Protein AF-0000000077748126 (afdb_homodimer)

Radius of gyration: 32.34 Å; Cα contacts (8 Å, |Δi|>4): 1501; chains: 2; bounding box: 47×101×85 Å

Sequence (614 aa):
MLKTEKSCVASDSTITTKFGVRPPSTYSMKIQSLSQLKTLFSGTDGYKSRTFSSGKYNWRLVIYPNGNEKDNGTRFISVYVELDSTALESTVLAYLTFFVYNKKENKYFTIQDTEGKQFNALRPVWGFPRVLLLDTFSDPKNGYVFDGDQCEFGVDVMVPLTNWEVVSFTQKPSNPKFYLTIEKFSKLKEHCYVSSKFLIEGRNWVIKLYPKGYNATCSTWLSLFLHLAEGEIMKTGEEIYMQCDVRILDPFGCNHVTRKLNDNISNKGRGCLELMSLAKLANAYLDKQDSLKAEIEFDVVSTTKYSMLKTEKSCVASDSTITTKFGVRPPSTYSMKIQSLSQLKTLFSGTDGYKSRTFSSGKYNWRLVIYPNGNEKDNGTRFISVYVELDSTALESTVLAYLTFFVYNKKENKYFTIQDTEGKQFNALRPVWGFPRVLLLDTFSDPKNGYVFDGDQCEFGVDVMVPLTNWEVVSFTQKPSNPKFYLTIEKFSKLKEHCYVSSKFLIEGRNWVIKLYPKGYNATCSTWLSLFLHLAEGEIMKTGEEIYMQCDVRILDPFGCNHVTRKLNDNISNKGRGCLELMSLAKLANAYLDKQDSLKAEIEFDVVSTTKYS

Organism: Raphanus sativus (NCBI:txid3726)

Structure (mmCIF, N/CA/C/O backbone):
data_AF-0000000077748126-model_v1
#
loop_
_entity.id
_entity.type
_entity.pdbx_description
1 polymer 'Uncharacterized protein LOC108834287'
#
loop_
_atom_site.group_PDB
_atom_site.id
_atom_site.type_symbol
_atom_site.label_atom_id
_atom_site.label_alt_id
_atom_site.label_comp_id
_atom_site.label_asym_id
_atom_site.label_entity_id
_atom_site.label_seq_id
_atom_site.pdbx_PDB_ins_code
_atom_site.Cartn_x
_atom_site.Cartn_y
_atom_site.Cartn_z
_atom_site.occupancy
_atom_site.B_iso_or_equiv
_atom_site.auth_seq_id
_atom_site.auth_comp_id
_atom_site.auth_asym_id
_atom_site.auth_atom_id
_atom_site.pdbx_PDB_model_num
ATOM 1 N N . MET A 1 1 ? -21.062 -23.766 21.156 1 24.61 1 MET A N 1
ATOM 2 C CA . MET A 1 1 ? -19.719 -24.203 21.531 1 24.61 1 MET A CA 1
ATOM 3 C C . MET A 1 1 ? -18.75 -24.031 20.359 1 24.61 1 MET A C 1
ATOM 5 O O . MET A 1 1 ? -18.906 -24.641 19.312 1 24.61 1 MET A O 1
ATOM 9 N N . LEU A 1 2 ? -18.188 -22.828 20.188 1 28.19 2 LEU A N 1
ATOM 10 C CA . LEU A 1 2 ? -17.359 -22.359 19.078 1 28.19 2 LEU A CA 1
ATOM 11 C C . LEU A 1 2 ? -16.141 -23.25 18.891 1 28.19 2 LEU A C 1
ATOM 13 O O . LEU A 1 2 ? -15.273 -23.328 19.766 1 28.19 2 LEU A O 1
ATOM 17 N N . LYS A 1 3 ? -16.359 -24.375 18.156 1 33.28 3 LYS A N 1
ATOM 18 C CA . LYS A 1 3 ? -15.375 -25.438 17.953 1 33.28 3 LYS A CA 1
ATOM 19 C C . LYS A 1 3 ? -14.039 -24.875 17.484 1 33.28 3 LYS A C 1
ATOM 21 O O . LYS A 1 3 ? -13.977 -24.156 16.469 1 33.28 3 LYS A O 1
ATOM 26 N N . THR A 1 4 ? -13.117 -24.734 18.328 1 39.81 4 THR A N 1
ATOM 27 C CA . THR A 1 4 ? -11.703 -24.5 18.031 1 39.81 4 THR A CA 1
ATOM 28 C C . THR A 1 4 ? -11.242 -25.406 16.891 1 39.81 4 THR A C 1
ATOM 30 O O . THR A 1 4 ? -11.164 -26.625 17.062 1 39.81 4 THR A O 1
ATOM 33 N N . GLU A 1 5 ? -11.719 -25.25 15.773 1 40.44 5 GLU A N 1
ATOM 34 C CA . GLU A 1 5 ? -11.117 -26.078 14.734 1 40.44 5 GLU A CA 1
ATOM 35 C C . GLU A 1 5 ? -9.602 -26.172 14.914 1 40.44 5 GLU A C 1
ATOM 37 O O . GLU A 1 5 ? -8.93 -25.156 15.117 1 40.44 5 GLU A O 1
ATOM 42 N N . LYS A 1 6 ? -9.117 -27.281 15.258 1 41.5 6 LYS A N 1
ATOM 43 C CA . LYS A 1 6 ? -7.77 -27.719 15.609 1 41.5 6 LYS A CA 1
ATOM 44 C C . LYS A 1 6 ? -6.77 -27.375 14.508 1 41.5 6 LYS A C 1
ATOM 46 O O . LYS A 1 6 ? -6.699 -28.062 13.484 1 41.5 6 LYS A O 1
ATOM 51 N N . SER A 1 7 ? -6.762 -26.094 14.039 1 47.72 7 SER A N 1
ATOM 52 C CA . SER A 1 7 ? -5.582 -25.766 13.25 1 47.72 7 SER A CA 1
ATOM 53 C C . SER A 1 7 ? -4.316 -26.312 13.891 1 47.72 7 SER A C 1
ATOM 55 O O . SER A 1 7 ? -4.129 -26.203 15.102 1 47.72 7 SER A O 1
ATOM 57 N N . CYS A 1 8 ? -3.693 -27.344 13.352 1 48.62 8 CYS A N 1
ATOM 58 C CA . CYS A 1 8 ? -2.506 -28.016 13.875 1 48.62 8 CYS A CA 1
ATOM 59 C C . CYS A 1 8 ? -1.271 -27.141 13.711 1 48.62 8 CYS A C 1
ATOM 61 O O . CYS A 1 8 ? -0.232 -27.609 13.242 1 48.62 8 CYS A O 1
ATOM 63 N N . VAL A 1 9 ? -1.488 -25.859 13.594 1 54.84 9 VAL A N 1
ATOM 64 C CA . VAL A 1 9 ? -0.255 -25.078 13.586 1 54.84 9 VAL A CA 1
ATOM 65 C C . VAL A 1 9 ? 0.564 -25.391 14.836 1 54.84 9 VAL A C 1
ATOM 67 O O . VAL A 1 9 ? 0.018 -25.484 15.938 1 54.84 9 VAL A O 1
ATOM 70 N N . ALA A 1 10 ? 1.688 -25.938 14.672 1 48.88 10 ALA A N 1
ATOM 71 C CA . ALA A 1 10 ? 2.611 -26.281 15.75 1 48.88 10 ALA A CA 1
ATOM 72 C C . ALA A 1 10 ? 2.537 -25.266 16.875 1 48.88 10 ALA A C 1
ATOM 74 O O . ALA A 1 10 ? 2.236 -24.094 16.641 1 48.88 10 ALA A O 1
ATOM 75 N N . SER A 1 11 ? 2.471 -25.625 18.094 1 51.03 11 SER A N 1
ATOM 76 C CA . SER A 1 11 ? 2.379 -25.031 19.422 1 51.03 11 SER A CA 1
ATOM 77 C C . SER A 1 11 ? 3.291 -23.828 19.562 1 51.03 11 SER A C 1
ATOM 79 O O . SER A 1 11 ? 3.867 -23.594 20.625 1 51.03 11 SER A O 1
ATOM 81 N N . ASP A 1 12 ? 3.674 -23.266 18.344 1 60.41 12 ASP A N 1
ATOM 82 C CA . ASP A 1 12 ? 4.523 -22.109 18.594 1 60.41 12 ASP A CA 1
ATOM 83 C C . ASP A 1 12 ? 3.713 -20.953 19.172 1 60.41 12 ASP A C 1
ATOM 85 O O . ASP A 1 12 ? 2.639 -20.609 18.672 1 60.41 12 ASP A O 1
ATOM 89 N N . SER A 1 13 ? 3.951 -20.484 20.359 1 69.12 13 SER A N 1
ATOM 90 C CA . SER A 1 13 ? 3.311 -19.484 21.219 1 69.12 13 SER A CA 1
ATOM 91 C C . SER A 1 13 ? 3.078 -18.172 20.469 1 69.12 13 SER A C 1
ATOM 93 O O . SER A 1 13 ? 2.217 -17.375 20.844 1 69.12 13 SER A O 1
ATOM 95 N N . THR A 1 14 ? 3.658 -18.109 19.172 1 84 14 THR A N 1
ATOM 96 C CA . THR A 1 14 ? 3.539 -16.812 18.531 1 84 14 THR A CA 1
ATOM 97 C C . THR A 1 14 ? 2.555 -16.875 17.359 1 84 14 THR A C 1
ATOM 99 O O . THR A 1 14 ? 2.262 -15.852 16.734 1 84 14 THR A O 1
ATOM 102 N N . ILE A 1 15 ? 1.984 -18.078 17.188 1 88.12 15 ILE A N 1
ATOM 103 C CA . ILE A 1 15 ? 1.038 -18.25 16.094 1 88.12 15 ILE A CA 1
ATOM 104 C C . ILE A 1 15 ? -0.39 -18.156 16.625 1 88.12 15 ILE A C 1
ATOM 106 O O . ILE A 1 15 ? -0.747 -18.844 17.578 1 88.12 15 ILE A O 1
ATOM 110 N N . THR A 1 16 ? -1.12 -17.312 16.078 1 90.62 16 THR A N 1
ATOM 111 C CA . THR A 1 16 ? -2.51 -17.141 16.5 1 90.62 16 THR A CA 1
ATOM 112 C C . THR A 1 16 ? -3.455 -17.422 15.336 1 90.62 16 THR A C 1
ATOM 114 O O . THR A 1 16 ? -3.123 -17.172 14.172 1 90.62 16 THR A O 1
ATOM 117 N N . THR A 1 17 ? -4.57 -18.141 15.656 1 93.12 17 THR A N 1
ATOM 118 C CA . THR A 1 17 ? -5.621 -18.391 14.68 1 93.12 17 THR A CA 1
ATOM 119 C C . THR A 1 17 ? -6.957 -17.828 15.164 1 93.12 17 THR A C 1
ATOM 121 O O . THR A 1 17 ? -7.234 -17.828 16.359 1 93.12 17 THR A O 1
ATOM 124 N N . LYS A 1 18 ? -7.715 -17.297 14.289 1 91.94 18 LYS A N 1
ATOM 125 C CA . LYS A 1 18 ? -9.039 -16.797 14.656 1 91.94 18 LYS A CA 1
ATOM 126 C C . LYS A 1 18 ? -9.93 -16.672 13.422 1 91.94 18 LYS A C 1
ATOM 128 O O . LYS A 1 18 ? -9.445 -16.625 12.297 1 91.94 18 LYS A O 1
ATOM 133 N N . PHE A 1 19 ? -11.203 -16.688 13.688 1 94.44 19 PHE A N 1
ATOM 134 C CA . PHE A 1 19 ? -12.18 -16.312 12.664 1 94.44 19 PHE A CA 1
ATOM 135 C C . PHE A 1 19 ? -12.469 -14.82 12.719 1 94.44 19 PHE A C 1
ATOM 137 O O . PHE A 1 19 ? -12.617 -14.25 13.797 1 94.44 19 PHE A O 1
ATOM 144 N N . GLY A 1 20 ? -12.453 -14.242 11.578 1 92.12 20 GLY A N 1
ATOM 145 C CA . GLY A 1 20 ? -12.766 -12.82 11.516 1 92.12 20 GLY A CA 1
ATOM 146 C C . GLY A 1 20 ? -13.516 -12.438 10.258 1 92.12 20 GLY A C 1
ATOM 147 O O . GLY A 1 20 ? -13.516 -13.18 9.273 1 92.12 20 GLY A O 1
ATOM 148 N N . VAL A 1 21 ? -14.07 -11.242 10.297 1 91.31 21 VAL A N 1
ATOM 149 C CA . VAL A 1 21 ? -14.922 -10.812 9.188 1 91.31 21 VAL A CA 1
ATOM 150 C C . VAL A 1 21 ? -14.102 -9.984 8.203 1 91.31 21 VAL A C 1
ATOM 152 O O . VAL A 1 21 ? -14.539 -9.75 7.07 1 91.31 21 VAL A O 1
ATOM 155 N N . ARG A 1 22 ? -12.938 -9.477 8.57 1 92.25 22 ARG A N 1
ATOM 156 C CA . ARG A 1 22 ? -12.164 -8.586 7.707 1 92.25 22 ARG A CA 1
ATOM 157 C C . ARG A 1 22 ? -11.555 -9.352 6.535 1 92.25 22 ARG A C 1
ATOM 159 O O . ARG A 1 22 ? -10.82 -10.32 6.734 1 92.25 22 ARG A O 1
ATOM 166 N N . PRO A 1 23 ? -11.75 -8.922 5.297 1 93.25 23 PRO A N 1
ATOM 167 C CA . PRO A 1 23 ? -11.055 -9.508 4.148 1 93.25 23 PRO A CA 1
ATOM 168 C C . PRO A 1 23 ? -9.594 -9.062 4.051 1 93.25 23 PRO A C 1
ATOM 170 O O . PRO A 1 23 ? -9.188 -8.125 4.738 1 93.25 23 PRO A O 1
ATOM 173 N N . PRO A 1 24 ? -8.844 -9.781 3.246 1 95.12 24 PRO A N 1
ATOM 174 C CA . PRO A 1 24 ? -7.453 -9.359 3.055 1 95.12 24 PRO A CA 1
ATOM 175 C C . PRO A 1 24 ? -7.34 -8 2.363 1 95.12 24 PRO A C 1
ATOM 177 O O . PRO A 1 24 ? -8.195 -7.641 1.556 1 95.12 24 PRO A O 1
ATOM 180 N N . SER A 1 25 ? -6.285 -7.301 2.652 1 94.5 25 SER A N 1
ATOM 181 C CA . SER A 1 25 ? -6.062 -5.977 2.08 1 94.5 25 SER A CA 1
ATOM 182 C C . SER A 1 25 ? -4.945 -6.004 1.042 1 94.5 25 SER A C 1
ATOM 184 O O . SER A 1 25 ? -4.805 -5.07 0.249 1 94.5 25 SER A O 1
ATOM 186 N N . THR A 1 26 ? -4.129 -7.035 1.058 1 94.25 26 THR A N 1
ATOM 187 C CA . THR A 1 26 ? -2.965 -7.051 0.178 1 94.25 26 THR A CA 1
ATOM 188 C C . THR A 1 26 ? -3.252 -7.863 -1.083 1 94.25 26 THR A C 1
ATOM 190 O O . THR A 1 26 ? -3.053 -7.379 -2.197 1 94.25 26 THR A O 1
ATOM 193 N N . TYR A 1 27 ? -3.678 -9.125 -0.843 1 93.75 27 TYR A N 1
ATOM 194 C CA . TYR A 1 27 ? -3.938 -9.984 -1.995 1 93.75 27 TYR A CA 1
ATOM 195 C C . TYR A 1 27 ? -4.953 -11.07 -1.652 1 93.75 27 TYR A C 1
ATOM 197 O O . TYR A 1 27 ? -4.961 -11.594 -0.535 1 93.75 27 TYR A O 1
ATOM 205 N N . SER A 1 28 ? -5.805 -11.375 -2.611 1 93.81 28 SER A N 1
ATOM 206 C CA . SER A 1 28 ? -6.77 -12.461 -2.467 1 93.81 28 SER A CA 1
ATOM 207 C C . SER A 1 28 ? -7.047 -13.133 -3.807 1 93.81 28 SER A C 1
ATOM 209 O O . SER A 1 28 ? -6.984 -12.492 -4.855 1 93.81 28 SER A O 1
ATOM 211 N N . MET A 1 29 ? -7.305 -14.406 -3.73 1 93.25 29 MET A N 1
ATOM 212 C CA . MET A 1 29 ? -7.566 -15.172 -4.945 1 93.25 29 MET A CA 1
ATOM 213 C C . MET A 1 29 ? -8.625 -16.25 -4.695 1 93.25 29 MET A C 1
ATOM 215 O O . MET A 1 29 ? -8.602 -16.906 -3.662 1 93.25 29 MET A O 1
ATOM 219 N N . LYS A 1 30 ? -9.5 -16.312 -5.613 1 93.88 30 LYS A N 1
ATOM 220 C CA . LYS A 1 30 ? -10.477 -17.391 -5.633 1 93.88 30 LYS A CA 1
ATOM 221 C C . LYS A 1 30 ? -10.102 -18.453 -6.66 1 93.88 30 LYS A C 1
ATOM 223 O O . LYS A 1 30 ? -9.766 -18.125 -7.801 1 93.88 30 LYS A O 1
ATOM 228 N N . ILE A 1 31 ? -10.062 -19.625 -6.27 1 94.75 31 ILE A N 1
ATOM 229 C CA . ILE A 1 31 ? -9.758 -20.766 -7.145 1 94.75 31 ILE A CA 1
ATOM 230 C C . ILE A 1 31 ? -11.055 -21.453 -7.562 1 94.75 31 ILE A C 1
ATOM 232 O O . ILE A 1 31 ? -11.852 -21.859 -6.715 1 94.75 31 ILE A O 1
ATOM 236 N N . GLN A 1 32 ? -11.203 -21.656 -8.789 1 93.75 32 GLN A N 1
ATOM 237 C CA . GLN A 1 32 ? -12.453 -22.203 -9.328 1 93.75 32 GLN A CA 1
ATOM 238 C C . GLN A 1 32 ? -12.578 -23.688 -9.023 1 93.75 32 GLN A C 1
ATOM 240 O O . GLN A 1 32 ? -13.688 -24.203 -8.844 1 93.75 32 GLN A O 1
ATOM 245 N N . SER A 1 33 ? -11.453 -24.344 -9.039 1 93.94 33 SER A N 1
ATOM 246 C CA . SER A 1 33 ? -11.492 -25.797 -8.836 1 93.94 33 SER A CA 1
ATOM 247 C C . SER A 1 33 ? -10.312 -26.266 -7.996 1 93.94 33 SER A C 1
ATOM 249 O O . SER A 1 33 ? -9.195 -26.406 -8.5 1 93.94 33 SER A O 1
ATOM 251 N N . LEU A 1 34 ? -10.625 -26.641 -6.812 1 93.75 34 LEU A N 1
ATOM 252 C CA . LEU A 1 34 ? -9.594 -27.156 -5.918 1 93.75 34 LEU A CA 1
ATOM 253 C C . LEU A 1 34 ? -9.047 -28.484 -6.43 1 93.75 34 LEU A C 1
ATOM 255 O O . LEU A 1 34 ? -7.844 -28.75 -6.34 1 93.75 34 LEU A O 1
ATOM 259 N N . SER A 1 35 ? -9.938 -29.312 -6.918 1 92.88 35 SER A N 1
ATOM 260 C CA . SER A 1 35 ? -9.539 -30.625 -7.422 1 92.88 35 SER A CA 1
ATOM 261 C C . SER A 1 35 ? -8.516 -30.5 -8.547 1 92.88 35 SER A C 1
ATOM 263 O O . SER A 1 35 ? -7.527 -31.234 -8.578 1 92.88 35 SER A O 1
ATOM 265 N N . GLN A 1 36 ? -8.75 -29.516 -9.391 1 91.81 36 GLN A N 1
ATOM 266 C CA . GLN A 1 36 ? -7.797 -29.281 -10.469 1 91.81 36 GLN A CA 1
ATOM 267 C C . GLN A 1 36 ? -6.461 -28.781 -9.922 1 91.81 36 GLN A C 1
ATOM 269 O O . GLN A 1 36 ? -5.398 -29.219 -10.367 1 91.81 36 GLN A O 1
ATOM 274 N N . LEU A 1 37 ? -6.598 -27.922 -9 1 92.69 37 LEU A N 1
ATOM 275 C CA . LEU A 1 37 ? -5.387 -27.391 -8.383 1 92.69 37 LEU A CA 1
ATOM 276 C C . LEU A 1 37 ? -4.555 -28.516 -7.773 1 92.69 37 LEU A C 1
ATOM 278 O O . LEU A 1 37 ? -3.336 -28.562 -7.957 1 92.69 37 LEU A O 1
ATOM 282 N N . LYS A 1 38 ? -5.223 -29.438 -7.117 1 91.81 38 LYS A N 1
ATOM 283 C CA . LYS A 1 38 ? -4.562 -30.562 -6.457 1 91.81 38 LYS A CA 1
ATOM 284 C C . LYS A 1 38 ? -3.902 -31.484 -7.477 1 91.81 38 LYS A C 1
ATOM 286 O O . LYS A 1 38 ? -2.83 -32.031 -7.219 1 91.81 38 LYS A O 1
ATOM 291 N N . THR A 1 39 ? -4.539 -31.578 -8.586 1 90.06 39 THR A N 1
ATOM 292 C CA . THR A 1 39 ? -4.031 -32.469 -9.633 1 90.06 39 THR A CA 1
ATOM 293 C C . THR A 1 39 ? -2.805 -31.859 -10.305 1 90.06 39 THR A C 1
ATOM 295 O O . THR A 1 39 ? -1.845 -32.562 -10.617 1 90.06 39 THR A O 1
ATOM 298 N N . LEU A 1 40 ? -2.846 -30.609 -10.484 1 88.81 40 LEU A N 1
ATOM 299 C CA . LEU A 1 40 ? -1.799 -29.922 -11.234 1 88.81 40 LEU A CA 1
ATOM 300 C C . LEU A 1 40 ? -0.555 -29.719 -10.375 1 88.81 40 LEU A C 1
ATOM 302 O O . LEU A 1 40 ? 0.566 -29.719 -10.883 1 88.81 40 LEU A O 1
ATOM 306 N N . PHE A 1 41 ? -0.825 -29.5 -9.102 1 89.19 41 PHE A N 1
ATOM 307 C CA . PHE A 1 41 ? 0.304 -29.156 -8.234 1 89.19 41 PHE A CA 1
ATOM 308 C C . PHE A 1 41 ? 0.462 -30.203 -7.129 1 89.19 41 PHE A C 1
ATOM 310 O O . PHE A 1 41 ? -0.487 -30.469 -6.395 1 89.19 41 PHE A O 1
ATOM 317 N N . SER A 1 42 ? 1.682 -30.781 -7.219 1 78.69 42 SER A N 1
ATOM 318 C CA . SER A 1 42 ? 2.016 -31.828 -6.27 1 78.69 42 SER A CA 1
ATOM 319 C C . SER A 1 42 ? 2.543 -31.25 -4.961 1 78.69 42 SER A C 1
ATOM 321 O O . SER A 1 42 ? 2.639 -30.031 -4.809 1 78.69 42 SER A O 1
ATOM 323 N N . GLY A 1 43 ? 2.877 -32.188 -4.141 1 80.38 43 GLY A N 1
ATOM 324 C CA . GLY A 1 43 ? 3.385 -31.812 -2.83 1 80.38 43 GLY A CA 1
ATOM 325 C C . GLY A 1 43 ? 4.766 -31.188 -2.883 1 80.38 43 GLY A C 1
ATOM 326 O O . GLY A 1 43 ? 5.242 -30.641 -1.889 1 80.38 43 GLY A O 1
ATOM 327 N N . THR A 1 44 ? 5.371 -31.172 -4.07 1 83 44 THR A N 1
ATOM 328 C CA . THR A 1 44 ? 6.73 -30.641 -4.148 1 83 44 THR A CA 1
ATOM 329 C C . THR A 1 44 ? 6.742 -29.266 -4.797 1 83 44 THR A C 1
ATOM 331 O O . THR A 1 44 ? 7.648 -28.469 -4.547 1 83 44 THR A O 1
ATOM 334 N N . ASP A 1 45 ? 5.785 -29.156 -5.664 1 84.81 45 ASP A N 1
ATOM 335 C CA . ASP A 1 45 ? 5.715 -27.875 -6.363 1 84.81 45 ASP A CA 1
ATOM 336 C C . ASP A 1 45 ? 4.418 -27.141 -6.023 1 84.81 45 ASP A C 1
ATOM 338 O O . ASP A 1 45 ? 3.326 -27.656 -6.227 1 84.81 45 ASP A O 1
ATOM 342 N N . GLY A 1 46 ? 4.434 -26.141 -5.402 1 90.12 46 GLY A N 1
ATOM 343 C CA . GLY A 1 46 ? 3.262 -25.344 -5.074 1 90.12 46 GLY A CA 1
ATOM 344 C C . GLY A 1 46 ? 2.826 -24.422 -6.199 1 90.12 46 GLY A C 1
ATOM 345 O O . GLY A 1 46 ? 3.537 -24.281 -7.195 1 90.12 46 GLY A O 1
ATOM 346 N N . TYR A 1 47 ? 1.582 -24 -6.133 1 92.5 47 TYR A N 1
ATOM 347 C CA . TYR A 1 47 ? 1.072 -22.984 -7.047 1 92.5 47 TYR A CA 1
ATOM 348 C C . TYR A 1 47 ? 1.491 -21.594 -6.598 1 92.5 47 TYR A C 1
ATOM 350 O O . TYR A 1 47 ? 1.326 -21.234 -5.43 1 92.5 47 TYR A O 1
ATOM 358 N N . LYS A 1 48 ? 2.064 -20.875 -7.535 1 91.75 48 LYS A N 1
ATOM 359 C CA . LYS A 1 48 ? 2.434 -19.484 -7.254 1 91.75 48 LYS A CA 1
ATOM 360 C C . LYS A 1 48 ? 1.467 -18.516 -7.926 1 91.75 48 LYS A C 1
ATOM 362 O O . LYS A 1 48 ? 1.193 -18.625 -9.125 1 91.75 48 LYS A O 1
ATOM 367 N N . SER A 1 49 ? 0.979 -17.625 -7.176 1 91.38 49 SER A N 1
ATOM 368 C CA . SER A 1 49 ? 0.09 -16.609 -7.703 1 91.38 49 SER A CA 1
ATOM 369 C C . SER A 1 49 ? 0.853 -15.594 -8.562 1 91.38 49 SER A C 1
ATOM 371 O O . SER A 1 49 ? 2.076 -15.688 -8.688 1 91.38 49 SER A O 1
ATOM 373 N N . ARG A 1 50 ? 0.059 -14.695 -9.094 1 87.75 50 ARG A N 1
ATOM 374 C CA . ARG A 1 50 ? 0.702 -13.539 -9.711 1 87.75 50 ARG A CA 1
ATOM 375 C C . ARG A 1 50 ? 1.422 -12.688 -8.672 1 87.75 50 ARG A C 1
ATOM 377 O O . ARG A 1 50 ? 1.176 -12.828 -7.473 1 87.75 50 ARG A O 1
ATOM 384 N N . THR A 1 51 ? 2.17 -11.773 -9.211 1 89 51 THR A N 1
ATOM 385 C CA . THR A 1 51 ? 2.889 -10.859 -8.328 1 89 51 THR A CA 1
ATOM 386 C C . THR A 1 51 ? 1.966 -9.758 -7.824 1 89 51 THR A C 1
ATOM 388 O O . THR A 1 51 ? 1.12 -9.258 -8.57 1 89 51 THR A O 1
ATOM 391 N N . PHE A 1 52 ? 2.131 -9.414 -6.551 1 90 52 PHE A N 1
ATOM 392 C CA . PHE A 1 52 ? 1.445 -8.266 -5.969 1 90 52 PHE A CA 1
ATOM 393 C C . PHE A 1 52 ? 2.402 -7.438 -5.121 1 90 52 PHE A C 1
ATOM 395 O O . PHE A 1 52 ? 3.449 -7.93 -4.695 1 90 52 PHE A O 1
ATOM 402 N N . SER A 1 53 ? 2.02 -6.199 -4.934 1 90.38 53 SER A N 1
ATOM 403 C CA . SER A 1 53 ? 2.943 -5.297 -4.254 1 90.38 53 SER A CA 1
ATOM 404 C C . SER A 1 53 ? 2.459 -4.969 -2.846 1 90.38 53 SER A C 1
ATOM 406 O O . SER A 1 53 ? 1.256 -4.816 -2.617 1 90.38 53 SER A O 1
ATOM 408 N N . SER A 1 54 ? 3.416 -4.902 -1.923 1 91.94 54 SER A N 1
ATOM 409 C CA . SER A 1 54 ? 3.209 -4.402 -0.567 1 91.94 54 SER A CA 1
ATOM 410 C C . SER A 1 54 ? 4.5 -3.846 0.022 1 91.94 54 SER A C 1
ATOM 412 O O . SER A 1 54 ? 5.562 -4.461 -0.103 1 91.94 54 SER A O 1
ATOM 414 N N . GLY A 1 55 ? 4.527 -2.73 0.794 1 85.75 55 GLY A N 1
ATOM 415 C CA . GLY A 1 55 ? 5.711 -2.16 1.418 1 85.75 55 GLY A CA 1
ATOM 416 C C . GLY A 1 55 ? 6.824 -1.866 0.43 1 85.75 55 GLY A C 1
ATOM 417 O O . GLY A 1 55 ? 8 -2.039 0.746 1 85.75 55 GLY A O 1
ATOM 418 N N . LYS A 1 56 ? 6.863 -1.674 -0.727 1 85.19 56 LYS A N 1
ATOM 419 C CA . LYS A 1 56 ? 7.801 -1.355 -1.801 1 85.19 56 LYS A CA 1
ATOM 420 C C . LYS A 1 56 ? 8.344 -2.625 -2.453 1 85.19 56 LYS A C 1
ATOM 422 O O . LYS A 1 56 ? 9.266 -2.566 -3.268 1 85.19 56 LYS A O 1
ATOM 427 N N . TYR A 1 57 ? 7.801 -3.684 -2.033 1 90.94 57 TYR A N 1
ATOM 428 C CA . TYR A 1 57 ? 8.297 -4.961 -2.533 1 90.94 57 TYR A CA 1
ATOM 429 C C . TYR A 1 57 ? 7.188 -5.734 -3.244 1 90.94 57 TYR A C 1
ATOM 431 O O . TYR A 1 57 ? 6.004 -5.445 -3.061 1 90.94 57 TYR A O 1
ATOM 439 N N . ASN A 1 58 ? 7.68 -6.664 -4.008 1 91.44 58 ASN A N 1
ATOM 440 C CA . ASN A 1 58 ? 6.754 -7.551 -4.703 1 91.44 58 ASN A CA 1
ATOM 441 C C . ASN A 1 58 ? 6.738 -8.945 -4.082 1 91.44 58 ASN A C 1
ATOM 443 O O . ASN A 1 58 ? 7.785 -9.461 -3.688 1 91.44 58 ASN A O 1
ATOM 447 N N . TRP A 1 59 ? 5.535 -9.43 -4.051 1 93.62 59 TRP A N 1
ATOM 448 C CA . TRP A 1 59 ? 5.328 -10.711 -3.375 1 93.62 59 TRP A CA 1
ATOM 449 C C . TRP A 1 59 ? 4.508 -11.656 -4.242 1 93.62 59 TRP A C 1
ATOM 451 O O . TRP A 1 59 ? 3.867 -11.227 -5.207 1 93.62 59 TRP A O 1
ATOM 461 N N . ARG A 1 60 ? 4.551 -12.969 -3.873 1 93.88 60 ARG A N 1
ATOM 462 C CA . ARG A 1 60 ? 3.664 -13.984 -4.438 1 93.88 60 ARG A CA 1
ATOM 463 C C . ARG A 1 60 ? 3.096 -14.883 -3.344 1 93.88 60 ARG A C 1
ATOM 465 O O . ARG A 1 60 ? 3.801 -15.242 -2.398 1 93.88 60 ARG A O 1
ATOM 472 N N . LEU A 1 61 ? 1.858 -15.164 -3.514 1 95.69 61 LEU A N 1
ATOM 473 C CA . LEU A 1 61 ? 1.261 -16.203 -2.672 1 95.69 61 LEU A CA 1
ATOM 474 C C . LEU A 1 61 ? 1.557 -17.578 -3.227 1 95.69 61 LEU A C 1
ATOM 476 O O . LEU A 1 61 ? 1.44 -17.812 -4.434 1 95.69 61 LEU A O 1
ATOM 480 N N . VAL A 1 62 ? 2.027 -18.5 -2.369 1 96.31 62 VAL A N 1
ATOM 481 C CA . VAL A 1 62 ? 2.33 -19.859 -2.76 1 96.31 62 VAL A CA 1
ATOM 482 C C . VAL A 1 62 ? 1.426 -20.828 -2 1 96.31 62 VAL A C 1
ATOM 484 O O . VAL A 1 62 ? 1.396 -20.828 -0.768 1 96.31 62 VAL A O 1
ATOM 487 N N . ILE A 1 63 ? 0.74 -21.641 -2.729 1 96.5 63 ILE A N 1
ATOM 488 C CA . ILE A 1 63 ? -0.185 -22.578 -2.111 1 96.5 63 ILE A CA 1
ATOM 489 C C . ILE A 1 63 ? 0.226 -24.016 -2.459 1 96.5 63 ILE A C 1
ATOM 491 O O . ILE A 1 63 ? 0.503 -24.312 -3.621 1 96.5 63 ILE A O 1
ATOM 495 N N . TYR A 1 64 ? 0.323 -24.859 -1.493 1 96.5 64 TYR A N 1
ATOM 496 C CA . TYR A 1 64 ? 0.45 -26.297 -1.665 1 96.5 64 TYR A CA 1
ATOM 497 C C . TYR A 1 64 ? -0.857 -27.016 -1.325 1 96.5 64 TYR A C 1
ATOM 499 O O . TYR A 1 64 ? -1.119 -27.312 -0.16 1 96.5 64 TYR A O 1
ATOM 507 N N . PRO A 1 65 ? -1.612 -27.219 -2.336 1 94.62 65 PRO A N 1
ATOM 508 C CA . PRO A 1 65 ? -2.938 -27.781 -2.076 1 94.62 65 PRO A CA 1
ATOM 509 C C . PRO A 1 65 ? -2.875 -29.188 -1.484 1 94.62 65 PRO A C 1
ATOM 511 O O . PRO A 1 65 ? -3.84 -29.656 -0.867 1 94.62 65 PRO A O 1
ATOM 514 N N . ASN A 1 66 ? -1.749 -29.906 -1.732 1 94.56 66 ASN A N 1
ATOM 515 C CA . ASN A 1 66 ? -1.568 -31.25 -1.185 1 94.56 66 ASN A CA 1
ATOM 516 C C . ASN A 1 66 ? -0.541 -31.266 -0.057 1 94.56 66 ASN A C 1
ATOM 518 O O . ASN A 1 66 ? -0.073 -32.312 0.352 1 94.56 66 ASN A O 1
ATOM 522 N N . GLY A 1 67 ? -0.191 -30.125 0.342 1 95.5 67 GLY A N 1
ATOM 523 C CA . GLY A 1 67 ? 0.796 -30 1.404 1 95.5 67 GLY A CA 1
ATOM 524 C C . GLY A 1 67 ? 2.219 -29.906 0.888 1 95.5 67 GLY A C 1
ATOM 525 O O . GLY A 1 67 ? 2.566 -30.516 -0.12 1 95.5 67 GLY A O 1
ATOM 526 N N . ASN A 1 68 ? 3.023 -29.109 1.561 1 95.31 68 ASN A N 1
ATOM 527 C CA . ASN A 1 68 ? 4.445 -29 1.249 1 95.31 68 ASN A CA 1
ATOM 528 C C . ASN A 1 68 ? 5.242 -30.141 1.873 1 95.31 68 ASN A C 1
ATOM 530 O O . ASN A 1 68 ? 5.641 -30.062 3.037 1 95.31 68 ASN A O 1
ATOM 534 N N . GLU A 1 69 ? 5.566 -31.078 1.117 1 93.88 69 GLU A N 1
ATOM 535 C CA . GLU A 1 69 ? 6.23 -32.281 1.596 1 93.88 69 GLU A CA 1
ATOM 536 C C . GLU A 1 69 ? 7.617 -31.984 2.145 1 93.88 69 GLU A C 1
ATOM 538 O O . GLU A 1 69 ? 8.078 -32.625 3.092 1 93.88 69 GLU A O 1
ATOM 543 N N . LYS A 1 70 ? 8.258 -31.016 1.543 1 92.44 70 LYS A N 1
ATOM 544 C CA . LYS A 1 70 ? 9.625 -30.672 1.935 1 92.44 70 LYS A CA 1
ATOM 545 C C . LYS A 1 70 ? 9.648 -30 3.303 1 92.44 70 LYS A C 1
ATOM 547 O O . LYS A 1 70 ? 10.695 -29.938 3.955 1 92.44 70 LYS A O 1
ATOM 552 N N . ASP A 1 71 ? 8.492 -29.453 3.748 1 93.69 71 ASP A N 1
ATOM 553 C CA . ASP A 1 71 ? 8.414 -28.703 5.004 1 93.69 71 ASP A CA 1
ATOM 554 C C . ASP A 1 71 ? 7.453 -29.375 5.98 1 93.69 71 ASP A C 1
ATOM 556 O O . ASP A 1 71 ? 6.723 -28.688 6.707 1 93.69 71 ASP A O 1
ATOM 560 N N . ASN A 1 72 ? 7.34 -30.688 5.902 1 91.69 72 ASN A N 1
ATOM 561 C CA . ASN A 1 72 ? 6.527 -31.5 6.793 1 91.69 72 ASN A CA 1
ATOM 562 C C . ASN A 1 72 ? 5.062 -31.078 6.766 1 91.69 72 ASN A C 1
ATOM 564 O O . ASN A 1 72 ? 4.402 -31.031 7.809 1 91.69 72 ASN A O 1
ATOM 568 N N . GLY A 1 73 ? 4.578 -30.703 5.648 1 93.62 73 GLY A N 1
ATOM 569 C CA . GLY A 1 73 ? 3.199 -30.25 5.527 1 93.62 73 GLY A CA 1
ATOM 570 C C . GLY A 1 73 ? 2.287 -31.297 4.906 1 93.62 73 GLY A C 1
ATOM 571 O O . GLY A 1 73 ? 1.184 -30.984 4.461 1 93.62 73 GLY A O 1
ATOM 572 N N . THR A 1 74 ? 2.742 -32.531 4.945 1 91.75 74 THR A N 1
ATOM 573 C CA . THR A 1 74 ? 1.959 -33.594 4.332 1 91.75 74 THR A CA 1
ATOM 574 C C . THR A 1 74 ? 0.586 -33.688 4.988 1 91.75 74 THR A C 1
ATOM 576 O O . THR A 1 74 ? 0.472 -33.625 6.215 1 91.75 74 THR A O 1
ATOM 579 N N . ARG A 1 75 ? -0.473 -33.812 4.176 1 91.81 75 ARG A N 1
ATOM 580 C CA . ARG A 1 75 ? -1.864 -34 4.57 1 91.81 75 ARG A CA 1
ATOM 581 C C . ARG A 1 75 ? -2.494 -32.688 5.008 1 91.81 75 ARG A C 1
ATOM 583 O O . ARG A 1 75 ? -3.615 -32.656 5.52 1 91.81 75 ARG A O 1
ATOM 590 N N . PHE A 1 76 ? -1.746 -31.625 4.887 1 94.94 76 PHE A N 1
ATOM 591 C CA . PHE A 1 76 ? -2.27 -30.297 5.223 1 94.94 76 PHE A CA 1
ATOM 592 C C . PHE A 1 76 ? -2.217 -29.375 4.012 1 94.94 76 PHE A C 1
ATOM 594 O O . PHE A 1 76 ? -1.36 -29.531 3.139 1 94.94 76 PHE A O 1
ATOM 601 N N . ILE A 1 77 ? -3.104 -28.391 3.99 1 95.06 77 ILE A N 1
ATOM 602 C CA . ILE A 1 77 ? -2.906 -27.25 3.104 1 95.06 77 ILE A CA 1
ATOM 603 C C . ILE A 1 77 ? -1.755 -26.391 3.619 1 95.06 77 ILE A C 1
ATOM 605 O O . ILE A 1 77 ? -1.694 -26.062 4.809 1 95.06 77 ILE A O 1
ATOM 609 N N . SER A 1 78 ? -0.818 -26.109 2.766 1 96.69 78 SER A N 1
ATOM 610 C CA . SER A 1 78 ? 0.292 -25.234 3.117 1 96.69 78 SER A CA 1
ATOM 611 C C . SER A 1 78 ? 0.236 -23.922 2.326 1 96.69 78 SER A C 1
ATOM 613 O O . SER A 1 78 ? -0.097 -23.922 1.14 1 96.69 78 SER A O 1
ATOM 615 N N . VAL A 1 79 ? 0.496 -22.828 2.98 1 97.31 79 VAL A N 1
ATOM 616 C CA . VAL A 1 79 ? 0.498 -21.531 2.316 1 97.31 79 VAL A CA 1
ATOM 617 C C . VAL A 1 79 ? 1.775 -20.766 2.668 1 97.31 79 VAL A C 1
ATOM 619 O O . VAL A 1 79 ? 2.254 -20.844 3.803 1 97.31 79 VAL A O 1
ATOM 622 N N . TYR A 1 80 ? 2.318 -20.109 1.704 1 97.31 80 TYR A N 1
ATOM 623 C CA . TYR A 1 80 ? 3.537 -19.328 1.861 1 97.31 80 TYR A CA 1
ATOM 624 C C . TYR A 1 80 ? 3.453 -18.031 1.075 1 97.31 80 TYR A C 1
ATOM 626 O O . TYR A 1 80 ? 2.547 -17.844 0.258 1 97.31 80 TYR A O 1
ATOM 634 N N . VAL A 1 81 ? 4.309 -17.141 1.452 1 97.12 81 VAL A N 1
ATOM 635 C CA . VAL A 1 81 ? 4.562 -15.945 0.656 1 97.12 81 VAL A CA 1
ATOM 636 C C . VAL A 1 81 ? 6.027 -15.906 0.239 1 97.12 81 VAL A C 1
ATOM 638 O O . VAL A 1 81 ? 6.914 -16.234 1.03 1 97.12 81 VAL A O 1
ATOM 641 N N . GLU A 1 82 ? 6.203 -15.578 -0.958 1 95.62 82 GLU A N 1
ATOM 642 C CA . GLU A 1 82 ? 7.551 -15.484 -1.502 1 95.62 82 GLU A CA 1
ATOM 643 C C . GLU A 1 82 ? 7.879 -14.047 -1.908 1 95.62 82 GLU A C 1
ATOM 645 O O . GLU A 1 82 ? 7.094 -13.398 -2.602 1 95.62 82 GLU A O 1
ATOM 650 N N . LEU A 1 83 ? 8.992 -13.57 -1.38 1 94.69 83 LEU A N 1
ATOM 651 C CA . LEU A 1 83 ? 9.516 -12.273 -1.799 1 94.69 83 LEU A CA 1
ATOM 652 C C . LEU A 1 83 ? 10.148 -12.359 -3.184 1 94.69 83 LEU A C 1
ATOM 654 O O . LEU A 1 83 ? 10.938 -13.266 -3.453 1 94.69 83 LEU A O 1
ATOM 658 N N . ASP A 1 84 ? 9.711 -11.438 -4.066 1 85.06 84 ASP A N 1
ATOM 659 C CA . ASP A 1 84 ? 10.297 -11.406 -5.398 1 85.06 84 ASP A CA 1
ATOM 660 C C . ASP A 1 84 ? 11.688 -10.758 -5.371 1 85.06 84 ASP A C 1
ATOM 662 O O . ASP A 1 84 ? 11.812 -9.562 -5.117 1 85.06 84 ASP A O 1
ATOM 666 N N . SER A 1 85 ? 12.773 -11.305 -4.832 1 69.62 85 SER A N 1
ATOM 667 C CA . SER A 1 85 ? 14.07 -10.758 -4.434 1 69.62 85 SER A CA 1
ATOM 668 C C . SER A 1 85 ? 14.969 -10.516 -5.645 1 69.62 85 SER A C 1
ATOM 670 O O . SER A 1 85 ? 16.141 -10.164 -5.492 1 69.62 85 SER A O 1
ATOM 672 N N . THR A 1 86 ? 14.594 -10.672 -6.941 1 59.97 86 THR A N 1
ATOM 673 C CA . THR A 1 86 ? 15.68 -10.477 -7.902 1 59.97 86 THR A CA 1
ATOM 674 C C . THR A 1 86 ? 16.609 -9.359 -7.441 1 59.97 86 THR A C 1
ATOM 676 O O . THR A 1 86 ? 17.797 -9.336 -7.809 1 59.97 86 THR A O 1
ATOM 679 N N . ALA A 1 87 ? 16.156 -8.297 -6.773 1 53.94 87 ALA A N 1
ATOM 680 C CA . ALA A 1 87 ? 17.094 -7.191 -6.555 1 53.94 87 ALA A CA 1
ATOM 681 C C . ALA A 1 87 ? 17.406 -7.02 -5.07 1 53.94 87 ALA A C 1
ATOM 683 O O . ALA A 1 87 ? 18.031 -6.043 -4.668 1 53.94 87 ALA A O 1
ATOM 684 N N . LEU A 1 88 ? 16.953 -8.109 -4.215 1 61.25 88 LEU A N 1
ATOM 685 C CA . LEU A 1 88 ? 16.938 -7.539 -2.873 1 61.25 88 LEU A CA 1
ATOM 686 C C . LEU A 1 88 ? 18.297 -7.707 -2.193 1 61.25 88 LEU A C 1
ATOM 688 O O . LEU A 1 88 ? 18.797 -8.828 -2.064 1 61.25 88 LEU A O 1
ATOM 692 N N . GLU A 1 89 ? 19.031 -6.797 -2.119 1 67.31 89 GLU A N 1
ATOM 693 C CA . GLU A 1 89 ? 20.297 -6.758 -1.388 1 67.31 89 GLU A CA 1
ATOM 694 C C . GLU A 1 89 ? 20.062 -6.715 0.119 1 67.31 89 GLU A C 1
ATOM 696 O O . GLU A 1 89 ? 20.969 -6.953 0.905 1 67.31 89 GLU A O 1
ATOM 701 N N . SER A 1 90 ? 18.828 -6.473 0.589 1 79.5 90 SER A N 1
ATOM 702 C CA . SER A 1 90 ? 18.688 -6.277 2.029 1 79.5 90 SER A CA 1
ATOM 703 C C . SER A 1 90 ? 17.578 -7.16 2.602 1 79.5 90 SER A C 1
ATOM 705 O O . SER A 1 90 ? 16.875 -7.844 1.855 1 79.5 90 SER A O 1
ATOM 707 N N . THR A 1 91 ? 17.641 -7.34 3.945 1 90.25 91 THR A N 1
ATOM 708 C CA . THR A 1 91 ? 16.625 -8.078 4.695 1 90.25 91 THR A CA 1
ATOM 709 C C . THR A 1 91 ? 15.359 -7.242 4.859 1 90.25 91 THR A C 1
ATOM 711 O O . THR A 1 91 ? 15.43 -6.039 5.121 1 90.25 91 THR A O 1
ATOM 714 N N . VAL A 1 92 ? 14.266 -7.875 4.57 1 92.38 92 VAL A N 1
ATOM 715 C CA . VAL A 1 92 ? 12.977 -7.203 4.672 1 92.38 92 VAL A CA 1
ATOM 716 C C . VAL A 1 92 ? 12.148 -7.844 5.785 1 92.38 92 VAL A C 1
ATOM 718 O O . VAL A 1 92 ? 11.898 -9.055 5.766 1 92.38 92 VAL A O 1
ATOM 721 N N . LEU A 1 93 ? 11.844 -7.074 6.766 1 94.38 93 LEU A N 1
ATOM 722 C CA . LEU A 1 93 ? 10.938 -7.535 7.809 1 94.38 93 LEU A CA 1
ATOM 723 C C . LEU A 1 93 ? 9.484 -7.422 7.352 1 94.38 93 LEU A C 1
ATOM 725 O O . LEU A 1 93 ? 9.078 -6.387 6.82 1 94.38 93 LEU A O 1
ATOM 729 N N . ALA A 1 94 ? 8.727 -8.5 7.477 1 95.62 94 ALA A N 1
ATOM 730 C CA . ALA A 1 94 ? 7.32 -8.461 7.094 1 95.62 94 ALA A CA 1
ATOM 731 C C . ALA A 1 94 ? 6.465 -9.289 8.047 1 95.62 94 ALA A C 1
ATOM 733 O O . ALA A 1 94 ? 6.938 -10.281 8.609 1 95.62 94 ALA A O 1
ATOM 734 N N . TYR A 1 95 ? 5.312 -8.836 8.32 1 95.75 95 TYR A N 1
ATOM 735 C CA . TYR A 1 95 ? 4.309 -9.539 9.117 1 95.75 95 T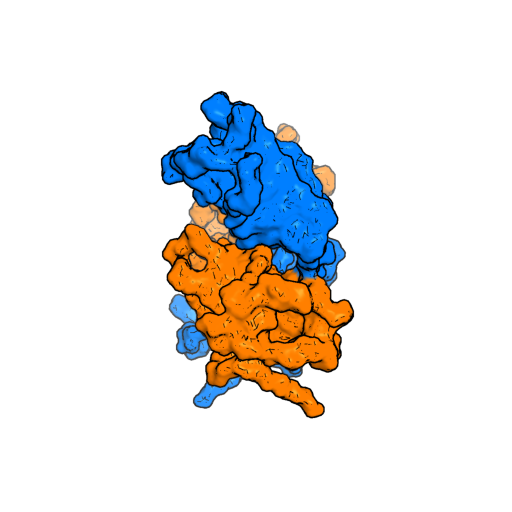YR A CA 1
ATOM 736 C C . TYR A 1 95 ? 3.215 -10.117 8.219 1 95.75 95 TYR A C 1
ATOM 738 O O . TYR A 1 95 ? 2.615 -9.391 7.422 1 95.75 95 TYR A O 1
ATOM 746 N N . LEU A 1 96 ? 2.977 -11.414 8.43 1 96.69 96 LEU A N 1
ATOM 747 C CA . LEU A 1 96 ? 2.088 -12.117 7.504 1 96.69 96 LEU A CA 1
ATOM 748 C C . LEU A 1 96 ? 0.802 -12.539 8.203 1 96.69 96 LEU A C 1
ATOM 750 O O . LEU A 1 96 ? 0.839 -13.039 9.328 1 96.69 96 LEU A O 1
ATOM 754 N N . THR A 1 97 ? -0.297 -12.297 7.582 1 96.12 97 THR A N 1
ATOM 755 C CA . THR A 1 97 ? -1.587 -12.875 7.949 1 96.12 97 THR A CA 1
ATOM 756 C C . THR A 1 97 ? -2.215 -13.594 6.762 1 96.12 97 THR A C 1
ATOM 758 O O . THR A 1 97 ? -2.477 -12.984 5.723 1 96.12 97 THR A O 1
ATOM 761 N N . PHE A 1 98 ? -2.438 -14.875 6.902 1 97.62 98 PHE A N 1
ATOM 762 C CA . PHE A 1 98 ? -3.074 -15.648 5.84 1 97.62 98 PHE A CA 1
ATOM 763 C C . PHE A 1 98 ? -4.57 -15.781 6.09 1 97.62 98 PHE A C 1
ATOM 765 O O . PHE A 1 98 ? -5.008 -15.852 7.242 1 97.62 98 PHE A O 1
ATOM 772 N N . PHE A 1 99 ? -5.305 -15.82 5.012 1 96.88 99 PHE A N 1
ATOM 773 C CA . PHE A 1 99 ? -6.762 -15.883 5.066 1 96.88 99 PHE A CA 1
ATOM 774 C C . PHE A 1 99 ? -7.285 -17.078 4.27 1 96.88 99 PHE A C 1
ATOM 776 O O . PHE A 1 99 ? -6.863 -17.297 3.133 1 96.88 99 PHE A O 1
ATOM 783 N N . VAL A 1 100 ? -8.125 -17.828 4.855 1 97.62 100 VAL A N 1
ATOM 784 C CA . VAL A 1 100 ? -8.906 -18.844 4.172 1 97.62 100 VAL A CA 1
ATOM 785 C C . VAL A 1 100 ? -10.398 -18.594 4.391 1 97.62 100 VAL A C 1
ATOM 787 O O . VAL A 1 100 ? -10.875 -18.625 5.527 1 97.62 100 VAL A O 1
ATOM 790 N N . TYR A 1 101 ? -11.141 -18.391 3.338 1 96.62 101 TYR A N 1
ATOM 791 C CA . TYR A 1 101 ? -12.555 -18.062 3.447 1 96.62 101 TYR A CA 1
ATOM 792 C C . TYR A 1 101 ? -13.375 -19.297 3.811 1 96.62 101 TYR A C 1
ATOM 794 O O . TYR A 1 101 ? -13.133 -20.391 3.283 1 96.62 101 TYR A O 1
ATOM 802 N N . ASN A 1 102 ? -14.273 -19.125 4.734 1 97.44 102 ASN A N 1
ATOM 803 C CA . ASN A 1 102 ? -15.25 -20.141 5.117 1 97.44 102 ASN A CA 1
ATOM 804 C C . ASN A 1 102 ? -16.672 -19.672 4.848 1 97.44 102 ASN A C 1
ATOM 806 O O . ASN A 1 102 ? -17.188 -18.781 5.531 1 97.44 102 ASN A O 1
ATOM 810 N N . LYS A 1 103 ? -17.297 -20.234 3.916 1 96.12 103 LYS A N 1
ATOM 811 C CA . LYS A 1 103 ? -18.609 -19.797 3.477 1 96.12 103 LYS A CA 1
ATOM 812 C C . LYS A 1 103 ? -19.672 -20.047 4.551 1 96.12 103 LYS A C 1
ATOM 814 O O . LYS A 1 103 ? -20.609 -19.266 4.711 1 96.12 103 LYS A O 1
ATOM 819 N N . LYS A 1 104 ? -19.547 -21.109 5.266 1 95.56 104 LYS A N 1
ATOM 820 C CA . LYS A 1 104 ? -20.5 -21.453 6.316 1 95.56 104 LYS A CA 1
ATOM 821 C C . LYS A 1 104 ? -20.516 -20.391 7.41 1 95.56 104 LYS A C 1
ATOM 823 O O . LYS A 1 104 ? -21.594 -19.953 7.848 1 95.56 104 LYS A O 1
ATOM 828 N N . GLU A 1 105 ? -19.328 -19.984 7.84 1 94.94 105 GLU A N 1
ATOM 829 C CA . GLU A 1 105 ? -19.203 -18.953 8.875 1 94.94 105 GLU A CA 1
ATOM 830 C C . GLU A 1 105 ? -19.344 -17.562 8.297 1 94.94 105 GLU A C 1
ATOM 832 O O . GLU A 1 105 ? -19.594 -16.594 9.031 1 94.94 105 GLU A O 1
ATOM 837 N N . ASN A 1 106 ? -19.219 -17.484 6.984 1 96.06 106 ASN A N 1
ATOM 838 C CA . ASN A 1 106 ? -19.109 -16.203 6.293 1 96.06 106 ASN A CA 1
ATOM 839 C C . ASN A 1 106 ? -18.016 -15.32 6.891 1 96.06 106 ASN A C 1
ATOM 841 O O . ASN A 1 106 ? -18.266 -14.156 7.207 1 96.06 106 ASN A O 1
ATOM 845 N N . LYS A 1 107 ? -16.922 -15.961 7.172 1 96.38 107 LYS A N 1
ATOM 846 C CA . LYS A 1 107 ? -15.742 -15.336 7.777 1 96.38 107 LYS A CA 1
ATOM 847 C C . LYS A 1 107 ? -14.453 -15.883 7.172 1 96.38 107 LYS A C 1
ATOM 849 O O . LYS A 1 107 ? -14.492 -16.812 6.371 1 96.38 107 LYS A O 1
ATOM 854 N N . TYR A 1 108 ? -13.43 -15.281 7.527 1 95.69 108 TYR A N 1
ATOM 855 C CA . TYR A 1 108 ? -12.109 -15.766 7.152 1 95.69 108 TYR A CA 1
ATOM 856 C C . TYR A 1 108 ? -11.422 -16.438 8.336 1 95.69 108 TYR A C 1
ATOM 858 O O . TYR A 1 108 ? -11.391 -15.891 9.438 1 95.69 108 TYR A O 1
ATOM 866 N N . PHE A 1 109 ? -11.008 -17.641 8.109 1 96.81 109 PHE A N 1
ATOM 867 C CA . PHE A 1 109 ? -10.055 -18.25 9.031 1 96.81 109 PHE A CA 1
ATOM 868 C C . PHE A 1 109 ? -8.664 -17.672 8.828 1 96.81 109 PHE A C 1
ATOM 870 O O . PHE A 1 109 ? -8.078 -17.797 7.754 1 96.81 109 PHE A O 1
ATOM 877 N N . THR A 1 110 ? -8.109 -16.984 9.883 1 95.81 110 THR A N 1
ATOM 878 C CA . THR A 1 110 ? -6.828 -16.312 9.734 1 95.81 110 THR A CA 1
ATOM 879 C C . THR A 1 110 ? -5.754 -17 10.57 1 95.81 110 THR A C 1
ATOM 881 O O . THR A 1 110 ? -6.035 -17.516 11.656 1 95.81 110 THR A O 1
ATOM 884 N N . ILE A 1 111 ? -4.641 -17.047 10.062 1 95.56 111 ILE A N 1
ATOM 885 C CA . ILE A 1 111 ? -3.445 -17.531 10.75 1 95.56 111 ILE A CA 1
ATOM 886 C C . ILE A 1 111 ? -2.344 -16.469 10.672 1 95.56 111 ILE A C 1
ATOM 888 O O . ILE A 1 111 ? -2.031 -15.969 9.586 1 95.56 111 ILE A O 1
ATOM 892 N N . GLN A 1 112 ? -1.862 -16.141 11.766 1 92.12 112 GLN A N 1
ATOM 893 C CA . GLN A 1 112 ? -0.864 -15.078 11.82 1 92.12 112 GLN A CA 1
ATOM 894 C C . GLN A 1 112 ? 0.25 -15.422 12.805 1 92.12 112 GLN A C 1
ATOM 896 O O . GLN A 1 112 ? -0.006 -16.016 13.859 1 92.12 112 GLN A O 1
ATOM 901 N N . ASP A 1 113 ? 1.474 -15.156 12.359 1 86.19 113 ASP A N 1
ATOM 902 C CA . ASP A 1 113 ? 2.594 -15.141 13.297 1 86.19 113 ASP A CA 1
ATOM 903 C C . ASP A 1 113 ? 2.838 -13.734 13.828 1 86.19 113 ASP A C 1
ATOM 905 O O . ASP A 1 113 ? 3.16 -12.82 13.07 1 86.19 113 ASP A O 1
ATOM 909 N N . THR A 1 114 ? 2.682 -13.578 15.086 1 83.56 114 THR A N 1
ATOM 910 C CA . THR A 1 114 ? 2.787 -12.258 15.695 1 83.56 114 THR A CA 1
ATOM 911 C C . THR A 1 114 ? 4.223 -11.75 15.633 1 83.56 114 THR A C 1
ATOM 913 O O . THR A 1 114 ? 4.469 -10.547 15.789 1 83.56 114 THR A O 1
ATOM 916 N N . GLU A 1 115 ? 5.051 -12.727 15.367 1 88.31 115 GLU A N 1
ATOM 917 C CA . GLU A 1 115 ? 6.438 -12.312 15.18 1 88.31 115 GLU A CA 1
ATOM 918 C C . GLU A 1 115 ? 6.75 -12.062 13.711 1 88.31 115 GLU A C 1
ATOM 920 O O . GLU A 1 115 ? 6.332 -12.836 12.844 1 88.31 115 GLU A O 1
ATOM 925 N N . GLY A 1 116 ? 7.273 -11 13.375 1 92.94 116 GLY A N 1
ATOM 926 C CA . GLY A 1 116 ? 7.664 -10.695 12 1 92.94 116 GLY A CA 1
ATOM 927 C C . GLY A 1 116 ? 8.664 -11.688 11.43 1 92.94 116 GLY A C 1
ATOM 928 O O . GLY A 1 116 ? 9.32 -12.406 12.18 1 92.94 116 GLY A O 1
ATOM 929 N N . LYS A 1 117 ? 8.688 -11.844 10.172 1 95.12 117 LYS A N 1
ATOM 930 C CA . LYS A 1 117 ? 9.617 -12.711 9.453 1 95.12 117 LYS A CA 1
ATOM 931 C C . LYS A 1 117 ? 10.641 -11.898 8.664 1 95.12 117 LYS A C 1
ATOM 933 O O . LYS A 1 117 ? 10.305 -10.852 8.102 1 95.12 117 LYS A O 1
ATOM 938 N N . GLN A 1 118 ? 11.836 -12.398 8.641 1 94.75 118 GLN A N 1
ATOM 939 C CA . GLN A 1 118 ? 12.906 -11.75 7.891 1 94.75 118 GLN A CA 1
ATOM 940 C C . GLN A 1 118 ? 13.109 -12.406 6.527 1 94.75 118 GLN A C 1
ATOM 942 O O . GLN A 1 118 ? 13.492 -13.578 6.445 1 94.75 118 GLN A O 1
ATOM 947 N N . PHE A 1 119 ? 12.852 -11.664 5.484 1 95.12 119 PHE A N 1
ATOM 948 C CA . PHE A 1 119 ? 13.031 -12.148 4.121 1 95.12 119 PHE A CA 1
ATOM 949 C C . PHE A 1 119 ? 14.359 -11.672 3.549 1 95.12 119 PHE A C 1
ATOM 951 O O . PHE A 1 119 ? 14.742 -10.516 3.734 1 95.12 119 PHE A O 1
ATOM 958 N N . ASN A 1 120 ? 15.016 -12.5 2.979 1 91.81 120 ASN A N 1
ATOM 959 C CA . ASN A 1 120 ? 16.234 -12.164 2.262 1 91.81 120 ASN A CA 1
ATOM 960 C C . ASN A 1 120 ? 16.5 -13.125 1.106 1 91.81 120 ASN A C 1
ATOM 962 O O . ASN A 1 120 ? 15.68 -14 0.826 1 91.81 120 ASN A O 1
ATOM 966 N N . ALA A 1 121 ? 17.594 -12.953 0.472 1 87 121 ALA A N 1
ATOM 967 C CA . ALA A 1 121 ? 17.906 -13.758 -0.705 1 87 121 ALA A CA 1
ATOM 968 C C . ALA A 1 121 ? 18.047 -15.234 -0.338 1 87 121 ALA A C 1
ATOM 970 O O . ALA A 1 121 ? 17.703 -16.109 -1.132 1 87 121 ALA A O 1
ATOM 971 N N . LEU A 1 122 ? 18.516 -15.508 0.819 1 88.12 122 LEU A N 1
ATOM 972 C CA . LEU A 1 122 ? 18.75 -16.875 1.257 1 88.12 122 LEU A CA 1
ATOM 973 C C . LEU A 1 122 ? 17.453 -17.531 1.725 1 88.12 122 LEU A C 1
ATOM 975 O O . LEU A 1 122 ? 17.297 -18.75 1.646 1 88.12 122 LEU A O 1
ATOM 979 N N . ARG A 1 123 ? 16.516 -16.641 2.229 1 92.5 123 ARG A N 1
ATOM 980 C CA . ARG A 1 123 ? 15.219 -17.125 2.68 1 92.5 123 ARG A CA 1
ATOM 981 C C . ARG A 1 123 ? 14.086 -16.25 2.172 1 92.5 123 ARG A C 1
ATOM 983 O O . ARG A 1 123 ? 13.508 -15.469 2.936 1 92.5 123 ARG A O 1
ATOM 990 N N . PRO A 1 124 ? 13.734 -16.422 0.972 1 94.12 124 PRO A N 1
ATOM 991 C CA . PRO A 1 124 ? 12.742 -15.547 0.359 1 94.12 124 PRO A CA 1
ATOM 992 C C . PRO A 1 124 ? 11.305 -16 0.615 1 94.12 124 PRO A C 1
ATOM 994 O O . PRO A 1 124 ? 10.359 -15.344 0.176 1 94.12 124 PRO A O 1
ATOM 997 N N . VAL A 1 125 ? 11.195 -17.141 1.374 1 95.19 125 VAL A N 1
ATOM 998 C CA . VAL A 1 125 ? 9.859 -17.719 1.522 1 95.19 125 VAL A CA 1
ATOM 999 C C . VAL A 1 125 ? 9.555 -17.938 3.002 1 95.19 125 VAL A C 1
ATOM 1001 O O . VAL A 1 125 ? 10.398 -18.453 3.744 1 95.19 125 VAL A O 1
ATOM 1004 N N . TRP A 1 126 ? 8.414 -17.484 3.41 1 96.12 126 TRP A N 1
ATOM 1005 C CA . TRP A 1 126 ? 7.891 -17.781 4.738 1 96.12 126 TRP A CA 1
ATOM 1006 C C . TRP A 1 126 ? 6.414 -18.156 4.672 1 96.12 126 TRP A C 1
ATOM 1008 O O . TRP A 1 126 ? 5.688 -17.688 3.789 1 96.12 126 TRP A O 1
ATOM 1018 N N . GLY A 1 127 ? 5.965 -18.969 5.555 1 96.06 127 GLY A N 1
ATOM 1019 C CA . GLY A 1 127 ? 4.566 -19.359 5.602 1 96.06 127 GLY A CA 1
ATOM 1020 C C . GLY A 1 127 ? 4.289 -20.469 6.602 1 96.06 127 GLY A C 1
ATOM 1021 O O . GLY A 1 127 ? 4.973 -20.578 7.621 1 96.06 127 GLY A O 1
ATOM 1022 N N . PHE A 1 128 ? 3.232 -21.219 6.387 1 96 128 PHE A N 1
ATOM 1023 C CA . PHE A 1 128 ? 2.76 -22.25 7.301 1 96 128 PHE A CA 1
ATOM 1024 C C . PHE A 1 128 ? 2.561 -23.562 6.566 1 96 128 PHE A C 1
ATOM 1026 O O . PHE A 1 128 ? 1.713 -23.672 5.676 1 96 128 PHE A O 1
ATOM 1033 N N . PRO A 1 129 ? 3.305 -24.531 6.957 1 95.38 129 PRO A N 1
ATOM 1034 C CA . PRO A 1 129 ? 3.16 -25.828 6.281 1 95.38 129 PRO A CA 1
ATOM 1035 C C . PRO A 1 129 ? 1.865 -26.547 6.652 1 95.38 129 PRO A C 1
ATOM 1037 O O . PRO A 1 129 ? 1.371 -27.375 5.879 1 95.38 129 PRO A O 1
ATOM 1040 N N . ARG A 1 130 ? 1.328 -26.172 7.863 1 94.5 130 ARG A N 1
ATOM 1041 C CA . ARG A 1 130 ? 0.173 -26.906 8.359 1 94.5 130 ARG A CA 1
ATOM 1042 C C . ARG A 1 130 ? -0.965 -25.969 8.734 1 94.5 130 ARG A C 1
ATOM 1044 O O . ARG A 1 130 ? -1.213 -25.719 9.914 1 94.5 130 ARG A O 1
ATOM 1051 N N . VAL A 1 131 ? -1.653 -25.562 7.734 1 94.06 131 VAL A N 1
ATOM 1052 C CA . VAL A 1 131 ? -2.73 -24.609 7.949 1 94.06 131 VAL A CA 1
ATOM 1053 C C . VAL A 1 131 ? -4.004 -25.344 8.359 1 94.06 131 VAL A C 1
ATOM 1055 O O . VAL A 1 131 ? -4.547 -25.094 9.438 1 94.06 131 VAL A O 1
ATOM 1058 N N . LEU A 1 132 ? -4.43 -26.266 7.527 1 94.88 132 LEU A N 1
ATOM 1059 C CA . LEU A 1 132 ? -5.625 -27.078 7.742 1 94.88 132 LEU A CA 1
ATOM 1060 C C . LEU A 1 132 ? -5.414 -28.5 7.223 1 94.88 132 LEU A C 1
ATOM 1062 O O . LEU A 1 132 ? -4.801 -28.703 6.172 1 94.88 132 LEU A O 1
ATOM 1066 N N . LEU A 1 133 ? -6 -29.406 7.945 1 95.5 133 LEU A N 1
ATOM 1067 C CA . LEU A 1 133 ? -6.008 -30.781 7.43 1 95.5 133 LEU A CA 1
ATOM 1068 C C . LEU A 1 133 ? -6.75 -30.859 6.102 1 95.5 133 LEU A C 1
ATOM 1070 O O . LEU A 1 133 ? -7.816 -30.25 5.945 1 95.5 133 LEU A O 1
ATOM 1074 N N . LEU A 1 134 ? -6.168 -31.609 5.203 1 94.44 134 LEU A N 1
ATOM 1075 C CA . LEU A 1 134 ? -6.734 -31.703 3.861 1 94.44 134 LEU A CA 1
ATOM 1076 C C . LEU A 1 134 ? -8.156 -32.25 3.908 1 94.44 134 LEU A C 1
ATOM 1078 O O . LEU A 1 134 ? -9.031 -31.781 3.186 1 94.44 134 LEU A O 1
ATOM 1082 N N . ASP A 1 135 ? -8.383 -33.219 4.754 1 93.94 135 ASP A N 1
ATOM 1083 C CA . ASP A 1 135 ? -9.711 -33.812 4.875 1 93.94 135 ASP A CA 1
ATOM 1084 C C . ASP A 1 135 ? -10.727 -32.781 5.367 1 93.94 135 ASP A C 1
ATOM 1086 O O . ASP A 1 135 ? -11.859 -32.75 4.883 1 93.94 135 ASP A O 1
ATOM 1090 N N . THR A 1 136 ? -10.32 -32 6.293 1 94.56 136 THR A N 1
ATOM 1091 C CA . THR A 1 136 ? -11.18 -30.938 6.816 1 94.56 136 THR A CA 1
ATOM 1092 C C . THR A 1 136 ? -11.445 -29.875 5.746 1 94.56 136 THR A C 1
ATOM 1094 O O . THR A 1 136 ? -12.578 -29.438 5.566 1 94.56 136 THR A O 1
ATOM 1097 N N . PHE A 1 137 ? -10.469 -29.562 5.059 1 95.31 137 PHE A N 1
ATOM 1098 C CA . PHE A 1 137 ? -10.555 -28.516 4.062 1 95.31 137 PHE A CA 1
ATOM 1099 C C . PHE A 1 137 ? -11.438 -28.938 2.893 1 95.31 137 PHE A C 1
ATOM 1101 O O . PHE A 1 137 ? -12.25 -28.156 2.406 1 95.31 137 PHE A O 1
ATOM 1108 N N . SER A 1 138 ? -11.32 -30.125 2.512 1 93.69 138 SER A N 1
ATOM 1109 C CA . SER A 1 138 ? -11.945 -30.578 1.273 1 93.69 138 SER A CA 1
ATOM 1110 C C . SER A 1 138 ? -13.406 -30.969 1.495 1 93.69 138 SER A C 1
ATOM 1112 O O . SER A 1 138 ? -14.164 -31.109 0.536 1 93.69 138 SER A O 1
ATOM 1114 N N . ASP A 1 139 ? -13.766 -31.125 2.773 1 93.75 139 ASP A N 1
ATOM 1115 C CA . ASP A 1 139 ? -15.156 -31.453 3.068 1 93.75 139 ASP A CA 1
ATOM 1116 C C . ASP A 1 139 ? -16.047 -30.219 2.959 1 93.75 139 ASP A C 1
ATOM 1118 O O . ASP A 1 139 ? -15.945 -29.312 3.777 1 93.75 139 ASP A O 1
ATOM 1122 N N . PRO A 1 140 ? -16.953 -30.219 1.991 1 92.94 140 PRO A N 1
ATOM 1123 C CA . PRO A 1 140 ? -17.797 -29.047 1.795 1 92.94 140 PRO A CA 1
ATOM 1124 C C . PRO A 1 140 ? -18.609 -28.688 3.037 1 92.94 140 PRO A C 1
ATOM 1126 O O . PRO A 1 140 ? -19.016 -27.531 3.205 1 92.94 140 PRO A O 1
ATOM 1129 N N . LYS A 1 141 ? -18.781 -29.594 3.93 1 94.69 141 LYS A N 1
ATOM 1130 C CA . LYS A 1 141 ? -19.562 -29.344 5.145 1 94.69 141 LYS A CA 1
ATOM 1131 C C . LYS A 1 141 ? -18.844 -28.375 6.07 1 94.69 141 LYS A C 1
ATOM 1133 O O . LYS A 1 141 ? -19.484 -27.703 6.883 1 94.69 141 LYS A O 1
ATOM 1138 N N . ASN A 1 142 ? -17.547 -28.328 5.875 1 95.81 142 ASN A N 1
ATOM 1139 C CA . ASN A 1 142 ? -16.766 -27.469 6.766 1 95.81 142 ASN A CA 1
ATOM 1140 C C . ASN A 1 142 ? -16.719 -26.031 6.25 1 95.81 142 ASN A C 1
ATOM 1142 O O . ASN A 1 142 ? -16.312 -25.125 6.977 1 95.81 142 ASN A O 1
ATOM 1146 N N . GLY A 1 143 ? -17.078 -25.828 4.953 1 97.19 143 GLY A N 1
ATOM 1147 C CA . GLY A 1 143 ? -17.359 -24.484 4.48 1 97.19 143 GLY A CA 1
ATOM 1148 C C . GLY A 1 143 ? -16.1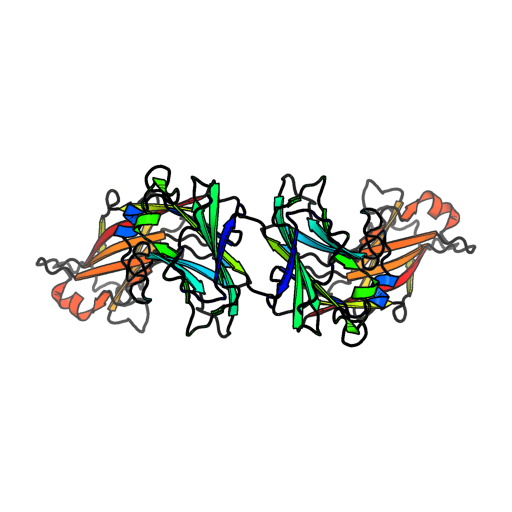88 -23.859 3.738 1 97.19 143 GLY A C 1
ATOM 1149 O O . GLY A 1 143 ? -16.312 -22.766 3.186 1 97.19 143 GLY A O 1
ATOM 1150 N N . TYR A 1 144 ? -15.008 -24.578 3.695 1 97.44 144 TYR A N 1
ATOM 1151 C CA . TYR A 1 144 ? -13.828 -24.016 3.035 1 97.44 144 TYR A CA 1
ATOM 1152 C C . TYR A 1 144 ? -13.906 -24.219 1.525 1 97.44 144 TYR A C 1
ATOM 1154 O O . TYR A 1 144 ? -13.312 -23.453 0.763 1 97.44 144 TYR A O 1
ATOM 1162 N N . VAL A 1 145 ? -14.57 -25.25 1.147 1 97.19 145 VAL A N 1
ATOM 1163 C CA . VAL A 1 145 ? -14.898 -25.5 -0.254 1 97.19 145 VAL A CA 1
ATOM 1164 C C . VAL A 1 145 ? -16.391 -25.25 -0.493 1 97.19 145 VAL A C 1
ATOM 1166 O O . VAL A 1 145 ? -17.234 -25.734 0.26 1 97.19 145 VAL A O 1
ATOM 1169 N N . PHE A 1 146 ? -16.703 -24.422 -1.511 1 95.31 146 PHE A N 1
ATOM 1170 C CA . PHE A 1 146 ? -18.078 -24.016 -1.721 1 95.31 146 PHE A CA 1
ATOM 1171 C C . PHE A 1 146 ? -18.375 -23.859 -3.207 1 95.31 146 PHE A C 1
ATOM 1173 O O . PHE A 1 146 ? -17.469 -23.859 -4.035 1 95.31 146 PHE A O 1
ATOM 1180 N N . ASP A 1 147 ? -19.672 -23.797 -3.504 1 92.44 147 ASP A N 1
ATOM 1181 C CA . ASP A 1 147 ? -20.141 -23.609 -4.875 1 92.44 147 ASP A CA 1
ATOM 1182 C C . ASP A 1 147 ? -19.5 -24.625 -5.816 1 92.44 147 ASP A C 1
ATOM 1184 O O . ASP A 1 147 ? -18.969 -24.25 -6.863 1 92.44 147 ASP A O 1
ATOM 1188 N N . GLY A 1 148 ? -19.453 -25.922 -5.246 1 90.19 148 GLY A N 1
ATOM 1189 C CA . GLY A 1 148 ? -18.891 -27.016 -6.016 1 90.19 148 GLY A CA 1
ATOM 1190 C C . GLY A 1 148 ? -17.469 -27.344 -5.645 1 90.19 148 GLY A C 1
ATOM 1191 O O . GLY A 1 148 ? -17.203 -28.266 -4.863 1 90.19 148 GLY A O 1
ATOM 1192 N N . ASP A 1 149 ? -16.516 -26.578 -6.078 1 94.88 149 ASP A N 1
ATOM 1193 C CA . ASP A 1 149 ? -15.102 -26.906 -5.871 1 94.88 149 ASP A CA 1
ATOM 1194 C C . ASP A 1 149 ? -14.266 -25.641 -5.73 1 94.88 149 ASP A C 1
ATOM 1196 O O . ASP A 1 149 ? -13.055 -25.656 -5.969 1 94.88 149 ASP A O 1
ATOM 1200 N N . GLN A 1 150 ? -15.023 -24.562 -5.355 1 95.69 150 GLN A N 1
ATOM 1201 C CA . GLN A 1 150 ? -14.32 -23.297 -5.258 1 95.69 150 GLN A CA 1
ATOM 1202 C C . GLN A 1 150 ? -13.719 -23.094 -3.869 1 95.69 150 GLN A C 1
ATOM 1204 O O . GLN A 1 150 ? -14.227 -23.656 -2.889 1 95.69 150 GLN A O 1
ATOM 1209 N N . CYS A 1 151 ? -12.664 -22.375 -3.744 1 96.69 151 CYS A N 1
ATOM 1210 C CA . CYS A 1 151 ? -12.07 -21.969 -2.475 1 96.69 151 CYS A CA 1
ATOM 1211 C C . CYS A 1 151 ? -11.359 -20.625 -2.619 1 96.69 151 CYS A C 1
ATOM 1213 O O . CYS A 1 151 ? -11.086 -20.188 -3.734 1 96.69 151 CYS A O 1
ATOM 1215 N N . GLU A 1 152 ? -11.133 -19.953 -1.559 1 96.19 152 GLU A N 1
ATOM 1216 C CA . GLU A 1 152 ? -10.555 -18.609 -1.588 1 96.19 152 GLU A CA 1
ATOM 1217 C C . GLU A 1 152 ? -9.438 -18.469 -0.554 1 96.19 152 GLU A C 1
ATOM 1219 O O . GLU A 1 152 ? -9.609 -18.844 0.607 1 96.19 152 GLU A O 1
ATOM 1224 N N . PHE A 1 153 ? -8.328 -17.969 -1.064 1 96.56 153 PHE A N 1
ATOM 1225 C CA . PHE A 1 153 ? -7.172 -17.703 -0.226 1 96.56 153 PHE A CA 1
ATOM 1226 C C . PHE A 1 153 ? -6.785 -16.234 -0.302 1 96.56 153 PHE A C 1
ATOM 1228 O O . PHE A 1 153 ? -7.066 -15.555 -1.297 1 96.56 153 PHE A O 1
ATOM 1235 N N . GLY A 1 154 ? -6.207 -15.742 0.761 1 96.25 154 GLY A N 1
ATOM 1236 C CA . GLY A 1 154 ? -5.66 -14.398 0.775 1 96.25 154 GLY A CA 1
ATOM 1237 C C . GLY A 1 154 ? -4.484 -14.242 1.723 1 96.25 154 GLY A C 1
ATOM 1238 O O . GLY A 1 154 ? -4.188 -15.141 2.508 1 96.25 154 GLY A O 1
ATOM 1239 N N . VAL A 1 155 ? -3.871 -13.078 1.602 1 96.69 155 VAL A N 1
ATOM 1240 C CA . VAL A 1 155 ? -2.75 -12.789 2.49 1 96.69 155 VAL A CA 1
ATOM 1241 C C . VAL A 1 155 ? -2.605 -11.281 2.672 1 96.69 155 VAL A C 1
ATOM 1243 O O . VAL A 1 155 ? -2.869 -10.508 1.746 1 96.69 155 VAL A O 1
ATOM 1246 N N . ASP A 1 156 ? -2.33 -10.891 3.867 1 96.56 156 ASP A N 1
ATOM 1247 C CA . ASP A 1 156 ? -1.821 -9.555 4.148 1 96.56 156 ASP A CA 1
ATOM 1248 C C . ASP A 1 156 ? -0.323 -9.586 4.445 1 96.56 156 ASP A C 1
ATOM 1250 O O . ASP A 1 156 ? 0.126 -10.32 5.328 1 96.56 156 ASP A O 1
ATOM 1254 N N . VAL A 1 157 ? 0.414 -8.859 3.688 1 96.25 157 VAL A N 1
ATOM 1255 C CA . VAL A 1 157 ? 1.832 -8.641 3.949 1 96.25 157 VAL A CA 1
ATOM 1256 C C . VAL A 1 157 ? 2.049 -7.219 4.469 1 96.25 157 VAL A C 1
ATOM 1258 O O . VAL A 1 157 ? 1.83 -6.246 3.742 1 96.25 157 VAL A O 1
ATOM 1261 N N . MET A 1 158 ? 2.428 -7.156 5.691 1 95.31 158 MET A N 1
ATOM 1262 C CA . MET A 1 158 ? 2.676 -5.848 6.289 1 95.31 158 MET A CA 1
ATOM 1263 C C . MET A 1 158 ? 4.172 -5.613 6.484 1 95.31 158 MET A C 1
ATOM 1265 O O . MET A 1 158 ? 4.828 -6.352 7.215 1 95.31 158 MET A O 1
ATOM 1269 N N . VAL A 1 159 ? 4.648 -4.629 5.809 1 94.44 159 VAL A N 1
ATOM 1270 C CA . VAL A 1 159 ? 6.059 -4.262 5.902 1 94.44 159 VAL A CA 1
ATOM 1271 C C . VAL A 1 159 ? 6.203 -2.98 6.719 1 94.44 159 VAL A C 1
ATOM 1273 O O . VAL A 1 159 ? 5.84 -1.896 6.258 1 94.44 159 VAL A O 1
ATOM 1276 N N . PRO A 1 160 ? 6.727 -3.102 7.879 1 93.38 160 PRO A N 1
ATOM 1277 C CA . PRO A 1 160 ? 6.875 -1.907 8.711 1 93.38 160 PRO A CA 1
ATOM 1278 C C . PRO A 1 160 ? 7.734 -0.829 8.062 1 93.38 160 PRO A C 1
ATOM 1280 O O . PRO A 1 160 ? 8.656 -1.145 7.305 1 93.38 160 PRO A O 1
ATOM 1283 N N . LEU A 1 161 ? 7.398 0.394 8.43 1 88.62 161 LEU A N 1
ATOM 1284 C CA . LEU A 1 161 ? 8.188 1.523 7.953 1 88.62 161 LEU A CA 1
ATOM 1285 C C . LEU A 1 161 ? 9.555 1.549 8.625 1 88.62 161 LEU A C 1
ATOM 1287 O O . LEU A 1 161 ? 9.672 1.236 9.812 1 88.62 161 LEU A O 1
ATOM 1291 N N . THR A 1 162 ? 10.539 1.824 7.785 1 78.81 162 THR A N 1
ATOM 1292 C CA . THR A 1 162 ? 11.883 1.924 8.352 1 78.81 162 THR A CA 1
ATOM 1293 C C . THR A 1 162 ? 12.297 3.385 8.5 1 78.81 162 THR A C 1
ATOM 1295 O O . THR A 1 162 ? 13.266 3.689 9.195 1 78.81 162 THR A O 1
ATOM 1298 N N . ASN A 1 163 ? 11.586 4.242 7.746 1 76.62 163 ASN A N 1
ATOM 1299 C CA . ASN A 1 163 ? 11.867 5.672 7.84 1 76.62 163 ASN A CA 1
ATOM 1300 C C . ASN A 1 163 ? 10.727 6.422 8.516 1 76.62 163 ASN A C 1
ATOM 1302 O O . ASN A 1 163 ? 9.562 6.043 8.375 1 76.62 163 ASN A O 1
ATOM 1306 N N . TRP A 1 164 ? 11.172 7.309 9.352 1 74.94 164 TRP A N 1
ATOM 1307 C CA . TRP A 1 164 ? 10.188 8.094 10.086 1 74.94 164 TRP A CA 1
ATOM 1308 C C . TRP A 1 164 ? 10.297 9.578 9.734 1 74.94 164 TRP A C 1
ATOM 1310 O O . TRP A 1 164 ? 11.359 10.047 9.344 1 74.94 164 TRP A O 1
ATOM 1320 N N . GLU A 1 165 ? 9.148 10.094 9.727 1 85.75 165 GLU A N 1
ATOM 1321 C CA . GLU A 1 165 ? 9.094 11.539 9.586 1 85.75 165 GLU A CA 1
ATOM 1322 C C . GLU A 1 165 ? 9.234 12.234 10.945 1 85.75 165 GLU A C 1
ATOM 1324 O O . GLU A 1 165 ? 8.586 11.844 11.914 1 85.75 165 GLU A O 1
ATOM 1329 N N . VAL A 1 166 ? 10.164 13.117 10.969 1 89.5 166 VAL A N 1
ATOM 1330 C CA . VAL A 1 166 ? 10.352 13.914 12.18 1 89.5 166 VAL A CA 1
ATOM 1331 C C . VAL A 1 166 ? 9.875 15.344 11.938 1 89.5 166 VAL A C 1
ATOM 1333 O O . VAL A 1 166 ? 10.422 16.047 11.094 1 89.5 166 VAL A O 1
ATOM 1336 N N . VAL A 1 167 ? 8.914 15.719 12.672 1 91.62 167 VAL A N 1
ATOM 1337 C CA . VAL A 1 167 ? 8.297 17.016 12.461 1 91.62 167 VAL A CA 1
ATOM 1338 C C . VAL A 1 167 ? 8.703 17.969 13.586 1 91.62 167 VAL A C 1
ATOM 1340 O O . VAL A 1 167 ? 8.641 17.594 14.766 1 91.62 167 VAL A O 1
ATOM 1343 N N . SER A 1 168 ? 9.094 19.109 13.203 1 92.25 168 SER A N 1
ATOM 1344 C CA . SER A 1 168 ? 9.422 20.188 14.141 1 92.25 168 SER A CA 1
ATOM 1345 C C . SER A 1 168 ? 8.703 21.484 13.773 1 92.25 168 SER A C 1
ATOM 1347 O O . SER A 1 168 ? 8.352 21.688 12.609 1 92.25 168 SER A O 1
ATOM 1349 N N . PHE A 1 169 ? 8.445 22.266 14.789 1 91.44 169 PHE A N 1
ATOM 1350 C CA . PHE A 1 169 ? 7.789 23.547 14.578 1 91.44 169 PHE A CA 1
ATOM 1351 C C . PHE A 1 169 ? 8.68 24.688 15.055 1 91.44 169 PHE A C 1
ATOM 1353 O O . PHE A 1 169 ? 9.078 24.734 16.219 1 91.44 169 PHE A O 1
ATOM 1360 N N . THR A 1 170 ? 9.008 25.469 14.109 1 90 170 THR A N 1
ATOM 1361 C CA . THR A 1 170 ? 9.734 26.688 14.484 1 90 170 THR A CA 1
ATOM 1362 C C . THR A 1 170 ? 8.766 27.828 14.789 1 90 170 THR A C 1
ATOM 1364 O O . THR A 1 170 ? 8.047 28.281 13.898 1 90 170 THR A O 1
ATOM 1367 N N . GLN A 1 171 ? 8.797 28.156 15.992 1 88.56 171 GLN A N 1
ATOM 1368 C CA . GLN A 1 171 ? 7.973 29.281 16.391 1 88.56 171 GLN A CA 1
ATOM 1369 C C . GLN A 1 171 ? 8.758 30.594 16.297 1 88.56 171 GLN A C 1
ATOM 1371 O O . GLN A 1 171 ? 9.914 30.672 16.719 1 88.56 171 GLN A O 1
ATOM 1376 N N . LYS A 1 172 ? 8.156 31.531 15.625 1 86.38 172 LYS A N 1
ATOM 1377 C CA . LYS A 1 172 ? 8.773 32.844 15.414 1 86.38 172 LYS A CA 1
ATOM 1378 C C . LYS A 1 172 ? 10.125 32.688 14.711 1 86.38 172 LYS A C 1
ATOM 1380 O O . LYS A 1 172 ? 11.172 32.938 15.32 1 86.38 172 LYS A O 1
ATOM 1385 N N . PRO A 1 173 ? 10.016 32.281 13.461 1 89.12 173 PRO A N 1
ATOM 1386 C CA . PRO A 1 173 ? 11.25 32.156 12.695 1 89.12 173 PRO A CA 1
ATOM 1387 C C . PRO A 1 173 ? 12.078 33.438 12.672 1 89.12 173 PRO A C 1
ATOM 1389 O O . PRO A 1 173 ? 11.562 34.5 13 1 89.12 173 PRO A O 1
ATOM 1392 N N . SER A 1 174 ? 13.367 33.188 12.289 1 84.38 174 SER A N 1
ATOM 1393 C CA . SER A 1 174 ? 14.234 34.375 12.141 1 84.38 174 SER A CA 1
ATOM 1394 C C . SER A 1 174 ? 13.812 35.219 10.945 1 84.38 174 SER A C 1
ATOM 1396 O O . SER A 1 174 ? 13.508 34.688 9.875 1 84.38 174 SER A O 1
ATOM 1398 N N . ASN A 1 175 ? 13.734 36.5 11.062 1 83.88 175 ASN A N 1
ATOM 1399 C CA . ASN A 1 175 ? 13.312 37.406 10 1 83.88 175 ASN A CA 1
ATOM 1400 C C . ASN A 1 175 ? 11.953 37 9.43 1 83.88 175 ASN A C 1
ATOM 1402 O O . ASN A 1 175 ? 11.836 36.719 8.227 1 83.88 175 ASN A O 1
ATOM 1406 N N . PRO A 1 176 ? 10.984 36.969 10.242 1 90.38 176 PRO A N 1
ATOM 1407 C CA . PRO A 1 176 ? 9.688 36.375 9.891 1 90.38 176 PRO A CA 1
ATOM 1408 C C . PRO A 1 176 ? 8.859 37.281 8.977 1 90.38 176 PRO A C 1
ATOM 1410 O O . PRO A 1 176 ? 7.781 36.875 8.523 1 90.38 176 PRO A O 1
ATOM 1413 N N . LYS A 1 177 ? 9.43 38.438 8.672 1 92.38 177 LYS A N 1
ATOM 1414 C CA . LYS A 1 177 ? 8.578 39.406 7.965 1 92.38 177 LYS A CA 1
ATOM 1415 C C . LYS A 1 177 ? 9.055 39.625 6.531 1 92.38 177 LYS A C 1
ATOM 1417 O O . LYS A 1 177 ? 10.258 39.594 6.258 1 92.38 177 LYS A O 1
ATOM 1422 N N . PHE A 1 178 ? 8.141 39.75 5.684 1 94.44 178 PHE A N 1
ATOM 1423 C CA . PHE A 1 178 ? 8.367 40.125 4.297 1 94.44 178 PHE A CA 1
ATOM 1424 C C . PHE A 1 178 ? 7.398 41.25 3.883 1 94.44 178 PHE A C 1
ATOM 1426 O O . PHE A 1 178 ? 6.223 41.219 4.254 1 94.44 178 PHE A O 1
ATOM 1433 N N . TYR A 1 179 ? 7.984 42.188 3.166 1 94.19 179 TYR A N 1
ATOM 1434 C CA . TYR A 1 179 ? 7.18 43.312 2.729 1 94.19 179 TYR A CA 1
ATOM 1435 C C . TYR A 1 179 ? 7.047 43.344 1.21 1 94.19 179 TYR A C 1
ATOM 1437 O O . TYR A 1 179 ? 8.023 43.125 0.491 1 94.19 179 TYR A O 1
ATOM 1445 N N . LEU A 1 180 ? 5.902 43.5 0.782 1 94.25 180 LEU A N 1
ATOM 1446 C CA . LEU A 1 180 ? 5.59 43.594 -0.638 1 94.25 180 LEU A CA 1
ATOM 1447 C C . LEU A 1 180 ? 5.039 45 -0.963 1 94.25 180 LEU A C 1
ATOM 1449 O O . LEU A 1 180 ? 4.148 45.5 -0.273 1 94.25 180 LEU A O 1
ATOM 1453 N N . THR A 1 181 ? 5.625 45.625 -1.949 1 94.69 181 THR A N 1
ATOM 1454 C CA . THR A 1 181 ? 5.141 46.906 -2.424 1 94.69 181 THR A CA 1
ATOM 1455 C C . THR A 1 181 ? 4.789 46.844 -3.908 1 94.69 181 THR A C 1
ATOM 1457 O O . THR A 1 181 ? 5.617 46.438 -4.73 1 94.69 181 THR A O 1
ATOM 1460 N N . ILE A 1 182 ? 3.605 47.156 -4.219 1 94.75 182 ILE A N 1
ATOM 1461 C CA . ILE A 1 182 ? 3.156 47.25 -5.602 1 94.75 182 ILE A CA 1
ATOM 1462 C C . ILE A 1 182 ? 2.902 48.688 -5.984 1 94.75 182 ILE A C 1
ATOM 1464 O O . ILE A 1 182 ? 1.974 49.312 -5.473 1 94.75 182 ILE A O 1
ATOM 1468 N N . GLU A 1 183 ? 3.645 49.094 -6.91 1 94.12 183 GLU A N 1
ATOM 1469 C CA . GLU A 1 183 ? 3.514 50.5 -7.348 1 94.12 183 GLU A CA 1
ATOM 1470 C C . GLU A 1 183 ? 2.459 50.625 -8.438 1 94.12 183 GLU A C 1
ATOM 1472 O O . GLU A 1 183 ? 2.188 49.688 -9.172 1 94.12 183 GLU A O 1
ATOM 1477 N N . LYS A 1 184 ? 1.89 51.812 -8.539 1 94 184 LYS A N 1
ATOM 1478 C CA . LYS A 1 184 ? 0.906 52.156 -9.562 1 94 184 LYS A CA 1
ATOM 1479 C C . LYS A 1 184 ? -0.178 51.094 -9.656 1 94 184 LYS A C 1
ATOM 1481 O O . LYS A 1 184 ? -0.439 50.562 -10.742 1 94 184 LYS A O 1
ATOM 1486 N N . PHE A 1 185 ? -0.767 50.875 -8.578 1 95.38 185 PHE A N 1
ATOM 1487 C CA . PHE A 1 185 ? -1.737 49.812 -8.453 1 95.38 185 PHE A CA 1
ATOM 1488 C C . PHE A 1 185 ? -2.881 50 -9.445 1 95.38 185 PHE A C 1
ATOM 1490 O O . PHE A 1 185 ? -3.328 49.031 -10.07 1 95.38 185 PHE A O 1
ATOM 1497 N N . SER A 1 186 ? -3.352 51.188 -9.672 1 91.19 186 SER A N 1
ATOM 1498 C CA . SER A 1 186 ? -4.5 51.469 -10.516 1 91.19 186 SER A CA 1
ATOM 1499 C C . SER A 1 186 ? -4.195 51.219 -11.984 1 91.19 186 SER A C 1
ATOM 1501 O O . SER A 1 186 ? -5.109 51.062 -12.797 1 91.19 186 SER A O 1
ATOM 1503 N N . LYS A 1 187 ? -2.891 51.125 -12.258 1 92.94 187 LYS A N 1
ATOM 1504 C CA . LYS A 1 187 ? -2.506 51 -13.656 1 92.94 187 LYS A CA 1
ATOM 1505 C C . LYS A 1 187 ? -2.078 49.562 -13.969 1 92.94 187 LYS A C 1
ATOM 1507 O O . LYS A 1 187 ? -1.621 49.281 -15.078 1 92.94 187 LYS A O 1
ATOM 1512 N N . LEU A 1 188 ? -2.273 48.75 -13.023 1 92.88 188 LEU A N 1
ATOM 1513 C CA . LEU A 1 188 ? -1.836 47.375 -13.219 1 92.88 188 LEU A CA 1
ATOM 1514 C C . LEU A 1 188 ? -2.668 46.688 -14.297 1 92.88 188 LEU A C 1
ATOM 1516 O O . LEU A 1 188 ? -3.896 46.812 -14.305 1 92.88 188 LEU A O 1
ATOM 1520 N N . LYS A 1 189 ? -1.957 45.906 -15.156 1 91.88 189 LYS A N 1
ATOM 1521 C CA . LYS A 1 189 ? -2.66 45.281 -16.266 1 91.88 189 LYS A CA 1
ATOM 1522 C C . LYS A 1 189 ? -2.543 43.75 -16.203 1 91.88 189 LYS A C 1
ATOM 1524 O O . LYS A 1 189 ? -3.373 43.031 -16.766 1 91.88 189 LYS A O 1
ATOM 1529 N N . GLU A 1 190 ? -1.498 43.344 -15.516 1 93.12 190 GLU A N 1
ATOM 1530 C CA . GLU A 1 190 ? -1.27 41.906 -15.453 1 93.12 190 GLU A CA 1
ATOM 1531 C C . GLU A 1 190 ? -2.223 41.219 -14.469 1 93.12 190 GLU A C 1
ATOM 1533 O O . GLU A 1 190 ? -2.695 41.875 -13.523 1 93.12 190 GLU A O 1
ATOM 1538 N N . HIS A 1 191 ? -2.475 40.031 -14.719 1 94.81 191 HIS A N 1
ATOM 1539 C CA . HIS A 1 191 ? -3.385 39.281 -13.875 1 94.81 191 HIS A CA 1
ATOM 1540 C C . HIS A 1 191 ? -2.727 38.906 -12.555 1 94.81 191 HIS A C 1
ATOM 1542 O O . HIS A 1 191 ? -3.389 38.875 -11.516 1 94.81 191 HIS A O 1
ATOM 1548 N N . CYS A 1 192 ? -1.459 38.625 -12.648 1 95.25 192 CYS A N 1
ATOM 1549 C CA . CYS A 1 192 ? -0.735 38.125 -11.492 1 95.25 192 CYS A CA 1
ATOM 1550 C C . CYS A 1 192 ? 0.614 38.812 -11.344 1 95.25 192 CYS A C 1
ATOM 1552 O O . CYS A 1 192 ? 1.299 39.062 -12.336 1 95.25 192 CYS A O 1
ATOM 1554 N N . TYR A 1 193 ? 0.93 39.156 -10.117 1 95.06 193 TYR A N 1
ATOM 1555 C CA . TYR A 1 193 ? 2.221 39.75 -9.781 1 95.06 193 TYR A CA 1
ATOM 1556 C C . TYR A 1 193 ? 2.959 38.906 -8.758 1 95.06 193 TYR A C 1
ATOM 1558 O O . TYR A 1 193 ? 2.457 38.656 -7.652 1 95.06 193 TYR A O 1
ATOM 1566 N N . VAL A 1 194 ? 4.133 38.469 -9.133 1 94.81 194 VAL A N 1
ATOM 1567 C CA . VAL A 1 194 ? 4.926 37.594 -8.273 1 94.81 194 VAL A CA 1
ATOM 1568 C C . VAL A 1 194 ? 6.004 38.406 -7.559 1 94.81 194 VAL A C 1
ATOM 1570 O O . VAL A 1 194 ? 6.684 39.219 -8.172 1 94.81 194 VAL A O 1
ATOM 1573 N N . SER A 1 195 ? 6.145 38.219 -6.324 1 94.88 195 SER A N 1
ATOM 1574 C CA . SER A 1 195 ? 7.137 38.938 -5.523 1 94.88 195 SER A CA 1
ATOM 1575 C C . SER A 1 195 ? 8.531 38.375 -5.723 1 94.88 195 SER A C 1
ATOM 1577 O O . SER A 1 195 ? 8.695 37.344 -6.379 1 94.88 195 SER A O 1
ATOM 1579 N N . SER A 1 196 ? 9.508 39.062 -5.074 1 94.19 196 SER A N 1
ATOM 1580 C CA . SER A 1 196 ? 10.852 38.5 -4.953 1 94.19 196 SER A CA 1
ATOM 1581 C C . SER A 1 196 ? 10.875 37.344 -3.979 1 94.19 196 SER A C 1
ATOM 1583 O O . SER A 1 196 ? 9.977 37.188 -3.143 1 94.19 196 SER A O 1
ATOM 1585 N N . LYS A 1 197 ? 11.859 36.594 -4.152 1 94.31 197 LYS A N 1
ATOM 1586 C CA . LYS A 1 197 ? 12.031 35.438 -3.254 1 94.31 197 LYS A CA 1
ATOM 1587 C C . LYS A 1 197 ? 12.461 35.906 -1.862 1 94.31 197 LYS A C 1
ATOM 1589 O O . LYS A 1 197 ? 13.188 36.875 -1.723 1 94.31 197 LYS A O 1
ATOM 1594 N N . PHE A 1 198 ? 11.945 35.281 -0.893 1 93.56 198 PHE A N 1
ATOM 1595 C CA . PHE A 1 198 ? 12.398 35.5 0.473 1 93.56 198 PHE A CA 1
ATOM 1596 C C . PHE A 1 198 ? 12.555 34.188 1.221 1 93.56 198 PHE A C 1
ATOM 1598 O O . PHE A 1 198 ? 11.812 33.219 0.962 1 93.56 198 PHE A O 1
ATOM 1605 N N . LEU A 1 199 ? 13.477 34.156 2.115 1 92.56 199 LEU A N 1
ATOM 1606 C CA . LEU A 1 199 ? 13.875 32.906 2.773 1 92.56 199 LEU A CA 1
ATOM 1607 C C . LEU A 1 199 ? 13.242 32.812 4.156 1 92.56 199 LEU A C 1
ATOM 1609 O O . LEU A 1 199 ? 13.328 33.75 4.961 1 92.56 199 LEU A O 1
ATOM 1613 N N . ILE A 1 200 ? 12.516 31.734 4.34 1 91.25 200 ILE A N 1
ATOM 1614 C CA . ILE A 1 200 ? 11.984 31.406 5.66 1 91.25 200 ILE A CA 1
ATOM 1615 C C . ILE A 1 200 ? 12.352 29.953 6.008 1 91.25 200 ILE A C 1
ATOM 1617 O O . ILE A 1 200 ? 11.93 29.016 5.324 1 91.25 200 ILE A O 1
ATOM 1621 N N . GLU A 1 201 ? 13.062 29.781 7.102 1 88.06 201 GLU A N 1
ATOM 1622 C CA . GLU A 1 201 ? 13.414 28.469 7.621 1 88.06 201 GLU A CA 1
ATOM 1623 C C . GLU A 1 201 ? 14.023 27.578 6.531 1 88.06 201 GLU A C 1
ATOM 1625 O O . GLU A 1 201 ? 13.578 26.453 6.324 1 88.06 201 GLU A O 1
ATOM 1630 N N . GLY A 1 202 ? 14.859 28.125 5.723 1 86 202 GLY A N 1
ATOM 1631 C CA . GLY A 1 202 ? 15.648 27.375 4.762 1 86 202 GLY A CA 1
ATOM 1632 C C . GLY A 1 202 ? 14.938 27.172 3.438 1 86 202 GLY A C 1
ATOM 1633 O O . GLY A 1 202 ? 15.445 26.469 2.559 1 86 202 GLY A O 1
ATOM 1634 N N . ARG A 1 203 ? 13.742 27.781 3.305 1 89.81 203 ARG A N 1
ATOM 1635 C CA . ARG A 1 203 ? 13.016 27.656 2.049 1 89.81 203 ARG A CA 1
ATOM 1636 C C . ARG A 1 203 ? 12.727 29.031 1.453 1 89.81 203 ARG A C 1
ATOM 1638 O O . ARG A 1 203 ? 12.453 29.984 2.186 1 89.81 203 ARG A O 1
ATOM 1645 N N . ASN A 1 204 ? 12.695 28.969 0.175 1 93.12 204 ASN A N 1
ATOM 1646 C CA . ASN A 1 204 ? 12.367 30.203 -0.528 1 93.12 204 ASN A CA 1
ATOM 1647 C C . ASN A 1 204 ? 10.875 30.297 -0.833 1 93.12 204 ASN A C 1
ATOM 1649 O O . ASN A 1 204 ? 10.281 29.344 -1.34 1 93.12 204 ASN A O 1
ATOM 1653 N N . TRP A 1 205 ? 10.383 31.438 -0.548 1 93.31 205 TRP A N 1
ATOM 1654 C CA . TRP A 1 205 ? 8.961 31.672 -0.736 1 93.31 205 TRP A CA 1
ATOM 1655 C C . TRP A 1 205 ? 8.727 32.844 -1.696 1 93.31 205 TRP A C 1
ATOM 1657 O O . TRP A 1 205 ? 9.633 33.656 -1.932 1 93.31 205 TRP A O 1
ATOM 1667 N N . VAL A 1 206 ? 7.547 32.812 -2.305 1 94.94 206 VAL A N 1
ATOM 1668 C CA . VAL A 1 206 ? 7.094 33.938 -3.111 1 94.94 206 VAL A CA 1
ATOM 1669 C C . VAL A 1 206 ? 5.621 34.219 -2.814 1 94.94 206 VAL A C 1
ATOM 1671 O O . VAL A 1 206 ? 4.898 33.344 -2.326 1 94.94 206 VAL A O 1
ATOM 1674 N N . ILE A 1 207 ? 5.301 35.438 -3.09 1 94.75 207 ILE A N 1
ATOM 1675 C CA . ILE A 1 207 ? 3.904 35.844 -3 1 94.75 207 ILE A CA 1
ATOM 1676 C C . ILE A 1 207 ? 3.348 36.094 -4.398 1 94.75 207 ILE A C 1
ATOM 1678 O O . ILE A 1 207 ? 4.004 36.719 -5.23 1 94.75 207 ILE A O 1
ATOM 1682 N N . LYS A 1 208 ? 2.221 35.562 -4.613 1 94.38 208 LYS A N 1
ATOM 1683 C CA . LYS A 1 208 ? 1.48 35.875 -5.832 1 94.38 208 LYS A CA 1
ATOM 1684 C C . LYS A 1 208 ? 0.26 36.75 -5.52 1 94.38 208 LYS A C 1
ATOM 1686 O O . LYS A 1 208 ? -0.646 36.312 -4.805 1 94.38 208 LYS A O 1
ATOM 1691 N N . LEU A 1 209 ? 0.301 37.875 -6.07 1 95.06 209 LEU A N 1
ATOM 1692 C CA . LEU A 1 209 ? -0.786 38.844 -5.844 1 95.06 209 LEU A CA 1
ATOM 1693 C C . LEU A 1 209 ? -1.663 38.969 -7.082 1 95.06 209 LEU A C 1
ATOM 1695 O O . LEU A 1 209 ? -1.153 39.062 -8.203 1 95.06 209 LEU A O 1
ATOM 1699 N N . TYR A 1 210 ? -2.881 38.938 -6.824 1 96 210 TYR A N 1
ATOM 1700 C CA . TYR A 1 210 ? -3.881 39.125 -7.867 1 96 210 TYR A CA 1
ATOM 1701 C C . TYR A 1 210 ? -4.715 40.375 -7.586 1 96 210 TYR A C 1
ATOM 1703 O O . TYR A 1 210 ? -5.699 40.312 -6.844 1 96 210 TYR A O 1
ATOM 1711 N N . PRO A 1 211 ? -4.371 41.406 -8.281 1 94.44 211 PRO A N 1
ATOM 1712 C CA . PRO A 1 211 ? -4.984 42.688 -7.949 1 94.44 211 PRO A CA 1
ATOM 1713 C C . PRO A 1 211 ? -6.477 42.75 -8.281 1 94.44 211 PRO A C 1
ATOM 1715 O O . PRO A 1 211 ? -7.227 43.5 -7.668 1 94.44 211 PRO A O 1
ATOM 1718 N N . LYS A 1 212 ? -6.863 41.969 -9.258 1 92.5 212 LYS A N 1
ATOM 1719 C CA . LYS A 1 212 ? -8.266 41.969 -9.656 1 92.5 212 LYS A CA 1
ATOM 1720 C C . LYS A 1 212 ? -8.906 40.625 -9.438 1 92.5 212 LYS A C 1
ATOM 1722 O O . LYS A 1 212 ? -9.719 40.156 -10.242 1 92.5 212 LYS A O 1
ATOM 1727 N N . GLY A 1 213 ? -8.438 40 -8.445 1 93.06 213 GLY A N 1
ATOM 1728 C CA . GLY A 1 213 ? -9.023 38.719 -8.078 1 93.06 213 GLY A CA 1
ATOM 1729 C C . GLY A 1 213 ? -8.359 37.531 -8.766 1 93.06 213 GLY A C 1
ATOM 1730 O O . GLY A 1 213 ? -7.887 37.656 -9.898 1 93.06 213 GLY A O 1
ATOM 1731 N N . TYR A 1 214 ? -8.359 36.5 -8.078 1 91.19 214 TYR A N 1
ATOM 1732 C CA . TYR A 1 214 ? -7.77 35.25 -8.602 1 91.19 214 TYR A CA 1
ATOM 1733 C C . TYR A 1 214 ? -8.586 34.719 -9.766 1 91.19 214 TYR A C 1
ATOM 1735 O O . TYR A 1 214 ? -8.023 34.219 -10.75 1 91.19 214 TYR A O 1
ATOM 1743 N N . ASN A 1 215 ? -9.859 34.719 -9.602 1 90.44 215 ASN A N 1
ATOM 1744 C CA . ASN A 1 215 ? -10.75 34.281 -10.664 1 90.44 215 ASN A CA 1
ATOM 1745 C C . ASN A 1 215 ? -11.922 35.25 -10.844 1 90.44 215 ASN A C 1
ATOM 1747 O O . ASN A 1 215 ? -11.984 36.281 -10.188 1 90.44 215 ASN A O 1
ATOM 1751 N N . ALA A 1 216 ? -12.758 34.844 -11.711 1 87.56 216 ALA A N 1
ATOM 1752 C CA . ALA A 1 216 ? -13.852 35.75 -12.078 1 87.56 216 ALA A CA 1
ATOM 1753 C C . ALA A 1 216 ? -14.844 35.906 -10.93 1 87.56 216 ALA A C 1
ATOM 1755 O O . ALA A 1 216 ? -15.484 36.969 -10.797 1 87.56 216 ALA A O 1
ATOM 1756 N N . THR A 1 217 ? -14.914 34.938 -10.102 1 90.44 217 THR A N 1
ATOM 1757 C CA . THR A 1 217 ? -15.867 34.969 -8.992 1 90.44 217 THR A CA 1
ATOM 1758 C C . THR A 1 217 ? -15.406 35.938 -7.91 1 90.44 217 THR A C 1
ATOM 1760 O O . THR A 1 217 ? -16.234 36.469 -7.164 1 90.44 217 THR A O 1
ATOM 1763 N N . CYS A 1 218 ? -14.109 36.188 -7.953 1 90.62 218 CYS A N 1
ATOM 1764 C CA . CYS A 1 218 ? -13.547 37.062 -6.934 1 90.62 218 CYS A CA 1
ATOM 1765 C C . CYS A 1 218 ? -12.961 38.312 -7.562 1 90.62 218 CYS A C 1
ATOM 1767 O O . CYS A 1 218 ? -11.945 38.844 -7.086 1 90.62 218 CYS A O 1
ATOM 1769 N N . SER A 1 219 ? -13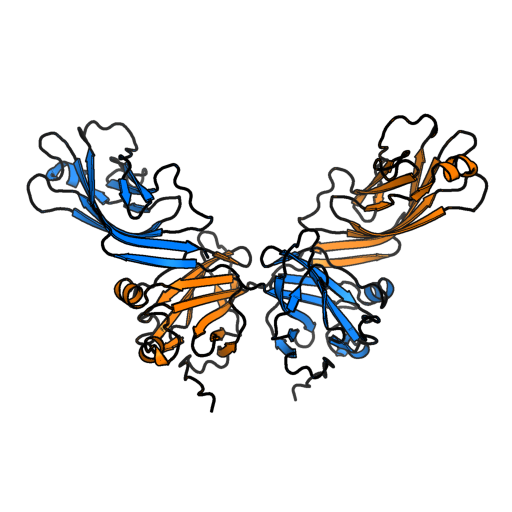.602 38.781 -8.594 1 92 219 SER A N 1
ATOM 1770 C CA . SER A 1 219 ? -13.039 39.875 -9.375 1 92 219 SER A CA 1
ATOM 1771 C C . SER A 1 219 ? -13.102 41.188 -8.609 1 92 219 SER A C 1
ATOM 1773 O O . SER A 1 219 ? -12.414 42.156 -8.961 1 92 219 SER A O 1
ATOM 1775 N N . THR A 1 220 ? -13.859 41.25 -7.555 1 94.19 220 THR A N 1
ATOM 1776 C CA . THR A 1 220 ? -13.984 42.5 -6.793 1 94.19 220 THR A CA 1
ATOM 1777 C C . THR A 1 220 ? -13.125 42.438 -5.535 1 94.19 220 THR A C 1
ATOM 1779 O O . THR A 1 220 ? -13.227 43.312 -4.664 1 94.19 220 THR A O 1
ATOM 1782 N N . TRP A 1 221 ? -12.281 41.406 -5.539 1 95.5 221 TRP A N 1
ATOM 1783 C CA . TRP A 1 221 ? -11.461 41.219 -4.348 1 95.5 221 TRP A CA 1
ATOM 1784 C C . TRP A 1 221 ? -9.984 41.156 -4.711 1 95.5 221 TRP A C 1
ATOM 1786 O O . TRP A 1 221 ? -9.633 40.719 -5.812 1 95.5 221 TRP A O 1
ATOM 1796 N N . LEU A 1 222 ? -9.18 41.594 -3.758 1 95.38 222 LEU A N 1
ATOM 1797 C CA . LEU A 1 222 ? -7.746 41.344 -3.824 1 95.38 222 LEU A CA 1
ATOM 1798 C C . LEU A 1 222 ? -7.422 39.938 -3.336 1 95.38 222 LEU A C 1
ATOM 1800 O O . LEU A 1 222 ? -7.898 39.531 -2.281 1 95.38 222 LEU A O 1
ATOM 1804 N N . SER A 1 223 ? -6.734 39.188 -4.168 1 95.81 223 SER A N 1
ATOM 1805 C CA . SER A 1 223 ? -6.332 37.844 -3.781 1 95.81 223 SER A CA 1
ATOM 1806 C C . SER A 1 223 ? -4.82 37.75 -3.621 1 95.81 223 SER A C 1
ATOM 1808 O O . SER A 1 223 ? -4.066 38.406 -4.355 1 95.81 223 SER A O 1
ATOM 1810 N N . LEU A 1 224 ? -4.418 37.031 -2.631 1 94.81 224 LEU A N 1
ATOM 1811 C CA . LEU A 1 224 ? -3.002 36.844 -2.34 1 94.81 224 LEU A CA 1
ATOM 1812 C C . LEU A 1 224 ? -2.721 35.375 -1.953 1 94.81 224 LEU A C 1
ATOM 1814 O O . LEU A 1 224 ? -3.457 34.781 -1.16 1 94.81 224 LEU A O 1
ATOM 1818 N N . PHE A 1 225 ? -1.676 34.875 -2.564 1 94 225 PHE A N 1
ATOM 1819 C CA . PHE A 1 225 ? -1.302 33.5 -2.275 1 94 225 PHE A CA 1
ATOM 1820 C C . PHE A 1 225 ? 0.181 33.375 -1.938 1 94 225 PHE A C 1
ATOM 1822 O O . PHE A 1 225 ? 1.008 34.062 -2.543 1 94 225 PHE A O 1
ATOM 1829 N N . LEU A 1 226 ? 0.438 32.562 -0.976 1 93.25 226 LEU A N 1
ATOM 1830 C CA . LEU A 1 226 ? 1.806 32.219 -0.601 1 93.25 226 LEU A CA 1
ATOM 1831 C C . LEU A 1 226 ? 2.236 30.922 -1.252 1 93.25 226 LEU A C 1
ATOM 1833 O O . LEU A 1 226 ? 1.501 29.922 -1.208 1 93.25 226 LEU A O 1
ATOM 1837 N N . HIS A 1 227 ? 3.395 30.984 -1.927 1 92.94 227 HIS A N 1
ATOM 1838 C CA . HIS A 1 227 ? 3.936 29.812 -2.619 1 92.94 227 HIS A CA 1
ATOM 1839 C C . HIS A 1 227 ? 5.402 29.594 -2.266 1 92.94 227 HIS A C 1
ATOM 1841 O O . HIS A 1 227 ? 6.109 30.547 -1.92 1 92.94 227 HIS A O 1
ATOM 1847 N N . LEU A 1 228 ? 5.707 28.328 -2.408 1 91.88 228 LEU A N 1
ATOM 1848 C CA . LEU A 1 228 ? 7.141 28.078 -2.482 1 91.88 228 LEU A CA 1
ATOM 1849 C C . LEU A 1 228 ? 7.707 28.547 -3.82 1 91.88 228 LEU A C 1
ATOM 1851 O O . LEU A 1 228 ? 7.039 28.438 -4.852 1 91.88 228 LEU A O 1
ATOM 1855 N N . ALA A 1 229 ? 8.898 29.078 -3.699 1 91.88 229 ALA A N 1
ATOM 1856 C CA . ALA A 1 229 ? 9.523 29.594 -4.918 1 91.88 229 ALA A CA 1
ATOM 1857 C C . ALA A 1 229 ? 9.773 28.469 -5.922 1 91.88 229 ALA A C 1
ATOM 1859 O O . ALA A 1 229 ? 9.875 27.297 -5.543 1 91.88 229 ALA A O 1
ATOM 1860 N N . GLU A 1 230 ? 9.789 28.906 -7.184 1 86.19 230 GLU A N 1
ATOM 1861 C CA . GLU A 1 230 ? 10.109 27.938 -8.227 1 86.19 230 GLU A CA 1
ATOM 1862 C C . GLU A 1 230 ? 11.461 27.281 -7.984 1 86.19 230 GLU A C 1
ATOM 1864 O O . GLU A 1 230 ? 12.414 27.953 -7.574 1 86.19 230 GLU A O 1
ATOM 1869 N N . GLY A 1 231 ? 11.562 26.031 -8.141 1 82.75 231 GLY A N 1
ATOM 1870 C CA . GLY A 1 231 ? 12.812 25.312 -7.941 1 82.75 231 GLY A CA 1
ATOM 1871 C C . GLY A 1 231 ? 12.867 24.562 -6.625 1 82.75 231 GLY A C 1
ATOM 1872 O O . GLY A 1 231 ? 13.742 23.719 -6.422 1 82.75 231 GLY A O 1
ATOM 1873 N N . GLU A 1 232 ? 12.031 25.016 -5.715 1 84.44 232 GLU A N 1
ATOM 1874 C CA . GLU A 1 232 ? 11.992 24.281 -4.445 1 84.44 232 GLU A CA 1
ATOM 1875 C C . GLU A 1 232 ? 11.516 22.844 -4.645 1 84.44 232 GLU A C 1
ATOM 1877 O O . GLU A 1 232 ? 10.516 22.609 -5.324 1 84.44 232 GLU A O 1
ATOM 1882 N N . ILE A 1 233 ? 12.289 21.891 -4.227 1 78.81 233 ILE A N 1
ATOM 1883 C CA . ILE A 1 233 ? 11.992 20.469 -4.375 1 78.81 233 ILE A CA 1
ATOM 1884 C C . ILE A 1 233 ? 11.32 19.938 -3.105 1 78.81 233 ILE A C 1
ATOM 1886 O O . ILE A 1 233 ? 11.844 20.109 -2.002 1 78.81 233 ILE A O 1
ATOM 1890 N N . MET A 1 234 ? 10.141 19.469 -3.262 1 79.69 234 MET A N 1
ATOM 1891 C CA . MET A 1 234 ? 9.43 18.828 -2.158 1 79.69 234 MET A CA 1
ATOM 1892 C C . MET A 1 234 ? 9.289 17.328 -2.408 1 79.69 234 MET A C 1
ATOM 1894 O O . MET A 1 234 ? 9.109 16.891 -3.549 1 79.69 234 MET A O 1
ATOM 1898 N N . LYS A 1 235 ? 9.547 16.594 -1.395 1 76.06 235 LYS A N 1
ATOM 1899 C CA . LYS A 1 235 ? 9.281 15.156 -1.504 1 76.06 235 LYS A CA 1
ATOM 1900 C C . LYS A 1 235 ? 7.809 14.883 -1.768 1 76.06 235 LYS A C 1
ATOM 1902 O O . LYS A 1 235 ? 6.953 15.719 -1.458 1 76.06 235 LYS A O 1
ATOM 1907 N N . THR A 1 236 ? 7.648 13.789 -2.381 1 72.69 236 THR A N 1
ATOM 1908 C CA . THR A 1 236 ? 6.27 13.414 -2.68 1 72.69 236 THR A CA 1
ATOM 1909 C C . THR A 1 236 ? 5.43 13.398 -1.407 1 72.69 236 THR A C 1
ATOM 1911 O O . THR A 1 236 ? 5.789 12.742 -0.428 1 72.69 236 THR A O 1
ATOM 1914 N N . GLY A 1 237 ? 4.387 14.234 -1.457 1 74.12 237 GLY A N 1
ATOM 1915 C CA . GLY A 1 237 ? 3.463 14.258 -0.334 1 74.12 237 GLY A CA 1
ATOM 1916 C C . GLY A 1 237 ? 3.896 15.203 0.773 1 74.12 237 GLY A C 1
ATOM 1917 O O . GLY A 1 237 ? 3.205 15.336 1.786 1 74.12 237 GLY A O 1
ATOM 1918 N N . GLU A 1 238 ? 5.012 15.828 0.568 1 82.06 238 GLU A N 1
ATOM 1919 C CA . GLU A 1 238 ? 5.516 16.734 1.602 1 82.06 238 GLU A CA 1
ATOM 1920 C C . GLU A 1 238 ? 4.625 17.953 1.747 1 82.06 238 GLU A C 1
ATOM 1922 O O . GLU A 1 238 ? 4.137 18.5 0.752 1 82.06 238 GLU A O 1
ATOM 1927 N N . GLU A 1 239 ? 4.406 18.281 3.023 1 86.88 239 GLU A N 1
ATOM 1928 C CA . GLU A 1 239 ? 3.648 19.5 3.34 1 86.88 239 GLU A CA 1
ATOM 1929 C C . GLU A 1 239 ? 4.312 20.281 4.465 1 86.88 239 GLU A C 1
ATOM 1931 O O . GLU A 1 239 ? 4.977 19.703 5.328 1 86.88 239 GLU A O 1
ATOM 1936 N N . ILE A 1 240 ? 4.137 21.562 4.32 1 89.44 240 ILE A N 1
ATOM 1937 C CA . ILE A 1 240 ? 4.672 22.453 5.344 1 89.44 240 ILE A CA 1
ATOM 1938 C C . ILE A 1 240 ? 3.527 23.156 6.062 1 89.44 240 ILE A C 1
ATOM 1940 O O . ILE A 1 240 ? 2.711 23.844 5.434 1 89.44 240 ILE A O 1
ATOM 1944 N N . TYR A 1 241 ? 3.584 22.938 7.332 1 89.75 241 TYR A N 1
ATOM 1945 C CA . TYR A 1 241 ? 2.619 23.688 8.133 1 89.75 241 TYR A CA 1
ATOM 1946 C C . TYR A 1 241 ? 3.125 25.094 8.414 1 89.75 241 TYR A C 1
ATOM 1948 O O . TYR A 1 241 ? 4.285 25.281 8.789 1 89.75 241 TYR A O 1
ATOM 1956 N N . MET A 1 242 ? 2.191 26.031 8.188 1 90.75 242 MET A N 1
ATOM 1957 C CA . MET A 1 242 ? 2.6 27.391 8.484 1 90.75 242 MET A CA 1
ATOM 1958 C C . MET A 1 242 ? 1.443 28.188 9.078 1 90.75 242 MET A C 1
ATOM 1960 O O . MET A 1 242 ? 0.281 27.953 8.758 1 90.75 242 MET A O 1
ATOM 1964 N N . GLN A 1 243 ? 1.857 29.062 9.945 1 91.5 243 GLN A N 1
ATOM 1965 C CA . GLN A 1 243 ? 1 30.125 10.453 1 91.5 243 GLN A CA 1
ATOM 1966 C C . GLN A 1 243 ? 1.584 31.5 10.141 1 91.5 243 GLN A C 1
ATOM 1968 O O . GLN A 1 243 ? 2.732 31.797 10.484 1 91.5 243 GLN A O 1
ATOM 1973 N N . CYS A 1 244 ? 0.794 32.281 9.438 1 93.38 244 CYS A N 1
ATOM 1974 C CA . CYS A 1 244 ? 1.302 33.594 9.133 1 93.38 244 CYS A CA 1
ATOM 1975 C C . CYS A 1 244 ? 0.177 34.625 9.141 1 93.38 244 CYS A C 1
ATOM 1977 O O . CYS A 1 244 ? -0.997 34.281 9.023 1 93.38 244 CYS A O 1
ATOM 1979 N N . ASP A 1 245 ? 0.547 35.812 9.391 1 94.5 245 ASP A N 1
ATOM 1980 C CA . ASP A 1 245 ? -0.338 36.969 9.289 1 94.5 245 ASP A CA 1
ATOM 1981 C C . ASP A 1 245 ? -0.086 37.719 7.996 1 94.5 245 ASP A C 1
ATOM 1983 O O . ASP A 1 245 ? 1.043 38.156 7.727 1 94.5 245 ASP A O 1
ATOM 1987 N N . VAL A 1 246 ? -1.143 37.812 7.258 1 94.5 246 VAL A N 1
ATOM 1988 C CA . VAL A 1 246 ? -1.102 38.688 6.082 1 94.5 246 VAL A CA 1
ATOM 1989 C C . VAL A 1 246 ? -1.763 40.031 6.398 1 94.5 246 VAL A C 1
ATOM 1991 O O . VAL A 1 246 ? -2.922 40.062 6.816 1 94.5 246 VAL A O 1
ATOM 1994 N N . ARG A 1 247 ? -0.983 41.094 6.129 1 94.62 247 ARG A N 1
ATOM 1995 C CA . ARG A 1 247 ? -1.489 42.406 6.504 1 94.62 247 ARG A CA 1
ATOM 1996 C C . ARG A 1 247 ? -1.419 43.375 5.324 1 94.62 247 ARG A C 1
ATOM 1998 O O . ARG A 1 247 ? -0.388 43.469 4.656 1 94.62 247 ARG A O 1
ATOM 2005 N N . ILE A 1 248 ? -2.562 43.938 5.035 1 95.31 248 ILE A N 1
ATOM 2006 C CA . ILE A 1 248 ? -2.557 45.125 4.164 1 95.31 248 ILE A CA 1
ATOM 2007 C C . ILE A 1 248 ? -2.355 46.375 5 1 95.31 248 ILE A C 1
ATOM 2009 O O . ILE A 1 248 ? -3.184 46.719 5.855 1 95.31 248 ILE A O 1
ATOM 2013 N N . LEU A 1 249 ? -1.326 47.094 4.711 1 95.5 249 LEU A N 1
ATOM 2014 C CA . LEU A 1 249 ? -0.923 48.188 5.559 1 95.5 249 LEU A CA 1
ATOM 2015 C C . LEU A 1 249 ? -1.694 49.469 5.195 1 95.5 249 LEU A C 1
ATOM 2017 O O . LEU A 1 249 ? -1.859 49.781 4.016 1 95.5 249 LEU A O 1
ATOM 2021 N N . ASP A 1 250 ? -2.186 50.094 6.191 1 94.31 250 ASP A N 1
ATOM 2022 C CA . ASP A 1 250 ? -2.797 51.406 6.055 1 94.31 250 ASP A CA 1
ATOM 2023 C C . ASP A 1 250 ? -1.73 52.5 5.949 1 94.31 250 ASP A C 1
ATOM 2025 O O . ASP A 1 250 ? -1.019 52.781 6.918 1 94.31 250 ASP A O 1
ATOM 2029 N N . PRO A 1 251 ? -1.663 53.156 4.797 1 93.12 251 PRO A N 1
ATOM 2030 C CA . PRO A 1 251 ? -0.621 54.188 4.645 1 93.12 251 PRO A CA 1
ATOM 2031 C C . PRO A 1 251 ? -0.904 55.438 5.465 1 93.12 251 PRO A C 1
ATOM 2033 O O . PRO A 1 251 ? -0.021 56.281 5.629 1 93.12 251 PRO A O 1
ATOM 2036 N N . PHE A 1 252 ? -2.039 55.625 6.055 1 92.19 252 PHE A N 1
ATOM 2037 C CA . PHE A 1 252 ? -2.434 56.875 6.688 1 92.19 252 PHE A CA 1
ATOM 2038 C C . PHE A 1 252 ? -2.635 56.688 8.188 1 92.19 252 PHE A C 1
ATOM 2040 O O . PHE A 1 252 ? -2.9 57.625 8.914 1 92.19 252 PHE A O 1
ATOM 2047 N N . GLY A 1 253 ? -2.533 55.438 8.602 1 90.75 253 GLY A N 1
ATOM 2048 C CA . GLY A 1 253 ? -2.777 55.188 10.008 1 90.75 253 GLY A CA 1
ATOM 2049 C C . GLY A 1 253 ? -2.354 53.812 10.461 1 90.75 253 GLY A C 1
ATOM 2050 O O . GLY A 1 253 ? -1.318 53.281 10.031 1 90.75 253 GLY A O 1
ATOM 2051 N N . CYS A 1 254 ? -3.121 53.344 11.492 1 90.12 254 CYS A N 1
ATOM 2052 C CA . CYS A 1 254 ? -2.752 52.062 12.094 1 90.12 254 CYS A CA 1
ATOM 2053 C C . CYS A 1 254 ? -3.855 51.031 11.906 1 90.12 254 CYS A C 1
ATOM 2055 O O . CYS A 1 254 ? -3.846 50 12.547 1 90.12 254 CYS A O 1
ATOM 2057 N N . ASN A 1 255 ? -4.785 51.375 10.945 1 92.31 255 ASN A N 1
ATOM 2058 C CA . ASN A 1 255 ? -5.875 50.438 10.703 1 92.31 255 ASN A CA 1
ATOM 2059 C C . ASN A 1 255 ? -5.504 49.438 9.633 1 92.31 255 ASN A C 1
ATOM 2061 O O . ASN A 1 255 ? -6.129 49.375 8.57 1 92.31 255 ASN A O 1
ATOM 2065 N N . HIS A 1 256 ? -4.586 48.594 9.992 1 94.12 256 HIS A N 1
ATOM 2066 C CA . HIS A 1 256 ? -4.172 47.562 9.062 1 94.12 256 HIS A CA 1
ATOM 2067 C C . HIS A 1 256 ? -5.195 46.438 9.023 1 94.12 256 HIS A C 1
ATOM 2069 O O . HIS A 1 256 ? -5.867 46.156 10.023 1 94.12 256 HIS A O 1
ATOM 2075 N N . VAL A 1 257 ? -5.375 45.875 7.895 1 93.56 257 VAL A N 1
ATOM 2076 C CA . VAL A 1 257 ? -6.223 44.688 7.75 1 93.56 257 VAL A CA 1
ATOM 2077 C C . VAL A 1 257 ? -5.371 43.438 7.824 1 93.56 257 VAL A C 1
ATOM 2079 O O . VAL A 1 257 ? -4.438 43.25 7.031 1 93.56 257 VAL A O 1
ATOM 2082 N N . THR A 1 258 ? -5.723 42.625 8.797 1 94.25 258 THR A N 1
ATOM 2083 C CA . THR A 1 258 ? -4.918 41.438 9.023 1 94.25 258 THR A CA 1
ATOM 2084 C C . THR A 1 258 ? -5.75 40.156 8.82 1 94.25 258 THR A C 1
ATOM 2086 O O . THR A 1 258 ? -6.902 40.094 9.25 1 94.25 258 THR A O 1
ATOM 2089 N N . ARG A 1 259 ? -5.191 39.25 8.078 1 94 259 ARG A N 1
ATOM 2090 C CA . ARG A 1 259 ? -5.77 37.938 7.895 1 94 259 ARG A CA 1
ATOM 2091 C C . ARG A 1 259 ? -4.777 36.844 8.297 1 94 259 ARG A C 1
ATOM 2093 O O . ARG A 1 259 ? -3.6 36.906 7.945 1 94 259 ARG A O 1
ATOM 2100 N N . LYS A 1 260 ? -5.309 35.875 9.039 1 91.88 260 LYS A N 1
ATOM 2101 C CA . LYS A 1 260 ? -4.465 34.75 9.438 1 91.88 260 LYS A CA 1
ATOM 2102 C C . LYS A 1 260 ? -4.555 33.594 8.438 1 91.88 260 LYS A C 1
ATOM 2104 O O . LYS A 1 260 ? -5.641 33.281 7.965 1 91.88 260 LYS A O 1
ATOM 2109 N N . LEU A 1 261 ? -3.438 33.156 8.125 1 90.19 261 LEU A N 1
ATOM 2110 C CA . LEU A 1 261 ? -3.338 31.969 7.27 1 90.19 261 LEU A CA 1
ATOM 2111 C C . LEU A 1 261 ? -2.719 30.797 8.031 1 90.19 261 LEU A C 1
ATOM 2113 O O . LEU A 1 261 ? -1.558 30.859 8.438 1 90.19 261 LEU A O 1
ATOM 2117 N N . ASN A 1 262 ? -3.486 29.812 8.422 1 87.12 262 ASN A N 1
ATOM 2118 C CA . ASN A 1 262 ? -3.035 28.578 9.062 1 87.12 262 ASN A CA 1
ATOM 2119 C C . ASN A 1 262 ? -3.334 27.359 8.211 1 87.12 262 ASN A C 1
ATOM 2121 O O . ASN A 1 262 ? -4.496 26.984 8.039 1 87.12 262 ASN A O 1
ATOM 2125 N N . ASP A 1 263 ? -2.273 26.812 7.609 1 86.31 263 ASP A N 1
ATOM 2126 C CA . ASP A 1 263 ? -2.559 25.703 6.695 1 86.31 263 ASP A CA 1
ATOM 2127 C C . ASP A 1 263 ? -1.296 24.906 6.402 1 86.31 263 ASP A C 1
ATOM 2129 O O . ASP A 1 263 ? -0.194 25.297 6.789 1 86.31 263 ASP A O 1
ATOM 2133 N N . ASN A 1 264 ? -1.614 23.797 5.84 1 85.94 264 ASN A N 1
ATOM 2134 C CA . ASN A 1 264 ? -0.543 23.016 5.215 1 85.94 264 ASN A CA 1
ATOM 2135 C C . ASN A 1 264 ? -0.338 23.438 3.76 1 85.94 264 ASN A C 1
ATOM 2137 O O . ASN A 1 264 ? -1.306 23.625 3.02 1 85.94 264 ASN A O 1
ATOM 2141 N N . ILE A 1 265 ? 0.875 23.688 3.498 1 85.31 265 ILE A N 1
ATOM 2142 C CA . ILE A 1 265 ? 1.167 24.094 2.131 1 85.31 265 ILE A CA 1
ATOM 2143 C C . ILE A 1 265 ? 1.936 23 1.407 1 85.31 265 ILE A C 1
ATOM 2145 O O . ILE A 1 265 ? 2.82 22.359 1.988 1 85.31 265 ILE A O 1
ATOM 2149 N N . SER A 1 266 ? 1.455 22.672 0.259 1 81.62 266 SER A N 1
ATOM 2150 C CA . SER A 1 266 ? 2.174 21.797 -0.657 1 81.62 266 SER A CA 1
ATOM 2151 C C . SER A 1 266 ? 2.637 22.547 -1.898 1 81.62 266 SER A C 1
ATOM 2153 O O . SER A 1 266 ? 2.883 23.75 -1.844 1 81.62 266 SER A O 1
ATOM 2155 N N . ASN A 1 267 ? 2.77 21.922 -3.033 1 75.94 267 ASN A N 1
ATOM 2156 C CA . ASN A 1 267 ? 3.242 22.547 -4.266 1 75.94 267 ASN A CA 1
ATOM 2157 C C . ASN A 1 267 ? 2.219 23.531 -4.82 1 75.94 267 ASN A C 1
ATOM 2159 O O . ASN A 1 267 ? 2.559 24.391 -5.629 1 75.94 267 ASN A O 1
ATOM 2163 N N . LYS A 1 268 ? 0.99 23.594 -4.359 1 73.56 268 LYS A N 1
ATOM 2164 C CA . LYS A 1 268 ? -0.063 24.453 -4.898 1 73.56 268 LYS A CA 1
ATOM 2165 C C . LYS A 1 268 ? -0.12 25.781 -4.168 1 73.56 268 LYS A C 1
ATOM 2167 O O . LYS A 1 268 ? -0.743 26.734 -4.645 1 73.56 268 LYS A O 1
ATOM 2172 N N . GLY A 1 269 ? 0.453 26.031 -3.227 1 84.38 269 GLY A N 1
ATOM 2173 C CA . GLY A 1 269 ? 0.412 27.25 -2.445 1 84.38 269 GLY A CA 1
ATOM 2174 C C . GLY A 1 269 ? -0.877 27.422 -1.663 1 84.38 269 GLY A C 1
ATOM 2175 O O . GLY A 1 269 ? -1.81 26.625 -1.818 1 84.38 269 GLY A O 1
ATOM 2176 N N . ARG A 1 270 ? -0.946 28.438 -0.829 1 88 270 ARG A N 1
ATOM 2177 C CA . ARG A 1 270 ? -2.115 28.75 -0.013 1 88 270 ARG A CA 1
ATOM 2178 C C . ARG A 1 270 ? -2.246 30.25 0.202 1 88 270 ARG A C 1
ATOM 2180 O O . ARG A 1 270 ? -1.241 30.969 0.254 1 88 270 ARG A O 1
ATOM 2187 N N . GLY A 1 271 ? -3.557 30.594 0.173 1 89.88 271 GLY A N 1
ATOM 2188 C CA . GLY A 1 271 ? -3.746 32.031 0.373 1 89.88 271 GLY A CA 1
ATOM 2189 C C . GLY A 1 271 ? -5.199 32.406 0.568 1 89.88 271 GLY A C 1
ATOM 2190 O O . GLY A 1 271 ? -6 31.609 1.059 1 89.88 271 GLY A O 1
ATOM 2191 N N . CYS A 1 272 ? -5.383 33.688 0.284 1 91.25 272 CYS A N 1
ATOM 2192 C CA . CYS A 1 272 ? -6.695 34.281 0.505 1 91.25 272 CYS A CA 1
ATOM 2193 C C . CYS A 1 272 ? -7.301 34.75 -0.805 1 91.25 272 CYS A C 1
ATOM 2195 O O . CYS A 1 272 ? -6.723 35.625 -1.477 1 91.25 272 CYS A O 1
ATOM 2197 N N . LEU A 1 273 ? -8.469 34.281 -1.07 1 92.62 273 LEU A N 1
ATOM 2198 C CA . LEU A 1 273 ? -9.172 34.688 -2.273 1 92.62 273 LEU A CA 1
ATOM 2199 C C . LEU A 1 273 ? -9.797 36.094 -2.08 1 92.62 273 LEU A C 1
ATOM 2201 O O . LEU A 1 273 ? -9.789 36.906 -2.998 1 92.62 273 LEU A O 1
ATOM 2205 N N . GLU A 1 274 ? -10.281 36.25 -0.887 1 93.44 274 GLU A N 1
ATOM 2206 C CA . GLU A 1 274 ? -10.961 37.5 -0.576 1 93.44 274 GLU A CA 1
ATOM 2207 C C . GLU A 1 274 ? -10.25 38.25 0.551 1 93.44 274 GLU A C 1
ATOM 2209 O O . GLU A 1 274 ? -10.844 38.5 1.604 1 93.44 274 GLU A O 1
ATOM 2214 N N . LEU A 1 275 ? -9.133 38.688 0.202 1 93.75 275 LEU A N 1
ATOM 2215 C CA . LEU A 1 275 ? -8.32 39.375 1.203 1 93.75 275 LEU A CA 1
ATOM 2216 C C . LEU A 1 275 ? -8.922 40.719 1.583 1 93.75 275 LEU A C 1
ATOM 2218 O O . LEU A 1 275 ? -9.102 41 2.768 1 93.75 275 LEU A O 1
ATOM 2222 N N . MET A 1 276 ? -9.203 41.469 0.537 1 92.88 276 MET A N 1
ATOM 2223 C CA . MET A 1 276 ? -9.82 42.781 0.737 1 92.88 276 MET A CA 1
ATOM 2224 C C . MET A 1 276 ? -10.594 43.219 -0.505 1 92.88 276 MET A C 1
ATOM 2226 O O . MET A 1 276 ? -10.148 43 -1.63 1 92.88 276 MET A O 1
ATOM 2230 N N . SER A 1 277 ? -11.719 43.906 -0.176 1 94.81 277 SER A N 1
ATOM 2231 C CA . SER A 1 277 ? -12.469 44.406 -1.321 1 94.81 277 SER A CA 1
ATOM 2232 C C . SER A 1 277 ? -11.711 45.5 -2.043 1 94.81 277 SER A C 1
ATOM 2234 O O . SER A 1 277 ? -11.078 46.344 -1.406 1 94.81 277 SER A O 1
ATOM 2236 N N . LEU A 1 278 ? -11.867 45.5 -3.312 1 94.62 278 LEU A N 1
ATOM 2237 C CA . LEU A 1 278 ? -11.172 46.531 -4.109 1 94.62 278 LEU A CA 1
ATOM 2238 C C . LEU A 1 278 ? -11.719 47.906 -3.826 1 94.62 278 LEU A C 1
ATOM 2240 O O . LEU A 1 278 ? -10.984 48.906 -3.895 1 94.62 278 LEU A O 1
ATOM 2244 N N . ALA A 1 279 ? -12.93 47.938 -3.547 1 93.75 279 ALA A N 1
ATOM 2245 C CA . ALA A 1 279 ? -13.555 49.219 -3.199 1 93.75 279 ALA A CA 1
ATOM 2246 C C . ALA A 1 279 ? -12.914 49.812 -1.947 1 93.75 279 ALA A C 1
ATOM 2248 O O . ALA A 1 279 ? -12.555 50.969 -1.926 1 93.75 279 ALA A O 1
ATOM 2249 N N . LYS A 1 280 ? -12.797 48.969 -0.978 1 93.88 280 LYS A N 1
ATOM 2250 C CA . LYS A 1 280 ? -12.172 49.406 0.27 1 93.88 280 LYS A CA 1
ATOM 2251 C C . LYS A 1 280 ? -10.703 49.781 0.059 1 93.88 280 LYS A C 1
ATOM 2253 O O . LYS A 1 280 ? -10.211 50.75 0.638 1 93.88 280 LYS A O 1
ATOM 2258 N N . LEU A 1 281 ? -10.117 49.062 -0.751 1 94 281 LEU A N 1
ATOM 2259 C CA . LEU A 1 281 ? -8.703 49.281 -1.054 1 94 281 LEU A CA 1
ATOM 2260 C C . LEU A 1 281 ? -8.484 50.625 -1.723 1 94 281 LEU A C 1
ATOM 2262 O O . LEU A 1 281 ? -7.582 51.375 -1.34 1 94 281 LEU A O 1
ATOM 2266 N N . ALA A 1 282 ? -9.234 50.938 -2.664 1 91.25 282 ALA A N 1
ATOM 2267 C CA . ALA A 1 282 ? -9.102 52.156 -3.426 1 91.25 282 ALA A CA 1
ATOM 2268 C C . ALA A 1 282 ? -9.391 53.375 -2.545 1 91.25 282 ALA A C 1
ATOM 2270 O O . ALA A 1 282 ? -8.805 54.438 -2.748 1 91.25 282 ALA A O 1
ATOM 2271 N N . ASN A 1 283 ? -10.133 53.125 -1.55 1 90.44 283 ASN A N 1
ATOM 2272 C CA . ASN A 1 283 ? -10.586 54.25 -0.737 1 90.44 283 ASN A CA 1
ATOM 2273 C C . ASN A 1 283 ? -9.578 54.594 0.361 1 90.44 283 ASN A C 1
ATOM 2275 O O . ASN A 1 283 ? -9.453 55.75 0.763 1 90.44 283 ASN A O 1
ATOM 2279 N N . ALA A 1 284 ? -8.922 53.5 0.765 1 91.69 284 ALA A N 1
ATOM 2280 C CA . ALA A 1 284 ? -8.25 53.844 2.016 1 91.69 284 ALA A CA 1
ATOM 2281 C C . ALA A 1 284 ? -6.871 53.188 2.092 1 91.69 284 ALA A C 1
ATOM 2283 O O . ALA A 1 284 ? -6.047 53.562 2.934 1 91.69 284 ALA A O 1
ATOM 2284 N N . TYR A 1 285 ? -6.508 52.344 1.175 1 95 285 TYR A N 1
ATOM 2285 C CA . TYR A 1 285 ? -5.332 51.531 1.474 1 95 285 TYR A CA 1
ATOM 2286 C C . TYR A 1 285 ? -4.254 51.719 0.412 1 95 285 TYR A C 1
ATOM 2288 O O . TYR A 1 285 ? -3.244 51.031 0.415 1 95 285 TYR A O 1
ATOM 2296 N N . LEU A 1 286 ? -4.488 52.656 -0.466 1 94.5 286 LEU A N 1
ATOM 2297 C CA . LEU A 1 286 ? -3.447 53.062 -1.395 1 94.5 286 LEU A CA 1
ATOM 2298 C C . LEU A 1 286 ? -2.799 54.375 -0.928 1 94.5 286 LEU A C 1
ATOM 2300 O O . LEU A 1 286 ? -3.486 55.281 -0.433 1 94.5 286 LEU A O 1
ATOM 2304 N N . ASP A 1 287 ? -1.541 54.406 -1.084 1 93.25 287 ASP A N 1
ATOM 2305 C CA . ASP A 1 287 ? -0.884 55.625 -0.633 1 93.25 287 ASP A CA 1
ATOM 2306 C C . ASP A 1 287 ? -1.012 56.719 -1.676 1 93.25 287 ASP A C 1
ATOM 2308 O O . ASP A 1 287 ? -1.723 56.562 -2.67 1 93.25 287 ASP A O 1
ATOM 2312 N N . LYS A 1 288 ? -0.356 57.844 -1.418 1 92.38 288 LYS A N 1
ATOM 2313 C CA . LYS A 1 288 ? -0.485 59.031 -2.268 1 92.38 288 LYS A CA 1
ATOM 2314 C C . LYS A 1 288 ? 0.049 58.75 -3.672 1 92.38 288 LYS A C 1
ATOM 2316 O O . LYS A 1 288 ? -0.414 59.344 -4.645 1 92.38 288 LYS A O 1
ATOM 2321 N N . GLN A 1 289 ? 0.987 57.875 -3.752 1 93.75 289 GLN A N 1
ATOM 2322 C CA . GLN A 1 289 ? 1.593 57.531 -5.039 1 93.75 289 GLN A CA 1
ATOM 2323 C C . GLN A 1 289 ? 0.898 56.344 -5.68 1 93.75 289 GLN A C 1
ATOM 2325 O O . GLN A 1 289 ? 1.433 55.719 -6.609 1 93.75 289 GLN A O 1
ATOM 2330 N N . ASP A 1 290 ? -0.236 55.906 -5.145 1 94.94 290 ASP A N 1
ATOM 2331 C CA . ASP A 1 290 ? -1.021 54.781 -5.684 1 94.94 290 ASP A CA 1
ATOM 2332 C C . ASP A 1 290 ? -0.318 53.469 -5.457 1 94.94 290 ASP A C 1
ATOM 2334 O O . ASP A 1 290 ? -0.331 52.594 -6.328 1 94.94 290 ASP A O 1
ATOM 2338 N N . SER A 1 291 ? 0.39 53.375 -4.348 1 95.69 291 SER A N 1
ATOM 2339 C CA . SER A 1 291 ? 1.114 52.125 -4.051 1 95.69 291 SER A CA 1
ATOM 2340 C C . SER A 1 291 ? 0.409 51.344 -2.965 1 95.69 291 SER A C 1
ATOM 2342 O O . SER A 1 291 ? -0.151 51.906 -2.025 1 95.69 291 SER A O 1
ATOM 2344 N N . LEU A 1 292 ? 0.398 50.062 -3.191 1 96 292 LEU A N 1
ATOM 2345 C CA . LEU A 1 292 ? -0.122 49.125 -2.199 1 96 292 LEU A CA 1
ATOM 2346 C C . LEU A 1 292 ? 1.015 48.469 -1.429 1 96 292 LEU A C 1
ATOM 2348 O O . LEU A 1 292 ? 1.992 48 -2.027 1 96 292 LEU A O 1
ATOM 2352 N N . LYS A 1 293 ? 0.902 48.406 -0.091 1 95.25 293 LYS A N 1
ATOM 2353 C CA . LYS A 1 293 ? 1.896 47.75 0.759 1 95.25 293 LYS A CA 1
ATOM 2354 C C . LYS A 1 293 ? 1.271 46.625 1.56 1 95.25 293 LYS A C 1
ATOM 2356 O O . LYS A 1 293 ? 0.204 46.781 2.154 1 95.25 293 LYS A O 1
ATOM 2361 N N . ALA A 1 294 ? 1.852 45.5 1.409 1 94.44 294 ALA A N 1
ATOM 2362 C CA . ALA A 1 294 ? 1.415 44.312 2.152 1 94.44 294 ALA A CA 1
ATOM 2363 C C . ALA A 1 294 ? 2.57 43.719 2.941 1 94.44 294 ALA A C 1
ATOM 2365 O O . ALA A 1 294 ? 3.734 43.875 2.564 1 94.44 294 ALA A O 1
ATOM 2366 N N . GLU A 1 295 ? 2.229 43.125 4.055 1 94.81 295 GLU A N 1
ATOM 2367 C CA . GLU A 1 295 ? 3.201 42.5 4.93 1 94.81 295 GLU A CA 1
ATOM 2368 C C . GLU A 1 295 ? 2.771 41.062 5.273 1 94.81 295 GLU A C 1
ATOM 2370 O O . GLU A 1 295 ? 1.591 40.812 5.52 1 94.81 295 GLU A O 1
ATOM 2375 N N . ILE A 1 296 ? 3.727 40.188 5.184 1 94.69 296 ILE A N 1
ATOM 2376 C CA . ILE A 1 296 ? 3.504 38.844 5.664 1 94.69 296 ILE A CA 1
ATOM 2377 C C . ILE A 1 296 ? 4.438 38.562 6.836 1 94.69 296 ILE A C 1
ATOM 2379 O O . ILE A 1 296 ? 5.637 38.844 6.77 1 94.69 296 ILE A O 1
ATOM 2383 N N . GLU A 1 297 ? 3.885 38.062 7.863 1 95.38 297 GLU A N 1
ATOM 2384 C CA . GLU A 1 297 ? 4.672 37.719 9.039 1 95.38 297 GLU A CA 1
ATOM 2385 C C . GLU A 1 297 ? 4.449 36.25 9.414 1 95.38 297 GLU A C 1
ATOM 2387 O O . GLU A 1 297 ? 3.34 35.844 9.789 1 95.38 297 GLU A O 1
ATOM 2392 N N . PHE A 1 298 ? 5.5 35.5 9.406 1 94.38 298 PHE A N 1
ATOM 2393 C CA . PHE A 1 298 ? 5.418 34.094 9.758 1 94.38 298 PHE A CA 1
ATOM 2394 C C . PHE A 1 298 ? 5.504 33.906 11.266 1 94.38 298 PHE A C 1
ATOM 2396 O O . PHE A 1 298 ? 6.426 34.406 11.914 1 94.38 298 PHE A O 1
ATOM 2403 N N . ASP A 1 299 ? 4.551 33.156 11.781 1 93.69 299 ASP A N 1
ATOM 2404 C CA . ASP A 1 299 ? 4.559 32.844 13.211 1 93.69 299 ASP A CA 1
ATOM 2405 C C . ASP A 1 299 ? 5.109 31.453 13.477 1 93.69 299 ASP A C 1
ATOM 2407 O O . ASP A 1 299 ? 5.812 31.234 14.461 1 93.69 299 ASP A O 1
ATOM 2411 N N . VAL A 1 300 ? 4.73 30.578 12.688 1 92.62 300 VAL A N 1
ATOM 2412 C CA . VAL A 1 300 ? 5.145 29.188 12.852 1 92.62 300 VAL A CA 1
ATOM 2413 C C . VAL A 1 300 ? 5.402 28.562 11.484 1 92.62 300 VAL A C 1
ATOM 2415 O O . VAL A 1 300 ? 4.66 28.812 10.531 1 92.62 300 VAL A O 1
ATOM 2418 N N . VAL A 1 301 ? 6.422 27.812 11.383 1 92 301 VAL A N 1
ATOM 2419 C CA . VAL A 1 301 ? 6.711 27.016 10.195 1 92 301 VAL A CA 1
ATOM 2420 C C . VAL A 1 301 ? 7.211 25.625 10.602 1 92 301 VAL A C 1
ATOM 2422 O O . VAL A 1 301 ? 8.062 25.5 11.484 1 92 301 VAL A O 1
ATOM 2425 N N . SER A 1 302 ? 6.66 24.703 9.977 1 91.25 302 SER A N 1
ATOM 2426 C CA . SER A 1 302 ? 7.105 23.359 10.305 1 91.25 302 SER A CA 1
ATOM 2427 C C . SER A 1 302 ? 8.258 22.922 9.406 1 91.25 302 SER A C 1
ATOM 2429 O O . SER A 1 302 ? 8.414 23.438 8.289 1 91.25 302 SER A O 1
ATOM 2431 N N . THR A 1 303 ? 9.078 22.109 9.984 1 88 303 THR A N 1
ATOM 2432 C CA . THR A 1 303 ? 10.133 21.438 9.227 1 88 303 THR A CA 1
ATOM 2433 C C . THR A 1 303 ? 10.047 19.922 9.406 1 88 303 THR A C 1
ATOM 2435 O O . THR A 1 303 ? 9.758 19.438 10.5 1 88 303 THR A O 1
ATOM 2438 N N . THR A 1 304 ? 10.211 19.266 8.305 1 87 304 THR A N 1
ATOM 2439 C CA . THR A 1 304 ? 10.148 17.812 8.344 1 87 304 THR A CA 1
ATOM 2440 C C . THR A 1 304 ? 11.477 17.203 7.891 1 87 304 THR A C 1
ATOM 2442 O O . THR A 1 304 ? 12.016 17.578 6.848 1 87 304 THR A O 1
ATOM 2445 N N . LYS A 1 305 ? 11.969 16.328 8.719 1 84.44 305 LYS A N 1
ATOM 2446 C CA . LYS A 1 305 ? 13.141 15.539 8.375 1 84.44 305 LYS A CA 1
ATOM 2447 C C . LYS A 1 305 ? 12.797 14.062 8.25 1 84.44 305 LYS A C 1
ATOM 2449 O O . LYS A 1 305 ? 11.875 13.578 8.906 1 84.44 305 LYS A O 1
ATOM 2454 N N . TYR A 1 306 ? 13.5 13.422 7.312 1 79.25 306 TYR A N 1
ATOM 2455 C CA . TYR A 1 306 ? 13.273 12 7.109 1 79.25 306 TYR A CA 1
ATOM 2456 C C . TYR A 1 306 ? 14.492 11.18 7.527 1 79.25 306 TYR A C 1
ATOM 2458 O O . TYR A 1 306 ? 15.625 11.547 7.215 1 79.25 306 TYR A O 1
ATOM 2466 N N . SER A 1 307 ? 14.312 10.281 8.32 1 72.06 307 SER A N 1
ATOM 2467 C CA . SER A 1 307 ? 15.414 9.422 8.75 1 72.06 307 SER A CA 1
ATOM 2468 C C . SER A 1 307 ? 15.695 8.328 7.727 1 72.06 307 SER A C 1
ATOM 2470 O O . SER A 1 307 ? 14.805 7.93 6.973 1 72.06 307 SER A O 1
ATOM 2472 N N . MET B 1 1 ? 3.855 -7.238 37.719 1 24.38 1 MET B N 1
ATOM 2473 C CA . MET B 1 1 ? 2.412 -7.059 37.594 1 24.38 1 MET B CA 1
ATOM 2474 C C . MET B 1 1 ? 2.088 -6.035 36.5 1 24.38 1 MET B C 1
ATOM 2476 O O . MET B 1 1 ? 2.434 -4.859 36.625 1 24.38 1 MET B O 1
ATOM 2480 N N . LEU B 1 2 ? 2.086 -6.41 35.25 1 27.52 2 LEU B N 1
ATOM 2481 C CA . LEU B 1 2 ? 2.008 -5.617 34 1 27.52 2 LEU B CA 1
ATOM 2482 C C . LEU B 1 2 ? 0.725 -4.793 33.969 1 27.52 2 LEU B C 1
ATOM 2484 O O . LEU B 1 2 ? -0.375 -5.348 33.938 1 27.52 2 LEU B O 1
ATOM 2488 N N . LYS B 1 3 ? 0.793 -3.607 34.625 1 33.06 3 LYS B N 1
ATOM 2489 C CA . LYS B 1 3 ? -0.312 -2.688 34.875 1 33.06 3 LYS B CA 1
ATOM 2490 C C . LYS B 1 3 ? -1.091 -2.404 33.594 1 33.06 3 LYS B C 1
ATOM 2492 O O . LYS B 1 3 ? -0.511 -1.987 32.594 1 33.06 3 LYS B O 1
ATOM 2497 N N . THR B 1 4 ? -2.195 -2.961 33.375 1 39.28 4 THR B N 1
ATOM 2498 C CA . THR B 1 4 ? -3.213 -2.607 32.406 1 39.28 4 THR B CA 1
ATOM 2499 C C . THR B 1 4 ? -3.389 -1.093 32.312 1 39.28 4 THR B C 1
ATOM 2501 O O . THR B 1 4 ? -3.869 -0.472 33.281 1 39.28 4 THR B O 1
ATOM 2504 N N . GLU B 1 5 ? -2.494 -0.39 31.859 1 39.97 5 GLU B N 1
ATOM 2505 C CA . GLU B 1 5 ? -2.768 1.036 31.703 1 39.97 5 GLU B CA 1
ATOM 2506 C C . GLU B 1 5 ? -4.18 1.273 31.172 1 39.97 5 GLU B C 1
ATOM 2508 O O . GLU B 1 5 ? -4.59 0.649 30.203 1 39.97 5 GLU B O 1
ATOM 2513 N N . LYS B 1 6 ? -5.066 1.801 31.953 1 39.44 6 LYS B N 1
ATOM 2514 C CA . LYS B 1 6 ? -6.492 2.09 31.797 1 39.44 6 LYS B CA 1
ATOM 2515 C C . LYS B 1 6 ? -6.75 2.939 30.547 1 39.44 6 LYS B C 1
ATOM 2517 O O . LYS B 1 6 ? -6.531 4.152 30.562 1 39.44 6 LYS B O 1
ATOM 2522 N N . SER B 1 7 ? -6.211 2.521 29.391 1 47.19 7 SER B N 1
ATOM 2523 C CA . SER B 1 7 ? -6.781 3.207 28.234 1 47.19 7 SER B CA 1
ATOM 2524 C C . SER B 1 7 ? -8.297 3.34 28.359 1 47.19 7 SER B C 1
ATOM 2526 O O . SER B 1 7 ? -8.977 2.389 28.734 1 47.19 7 SER B O 1
ATOM 2528 N N . CYS B 1 8 ? -8.844 4.5 28.656 1 48.41 8 CYS B N 1
ATOM 2529 C CA . CYS B 1 8 ? -10.258 4.789 28.875 1 48.41 8 CYS B CA 1
ATOM 2530 C C . CYS B 1 8 ? -11.039 4.688 27.562 1 48.41 8 CYS B C 1
ATOM 2532 O O . CYS B 1 8 ? -11.875 5.539 27.266 1 48.41 8 CYS B O 1
ATOM 2534 N N . VAL B 1 9 ? -10.477 3.977 26.641 1 54.28 9 VAL B N 1
ATOM 2535 C CA . VAL B 1 9 ? -11.359 3.816 25.484 1 54.28 9 VAL B CA 1
ATOM 2536 C C . VAL B 1 9 ? -12.695 3.23 25.922 1 54.28 9 VAL B C 1
ATOM 2538 O O . VAL B 1 9 ? -12.734 2.309 26.75 1 54.28 9 VAL B O 1
ATOM 2541 N N . ALA B 1 10 ? -13.719 3.945 25.797 1 48.44 10 ALA B N 1
ATOM 2542 C CA . ALA B 1 10 ? -15.07 3.525 26.141 1 48.44 10 ALA B CA 1
ATOM 2543 C C . ALA B 1 10 ? -15.266 2.035 25.875 1 48.44 10 ALA B C 1
ATOM 2545 O O . ALA B 1 10 ? -14.633 1.464 25 1 48.44 10 ALA B O 1
ATOM 2546 N N . SER B 1 11 ? -15.812 1.289 26.734 1 50.59 11 SER B N 1
ATOM 2547 C CA . SER B 1 11 ? -16.172 -0.114 26.906 1 50.59 11 SER B CA 1
ATOM 2548 C C . SER B 1 11 ? -16.766 -0.698 25.625 1 50.59 11 SER B C 1
ATOM 2550 O O . SER B 1 11 ? -17.688 -1.507 25.672 1 50.59 11 SER B O 1
ATOM 2552 N N . ASP B 1 12 ? -16.438 0.01 24.5 1 60.03 12 ASP B N 1
ATOM 2553 C CA . ASP B 1 12 ? -17.016 -0.663 23.344 1 60.03 12 ASP B CA 1
ATOM 2554 C C . ASP B 1 12 ? -16.312 -1.99 23.062 1 60.03 12 ASP B C 1
ATOM 2556 O O . ASP B 1 12 ? -15.078 -2.055 23.062 1 60.03 12 ASP B O 1
ATOM 2560 N N . SER B 1 13 ? -16.953 -3.113 23.125 1 69.5 13 SER B N 1
ATOM 2561 C CA . SER B 1 13 ? -16.547 -4.516 23.031 1 69.5 13 SER B CA 1
ATOM 2562 C C . SER B 1 13 ? -15.703 -4.77 21.797 1 69.5 13 SER B C 1
ATOM 2564 O O . SER B 1 13 ? -14.953 -5.742 21.734 1 69.5 13 SER B O 1
ATOM 2566 N N . THR B 1 14 ? -15.609 -3.674 20.891 1 84.38 14 THR B N 1
ATOM 2567 C CA . THR B 1 14 ? -14.914 -3.973 19.641 1 84.38 14 THR B CA 1
ATOM 2568 C C . THR B 1 14 ? -13.555 -3.275 19.609 1 84.38 14 THR B C 1
ATOM 2570 O O . THR B 1 14 ? -12.781 -3.467 18.656 1 84.38 14 THR B O 1
ATOM 2573 N N . ILE B 1 15 ? -13.266 -2.559 20.719 1 88.38 15 ILE B N 1
ATOM 2574 C CA . ILE B 1 15 ? -12 -1.845 20.766 1 88.38 15 ILE B CA 1
ATOM 2575 C C . ILE B 1 15 ? -10.984 -2.652 21.578 1 88.38 15 ILE B C 1
ATOM 2577 O O . ILE B 1 15 ? -11.266 -3.076 22.688 1 88.38 15 ILE B O 1
ATOM 2581 N N . THR B 1 16 ? -9.922 -2.9 21 1 90.75 16 THR B N 1
ATOM 2582 C CA . THR B 1 16 ? -8.859 -3.654 21.672 1 90.75 16 THR B CA 1
ATOM 2583 C C . THR B 1 16 ? -7.594 -2.812 21.781 1 90.75 16 THR B C 1
ATOM 2585 O O . THR B 1 16 ? -7.305 -1.987 20.922 1 90.75 16 THR B O 1
ATOM 2588 N N . THR B 1 17 ? -6.941 -2.91 22.984 1 93.12 17 THR B N 1
ATOM 2589 C CA . THR B 1 17 ? -5.656 -2.262 23.203 1 93.12 17 THR B CA 1
ATOM 2590 C C . THR B 1 17 ? -4.59 -3.285 23.594 1 93.12 17 THR B C 1
ATOM 2592 O O . THR B 1 17 ? -4.891 -4.281 24.25 1 93.12 17 THR B O 1
ATOM 2595 N N . LYS B 1 18 ? -3.412 -3.105 23.125 1 92 18 LYS B N 1
ATOM 2596 C CA . LYS B 1 18 ? -2.316 -3.996 23.5 1 92 18 LYS B CA 1
ATOM 2597 C C . LYS B 1 18 ? -0.963 -3.338 23.25 1 92 18 LYS B C 1
ATOM 2599 O O . LYS B 1 18 ? -0.868 -2.369 22.484 1 92 18 LYS B O 1
ATOM 2604 N N . PHE B 1 19 ? 0.005 -3.832 23.953 1 94.44 19 PHE B N 1
ATOM 2605 C CA . PHE B 1 19 ? 1.39 -3.496 23.641 1 94.44 19 PHE B CA 1
ATOM 2606 C C . PHE B 1 19 ? 1.977 -4.492 22.641 1 94.44 19 PHE B C 1
ATOM 2608 O O . PHE B 1 19 ? 1.754 -5.699 22.766 1 94.44 19 PHE B O 1
ATOM 2615 N N . GLY B 1 20 ? 2.598 -3.959 21.672 1 92.06 20 GLY B N 1
ATOM 2616 C CA . GLY B 1 20 ? 3.232 -4.824 20.688 1 92.06 20 GLY B CA 1
ATOM 2617 C C . GLY B 1 20 ? 4.539 -4.266 20.156 1 92.06 20 GLY B C 1
ATOM 2618 O O . GLY B 1 20 ? 4.805 -3.068 20.297 1 92.06 20 GLY B O 1
ATOM 2619 N N . VAL B 1 21 ? 5.289 -5.133 19.516 1 91.31 21 VAL B N 1
ATOM 2620 C CA . VAL B 1 21 ? 6.617 -4.738 19.062 1 91.31 21 VAL B CA 1
ATOM 2621 C C . VAL B 1 21 ? 6.559 -4.277 17.609 1 91.31 21 VAL B C 1
ATOM 2623 O O . VAL B 1 21 ? 7.496 -3.656 17.109 1 91.31 21 VAL B O 1
ATOM 2626 N N . ARG B 1 22 ? 5.504 -4.582 16.875 1 92.19 22 ARG B N 1
ATOM 2627 C CA . ARG B 1 22 ? 5.441 -4.266 15.445 1 92.19 22 ARG B CA 1
ATOM 2628 C C . ARG B 1 22 ? 5.262 -2.768 15.227 1 92.19 22 ARG B C 1
ATOM 2630 O O . ARG B 1 22 ? 4.309 -2.17 15.734 1 92.19 22 ARG B O 1
ATOM 2637 N N . PRO B 1 23 ? 6.09 -2.117 14.414 1 93.25 23 PRO B N 1
ATOM 2638 C CA . PRO B 1 23 ? 5.863 -0.722 14.031 1 93.25 23 PRO B CA 1
ATOM 2639 C C . PRO B 1 23 ? 4.758 -0.567 12.992 1 93.25 23 PRO B C 1
ATOM 2641 O O . PRO B 1 23 ? 4.32 -1.557 12.398 1 93.25 23 PRO B O 1
ATOM 2644 N N . PRO B 1 24 ? 4.297 0.658 12.828 1 95.19 24 PRO B N 1
ATOM 2645 C CA . PRO B 1 24 ? 3.287 0.887 11.797 1 95.19 24 PRO B CA 1
ATOM 2646 C C . PRO B 1 24 ? 3.818 0.642 10.383 1 95.19 24 PRO B C 1
ATOM 2648 O O . PRO B 1 24 ? 5.008 0.837 10.125 1 95.19 24 PRO B O 1
ATOM 2651 N N . SER B 1 25 ? 2.943 0.268 9.508 1 94.56 25 SER B N 1
ATOM 2652 C CA . SER B 1 25 ? 3.322 -0.024 8.125 1 94.56 25 SER B CA 1
ATOM 2653 C C . SER B 1 25 ? 2.82 1.056 7.172 1 94.56 25 SER B C 1
ATOM 2655 O O . SER B 1 25 ? 3.275 1.146 6.031 1 94.56 25 SER B O 1
ATOM 2657 N N . THR B 1 26 ? 1.86 1.852 7.609 1 94.31 26 THR B N 1
ATOM 2658 C CA . THR B 1 26 ? 1.247 2.812 6.703 1 94.31 26 THR B CA 1
ATOM 2659 C C . THR B 1 26 ? 1.861 4.199 6.883 1 94.31 26 THR B C 1
ATOM 2661 O O . THR B 1 26 ? 2.303 4.816 5.914 1 94.31 26 THR B O 1
ATOM 2664 N N . TYR B 1 27 ? 1.825 4.668 8.156 1 93.81 27 TYR B N 1
ATOM 2665 C CA . TYR B 1 27 ? 2.359 6 8.406 1 93.81 27 TYR B CA 1
ATOM 2666 C C . TYR B 1 27 ? 2.824 6.141 9.852 1 93.81 27 TYR B C 1
ATOM 2668 O O . TYR B 1 27 ? 2.207 5.586 10.766 1 93.81 27 TYR B O 1
ATOM 2676 N N . SER B 1 28 ? 3.904 6.867 10.031 1 93.88 28 SER B N 1
ATOM 2677 C CA . SER B 1 28 ? 4.414 7.172 11.367 1 93.88 28 SER B CA 1
ATOM 2678 C C . SER B 1 28 ? 5.102 8.531 11.398 1 93.88 28 SER B C 1
ATOM 2680 O O . SER B 1 28 ? 5.676 8.969 10.398 1 93.88 28 SER B O 1
ATOM 2682 N N . MET B 1 29 ? 4.992 9.172 12.516 1 93.31 29 MET B N 1
ATOM 2683 C CA . MET B 1 29 ? 5.602 10.492 12.672 1 93.31 29 MET B CA 1
ATOM 2684 C C . MET B 1 29 ? 6.141 10.68 14.078 1 93.31 29 MET B C 1
ATOM 2686 O O . MET B 1 29 ? 5.496 10.289 15.055 1 93.31 29 MET B O 1
ATOM 2690 N N . LYS B 1 30 ? 7.285 11.211 14.117 1 94 30 LYS B N 1
ATOM 2691 C CA . LYS B 1 30 ? 7.879 11.633 15.383 1 94 30 LYS B CA 1
ATOM 2692 C C . LYS B 1 30 ? 7.766 13.148 15.562 1 94 30 LYS B C 1
ATOM 2694 O O . LYS B 1 30 ? 8.062 13.914 14.641 1 94 30 LYS B O 1
ATOM 2699 N N . ILE B 1 31 ? 7.277 13.547 16.625 1 94.88 31 ILE B N 1
ATOM 2700 C CA . ILE B 1 31 ? 7.141 14.961 16.969 1 94.88 31 ILE B CA 1
ATOM 2701 C C . ILE B 1 31 ? 8.289 15.383 17.875 1 94.88 31 ILE B C 1
ATOM 2703 O O . ILE B 1 31 ? 8.508 14.773 18.938 1 94.88 31 ILE B O 1
ATOM 2707 N N . GLN B 1 32 ? 8.922 16.422 17.547 1 93.94 32 GLN B N 1
ATOM 2708 C CA . GLN B 1 32 ? 10.102 16.844 18.281 1 93.94 32 GLN B CA 1
ATOM 2709 C C . GLN B 1 32 ? 9.734 17.469 19.625 1 93.94 32 GLN B C 1
ATOM 2711 O O . GLN B 1 32 ? 10.492 17.375 20.594 1 93.94 32 GLN B O 1
ATOM 2716 N N . SER B 1 33 ? 8.609 18.141 19.625 1 94.19 33 SER B N 1
ATOM 2717 C CA . SER B 1 33 ? 8.211 18.828 20.844 1 94.19 33 SER B CA 1
ATOM 2718 C C . SER B 1 33 ? 6.703 18.75 21.062 1 94.19 33 SER B C 1
ATOM 2720 O O . SER B 1 33 ? 5.938 19.484 20.438 1 94.19 33 SER B O 1
ATOM 2722 N N . LEU B 1 34 ? 6.34 17.984 22.031 1 94 34 LEU B N 1
ATOM 2723 C CA . LEU B 1 34 ? 4.926 17.844 22.375 1 94 34 LEU B CA 1
ATOM 2724 C C . LEU B 1 34 ? 4.371 19.156 22.922 1 94 34 LEU B C 1
ATOM 2726 O O . LEU B 1 34 ? 3.232 19.516 22.609 1 94 34 LEU B O 1
ATOM 2730 N N . SER B 1 35 ? 5.164 19.812 23.75 1 93.06 35 SER B N 1
ATOM 2731 C CA . SER B 1 35 ? 4.73 21.078 24.344 1 93.06 35 SER B CA 1
ATOM 2732 C C . SER B 1 35 ? 4.387 22.109 23.281 1 93.06 35 SER B C 1
ATOM 2734 O O . SER B 1 35 ? 3.379 22.797 23.375 1 93.06 35 SER B O 1
ATOM 2736 N N . GLN B 1 36 ? 5.207 22.125 22.234 1 92.19 36 GLN B N 1
ATOM 2737 C CA . GLN B 1 36 ? 4.926 23.047 21.125 1 92.19 36 GLN B CA 1
ATOM 2738 C C . GLN B 1 36 ? 3.648 22.641 20.391 1 92.19 36 GLN B C 1
ATOM 2740 O O . GLN 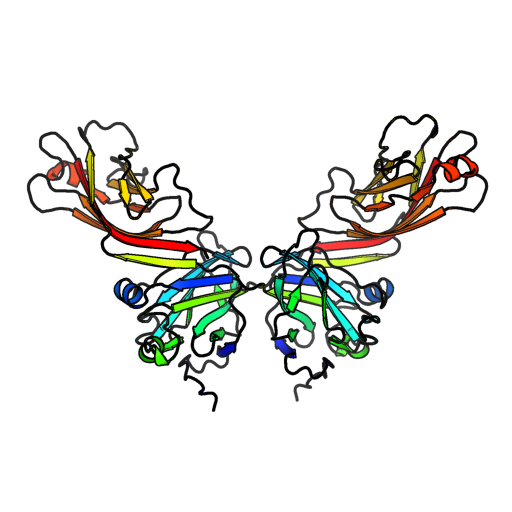B 1 36 ? 2.832 23.5 20.047 1 92.19 36 GLN B O 1
ATOM 2745 N N . LEU B 1 37 ? 3.555 21.391 20.203 1 92.88 37 LEU B N 1
ATOM 2746 C CA . LEU B 1 37 ? 2.361 20.891 19.531 1 92.88 37 LEU B CA 1
ATOM 2747 C C . LEU B 1 37 ? 1.102 21.281 20.297 1 92.88 37 LEU B C 1
ATOM 2749 O O . LEU B 1 37 ? 0.126 21.75 19.688 1 92.88 37 LEU B O 1
ATOM 2753 N N . LYS B 1 38 ? 1.159 21.156 21.609 1 92.06 38 LYS B N 1
ATOM 2754 C CA . LYS B 1 38 ? 0.031 21.484 22.469 1 92.06 38 LYS B CA 1
ATOM 2755 C C . LYS B 1 38 ? -0.298 22.969 22.422 1 92.06 38 LYS B C 1
ATOM 2757 O O . LYS B 1 38 ? -1.468 23.359 22.469 1 92.06 38 LYS B O 1
ATOM 2762 N N . THR B 1 39 ? 0.731 23.734 22.281 1 90.38 39 THR B N 1
ATOM 2763 C CA . THR B 1 39 ? 0.558 25.188 22.25 1 90.38 39 THR B CA 1
ATOM 2764 C C . THR B 1 39 ? -0.05 25.641 20.922 1 90.38 39 THR B C 1
ATOM 2766 O O . THR B 1 39 ? -0.906 26.516 20.891 1 90.38 39 THR B O 1
ATOM 2769 N N . LEU B 1 40 ? 0.361 25.016 19.891 1 89.44 40 LEU B N 1
ATOM 2770 C CA . LEU B 1 40 ? -0.038 25.438 18.562 1 89.44 40 LEU B CA 1
ATOM 2771 C C . LEU B 1 40 ? -1.447 24.953 18.234 1 89.44 40 LEU B C 1
ATOM 2773 O O . LEU B 1 40 ? -2.18 25.609 17.484 1 89.44 40 LEU B O 1
ATOM 2777 N N . PHE B 1 41 ? -1.739 23.781 18.75 1 89.69 41 PHE B N 1
ATOM 2778 C CA . PHE B 1 41 ? -3.016 23.172 18.375 1 89.69 41 PHE B CA 1
ATOM 2779 C C . PHE B 1 41 ? -3.898 22.969 19.609 1 89.69 41 PHE B C 1
ATOM 2781 O O . PHE B 1 41 ? -3.488 22.312 20.562 1 89.69 41 PHE B O 1
ATOM 2788 N N . SER B 1 42 ? -5.031 23.688 19.484 1 78.94 42 SER B N 1
ATOM 2789 C CA . SER B 1 42 ? -6 23.656 20.578 1 78.94 42 SER B CA 1
ATOM 2790 C C . SER B 1 42 ? -6.898 22.438 20.484 1 78.94 42 SER B C 1
ATOM 2792 O O . SER B 1 42 ? -6.762 21.625 19.562 1 78.94 42 SER B O 1
ATOM 2794 N N . GLY B 1 43 ? -7.758 22.438 21.453 1 80.69 43 GLY B N 1
ATOM 2795 C CA . GLY B 1 43 ? -8.688 21.312 21.516 1 80.69 43 GLY B CA 1
ATOM 2796 C C . GLY B 1 43 ? -9.719 21.328 20.406 1 80.69 43 GLY B C 1
ATOM 2797 O O . GLY B 1 43 ? -10.445 20.344 20.219 1 80.69 43 GLY B O 1
ATOM 2798 N N . THR B 1 44 ? -9.688 22.375 19.578 1 83.19 44 THR B N 1
ATOM 2799 C CA . THR B 1 44 ? -10.703 22.469 18.531 1 83.19 44 THR B CA 1
ATOM 2800 C C . THR B 1 44 ? -10.102 22.141 17.172 1 83.19 44 THR B C 1
ATOM 2802 O O . THR B 1 44 ? -10.805 21.688 16.266 1 83.19 44 THR B O 1
ATOM 2805 N N . ASP B 1 45 ? -8.867 22.531 17.125 1 84.81 45 ASP B N 1
ATOM 2806 C CA . ASP B 1 45 ? -8.195 22.297 15.852 1 84.81 45 ASP B CA 1
ATOM 2807 C C . ASP B 1 45 ? -7.062 21.266 16 1 84.81 45 ASP B C 1
ATOM 2809 O O . ASP B 1 45 ? -6.156 21.469 16.812 1 84.81 45 ASP B O 1
ATOM 2813 N N . GLY B 1 46 ? -7.121 20.203 15.531 1 90.5 46 GLY B N 1
ATOM 2814 C CA . GLY B 1 46 ? -6.086 19.188 15.578 1 90.5 46 GLY B CA 1
ATOM 2815 C C . GLY B 1 46 ? -4.98 19.406 14.562 1 90.5 46 GLY B C 1
ATOM 2816 O O . GLY B 1 46 ? -5.09 20.281 13.695 1 90.5 46 GLY B O 1
ATOM 2817 N N . TYR B 1 47 ? -3.84 18.812 14.828 1 92.75 47 TYR B N 1
ATOM 2818 C CA . TYR B 1 47 ? -2.75 18.797 13.859 1 92.75 47 TYR B CA 1
ATOM 2819 C C . TYR B 1 47 ? -2.977 17.719 12.797 1 92.75 47 TYR B C 1
ATOM 2821 O O . TYR B 1 47 ? -3.27 16.578 13.125 1 92.75 47 TYR B O 1
ATOM 2829 N N . LYS B 1 48 ? -2.887 18.141 11.562 1 92 48 LYS B N 1
ATOM 2830 C CA . LYS B 1 48 ? -3 17.203 10.453 1 92 48 LYS B CA 1
ATOM 2831 C C . LYS B 1 48 ? -1.635 16.906 9.836 1 92 48 LYS B C 1
ATOM 2833 O O . LYS B 1 48 ? -0.887 17.828 9.516 1 92 48 LYS B O 1
ATOM 2838 N N . SER B 1 49 ? -1.342 15.688 9.711 1 91.56 49 SER B N 1
ATOM 2839 C CA . SER B 1 49 ? -0.096 15.273 9.078 1 91.56 49 SER B CA 1
ATOM 2840 C C . SER B 1 49 ? -0.133 15.516 7.57 1 91.56 49 SER B C 1
ATOM 2842 O O . SER B 1 49 ? -1.152 15.961 7.035 1 91.56 49 SER B O 1
ATOM 2844 N N . ARG B 1 50 ? 1.006 15.203 6.996 1 87.94 50 ARG B N 1
ATOM 2845 C CA . ARG B 1 50 ? 1.003 15.148 5.539 1 87.94 50 ARG B CA 1
ATOM 2846 C C . ARG B 1 50 ? 0.119 14.016 5.031 1 87.94 50 ARG B C 1
ATOM 2848 O O . ARG B 1 50 ? -0.242 13.117 5.793 1 87.94 50 ARG B O 1
ATOM 2855 N N . THR B 1 51 ? -0.071 14.07 3.744 1 89.12 51 THR B N 1
ATOM 2856 C CA . THR B 1 51 ? -0.872 13.023 3.125 1 89.12 51 THR B CA 1
ATOM 2857 C C . THR B 1 51 ? -0.041 11.758 2.918 1 89.12 51 THR B C 1
ATOM 2859 O O . THR B 1 51 ? 1.14 11.836 2.574 1 89.12 51 THR B O 1
ATOM 2862 N N . PHE B 1 52 ? -0.667 10.617 3.164 1 90 52 PHE B N 1
ATOM 2863 C CA . PHE B 1 52 ? -0.065 9.328 2.855 1 90 52 PHE B CA 1
ATOM 2864 C C . PHE B 1 52 ? -1.071 8.406 2.17 1 90 52 PHE B C 1
ATOM 2866 O O . PHE B 1 52 ? -2.281 8.625 2.268 1 90 52 PHE B O 1
ATOM 2873 N N . SER B 1 53 ? -0.526 7.438 1.48 1 90.31 53 SER B N 1
ATOM 2874 C CA . SER B 1 53 ? -1.41 6.598 0.679 1 90.31 53 SER B CA 1
ATOM 2875 C C . SER B 1 53 ? -1.544 5.203 1.281 1 90.31 53 SER B C 1
ATOM 2877 O O . SER B 1 53 ? -0.574 4.652 1.807 1 90.31 53 SER B O 1
ATOM 2879 N N . SER B 1 54 ? -2.775 4.68 1.22 1 91.94 54 SER B N 1
ATOM 2880 C CA . SER B 1 54 ? -3.084 3.291 1.546 1 91.94 54 SER B CA 1
ATOM 2881 C C . SER B 1 54 ? -4.328 2.812 0.807 1 91.94 54 SER B C 1
ATOM 2883 O O . SER B 1 54 ? -5.332 3.527 0.742 1 91.94 54 SER B O 1
ATOM 2885 N N . GLY B 1 55 ? -4.434 1.575 0.294 1 86.56 55 GLY B N 1
ATOM 2886 C CA . GLY B 1 55 ? -5.598 1.037 -0.387 1 86.56 55 GLY B CA 1
ATOM 2887 C C . GLY B 1 55 ? -6.055 1.893 -1.553 1 86.56 55 GLY B C 1
ATOM 2888 O O . GLY B 1 55 ? -7.258 2.051 -1.78 1 86.56 55 GLY B O 1
ATOM 2889 N N . LYS B 1 56 ? -5.461 2.645 -2.26 1 85.06 56 LYS B N 1
ATOM 2890 C CA . LYS B 1 56 ? -5.715 3.5 -3.416 1 85.06 56 LYS B CA 1
ATOM 2891 C C . LYS B 1 56 ? -6.203 4.879 -2.984 1 85.06 56 LYS B C 1
ATOM 2893 O O . LYS B 1 56 ? -6.621 5.684 -3.818 1 85.06 56 LYS B O 1
ATOM 2898 N N . TYR B 1 57 ? -6.207 5.066 -1.731 1 90.94 57 TYR B N 1
ATOM 2899 C CA . TYR B 1 57 ? -6.715 6.328 -1.201 1 90.94 57 TYR B CA 1
ATOM 2900 C C . TYR B 1 57 ? -5.629 7.074 -0.435 1 90.94 57 TYR B C 1
ATOM 2902 O O . TYR B 1 57 ? -4.617 6.484 -0.05 1 90.94 57 TYR B O 1
ATOM 2910 N N . ASN B 1 58 ? -5.93 8.328 -0.284 1 91.44 58 ASN B N 1
ATOM 2911 C CA . ASN B 1 58 ? -5.031 9.18 0.494 1 91.44 58 ASN B CA 1
ATOM 2912 C C . ASN B 1 58 ? -5.625 9.523 1.854 1 91.44 58 ASN B C 1
ATOM 2914 O O . ASN B 1 58 ? -6.828 9.781 1.964 1 91.44 58 ASN B O 1
ATOM 2918 N N . TRP B 1 59 ? -4.723 9.508 2.783 1 93.69 59 TRP B N 1
ATOM 2919 C CA . TRP B 1 59 ? -5.148 9.695 4.164 1 93.69 59 TRP B CA 1
ATOM 2920 C C . TRP B 1 59 ? -4.277 10.727 4.867 1 93.69 59 TRP B C 1
ATOM 2922 O O . TRP B 1 59 ? -3.191 11.062 4.387 1 93.69 59 TRP B O 1
ATOM 2932 N N . ARG B 1 60 ? -4.797 11.242 6.031 1 93.94 60 ARG B N 1
ATOM 2933 C CA . ARG B 1 60 ? -4.02 12.062 6.953 1 93.94 60 ARG B CA 1
ATOM 2934 C C . ARG B 1 60 ? -4.234 11.617 8.398 1 93.94 60 ARG B C 1
ATOM 2936 O O . ARG B 1 60 ? -5.348 11.266 8.781 1 93.94 60 ARG B O 1
ATOM 2943 N N . LEU B 1 61 ? -3.16 11.617 9.094 1 95.81 61 LEU B N 1
ATOM 2944 C CA . LEU B 1 61 ? -3.268 11.445 10.539 1 95.81 61 LEU B CA 1
ATOM 2945 C C . LEU B 1 61 ? -3.604 12.766 11.219 1 95.81 61 LEU B C 1
ATOM 2947 O O . LEU B 1 61 ? -3.018 13.805 10.906 1 95.81 61 LEU B O 1
ATOM 2951 N N . VAL B 1 62 ? -4.605 12.75 12.102 1 96.38 62 VAL B N 1
ATOM 2952 C CA . VAL B 1 62 ? -5.016 13.938 12.844 1 96.38 62 VAL B CA 1
ATOM 2953 C C . VAL B 1 62 ? -4.805 13.719 14.336 1 96.38 62 VAL B C 1
ATOM 2955 O O . VAL B 1 62 ? -5.332 12.758 14.906 1 96.38 62 VAL B O 1
ATOM 2958 N N . ILE B 1 63 ? -4.086 14.586 14.938 1 96.56 63 ILE B N 1
ATOM 2959 C CA . ILE B 1 63 ? -3.787 14.453 16.359 1 96.56 63 ILE B CA 1
ATOM 2960 C C . ILE B 1 63 ? -4.32 15.664 17.125 1 96.56 63 ILE B C 1
ATOM 2962 O O . ILE B 1 63 ? -4.113 16.812 16.703 1 96.56 63 ILE B O 1
ATOM 2966 N N . TYR B 1 64 ? -5.031 15.453 18.156 1 96.56 64 TYR B N 1
ATOM 2967 C CA . TYR B 1 64 ? -5.406 16.469 19.141 1 96.56 64 TYR B CA 1
ATOM 2968 C C . TYR B 1 64 ? -4.602 16.312 20.422 1 96.56 64 TYR B C 1
ATOM 2970 O O . TYR B 1 64 ? -4.973 15.539 21.312 1 96.56 64 TYR B O 1
ATOM 2978 N N . PRO B 1 65 ? -3.551 17.031 20.469 1 94.69 65 PRO B N 1
ATOM 2979 C CA . PRO B 1 65 ? -2.658 16.859 21.609 1 94.69 65 PRO B CA 1
ATOM 2980 C C . PRO B 1 65 ? -3.311 17.25 22.938 1 94.69 65 PRO B C 1
ATOM 2982 O O . PRO B 1 65 ? -2.865 16.812 24 1 94.69 65 PRO B O 1
ATOM 2985 N N . ASN B 1 66 ? -4.336 18.125 22.859 1 94.69 66 ASN B N 1
ATOM 2986 C CA . ASN B 1 66 ? -5.055 18.547 24.062 1 94.69 66 ASN B CA 1
ATOM 2987 C C . ASN B 1 66 ? -6.449 17.938 24.125 1 94.69 66 ASN B C 1
ATOM 2989 O O . ASN B 1 66 ? -7.285 18.359 24.922 1 94.69 66 ASN B O 1
ATOM 2993 N N . GLY B 1 67 ? -6.664 17.031 23.266 1 95.56 67 GLY B N 1
ATOM 2994 C CA . GLY B 1 6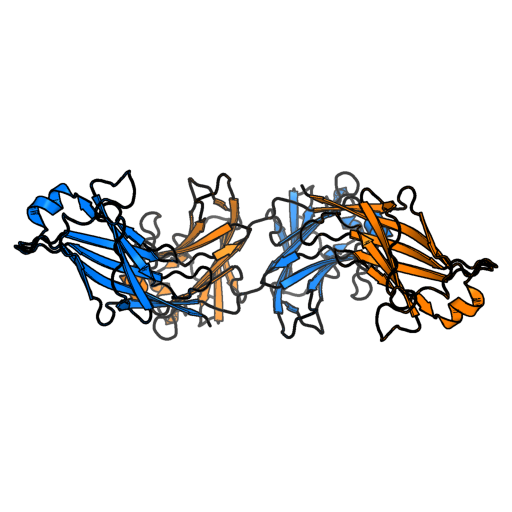7 ? -7.965 16.375 23.234 1 95.56 67 GLY B CA 1
ATOM 2995 C C . GLY B 1 67 ? -8.938 17.047 22.281 1 95.56 67 GLY B C 1
ATOM 2996 O O . GLY B 1 67 ? -8.93 18.281 22.141 1 95.56 67 GLY B O 1
ATOM 2997 N N . ASN B 1 68 ? -9.734 16.266 21.609 1 95.44 68 ASN B N 1
ATOM 2998 C CA . ASN B 1 68 ? -10.797 16.781 20.75 1 95.44 68 ASN B CA 1
ATOM 2999 C C . ASN B 1 68 ? -12.031 17.172 21.547 1 95.44 68 ASN B C 1
ATOM 3001 O O . ASN B 1 68 ? -12.875 16.312 21.844 1 95.44 68 ASN B O 1
ATOM 3005 N N . GLU B 1 69 ? -12.188 18.391 21.766 1 94 69 GLU B N 1
ATOM 3006 C CA . GLU B 1 69 ? -13.258 18.906 22.609 1 94 69 GLU B CA 1
ATOM 3007 C C . GLU B 1 69 ? -14.633 18.625 22 1 94 69 GLU B C 1
ATOM 3009 O O . GLU B 1 69 ? -15.602 18.391 22.719 1 94 69 GLU B O 1
ATOM 3014 N N . LYS B 1 70 ? -14.688 18.672 20.703 1 92.56 70 LYS B N 1
ATOM 3015 C CA . LYS B 1 70 ? -15.953 18.5 20 1 92.56 70 LYS B CA 1
ATOM 3016 C C . LYS B 1 70 ? -16.438 17.047 20.078 1 92.56 70 LYS B C 1
ATOM 3018 O O . LYS B 1 70 ? -17.609 16.766 19.844 1 92.56 70 LYS B O 1
ATOM 3023 N N . ASP B 1 71 ? -15.508 16.109 20.422 1 93.75 71 ASP B N 1
ATOM 3024 C CA . ASP B 1 71 ? -15.836 14.68 20.438 1 93.75 71 ASP B CA 1
ATOM 3025 C C . ASP B 1 71 ? -15.609 14.094 21.828 1 93.75 71 ASP B C 1
ATOM 3027 O O . ASP B 1 71 ? -15.133 12.961 21.969 1 93.75 71 ASP B O 1
ATOM 3031 N N . ASN B 1 72 ? -15.781 14.898 22.859 1 91.69 72 ASN B N 1
ATOM 3032 C CA . ASN B 1 72 ? -15.68 14.5 24.25 1 91.69 72 ASN B CA 1
ATOM 3033 C C . ASN B 1 72 ? -14.305 13.922 24.578 1 91.69 72 ASN B C 1
ATOM 3035 O O . ASN B 1 72 ? -14.188 12.93 25.297 1 91.69 72 ASN B O 1
ATOM 3039 N N . GLY B 1 73 ? -13.289 14.445 24 1 93.62 73 GLY B N 1
ATOM 3040 C CA . GLY B 1 73 ? -11.938 13.953 24.219 1 93.62 73 GLY B CA 1
ATOM 3041 C C . GLY B 1 73 ? -11.125 14.828 25.141 1 93.62 73 GLY B C 1
ATOM 3042 O O . GLY B 1 73 ? -9.898 14.719 25.188 1 93.62 73 GLY B O 1
ATOM 3043 N N . THR B 1 74 ? -11.828 15.625 25.891 1 91.75 74 THR B N 1
ATOM 3044 C CA . THR B 1 74 ? -11.133 16.547 26.797 1 91.75 74 THR B CA 1
ATOM 3045 C C . THR B 1 74 ? -10.273 15.773 27.797 1 91.75 74 THR B C 1
ATOM 3047 O O . THR B 1 74 ? -10.719 14.766 28.344 1 91.75 74 THR B O 1
ATOM 3050 N N . ARG B 1 75 ? -9.023 16.219 27.984 1 91.88 75 ARG B N 1
ATOM 3051 C CA . ARG B 1 75 ? -8.047 15.68 28.938 1 91.88 75 ARG B CA 1
ATOM 3052 C C . ARG B 1 75 ? -7.395 14.414 28.391 1 91.88 75 ARG B C 1
ATOM 3054 O O . ARG B 1 75 ? -6.645 13.75 29.109 1 91.88 75 ARG B O 1
ATOM 3061 N N . PHE B 1 76 ? -7.734 14.055 27.188 1 95.06 76 PHE B N 1
ATOM 3062 C CA . PHE B 1 76 ? -7.125 12.891 26.562 1 95.06 76 PHE B CA 1
ATOM 3063 C C . PHE B 1 76 ? -6.406 13.281 25.266 1 95.06 76 PHE B C 1
ATOM 3065 O O . PHE B 1 76 ? -6.797 14.242 24.609 1 95.06 76 PHE B O 1
ATOM 3072 N N . ILE B 1 77 ? -5.402 12.5 24.922 1 95.19 77 ILE B N 1
ATOM 3073 C CA . ILE B 1 77 ? -4.902 12.555 23.547 1 95.19 77 ILE B CA 1
ATOM 3074 C C . ILE B 1 77 ? -5.922 11.922 22.594 1 95.19 77 ILE B C 1
ATOM 3076 O O . ILE B 1 77 ? -6.434 10.828 22.859 1 95.19 77 ILE B O 1
ATOM 3080 N N . SER B 1 78 ? -6.27 12.641 21.578 1 96.75 78 SER B N 1
ATOM 3081 C CA . SER B 1 78 ? -7.176 12.109 20.562 1 96.75 78 SER B CA 1
ATOM 3082 C C . SER B 1 78 ? -6.461 11.938 19.219 1 96.75 78 SER B C 1
ATOM 3084 O O . SER B 1 78 ? -5.641 12.773 18.844 1 96.75 78 SER B O 1
ATOM 3086 N N . VAL B 1 79 ? -6.719 10.844 18.547 1 97.38 79 VAL B N 1
ATOM 3087 C CA . VAL B 1 79 ? -6.113 10.594 17.25 1 97.38 79 VAL B CA 1
ATOM 3088 C C . VAL B 1 79 ? -7.191 10.172 16.25 1 97.38 79 VAL B C 1
ATOM 3090 O O . VAL B 1 79 ? -8.125 9.453 16.609 1 97.38 79 VAL B O 1
ATOM 3093 N N . TYR B 1 80 ? -7.066 10.648 15.062 1 97.31 80 TYR B N 1
ATOM 3094 C CA . TYR B 1 80 ? -8 10.352 13.984 1 97.31 80 TYR B CA 1
ATOM 3095 C C . TYR B 1 80 ? -7.266 10.164 12.664 1 97.31 80 TYR B C 1
ATOM 3097 O O . TYR B 1 80 ? -6.074 10.469 12.555 1 97.31 80 TYR B O 1
ATOM 3105 N N . VAL B 1 81 ? -7.965 9.547 11.773 1 97.12 81 VAL B N 1
ATOM 3106 C CA . VAL B 1 81 ? -7.543 9.508 10.375 1 97.12 81 VAL B CA 1
ATOM 3107 C C . VAL B 1 81 ? -8.609 10.156 9.5 1 97.12 81 VAL B C 1
ATOM 3109 O O . VAL B 1 81 ? -9.812 9.961 9.719 1 97.12 81 VAL B O 1
ATOM 3112 N N . GLU B 1 82 ? -8.141 10.93 8.625 1 95.62 82 GLU B N 1
ATOM 3113 C CA . GLU B 1 82 ? -9.031 11.617 7.699 1 95.62 82 GLU B CA 1
ATOM 3114 C C . GLU B 1 82 ? -8.797 11.156 6.266 1 95.62 82 GLU B C 1
ATOM 3116 O O . GLU B 1 82 ? -7.652 11.117 5.801 1 95.62 82 GLU B O 1
ATOM 3121 N N . LEU B 1 83 ? -9.883 10.719 5.633 1 94.69 83 LEU B N 1
ATOM 3122 C CA . LEU B 1 83 ? -9.828 10.398 4.211 1 94.69 83 LEU B CA 1
ATOM 3123 C C . LEU B 1 83 ? -9.773 11.664 3.367 1 94.69 83 LEU B C 1
ATOM 3125 O O . LEU B 1 83 ? -10.547 12.602 3.59 1 94.69 83 LEU B O 1
ATOM 3129 N N . ASP B 1 84 ? -8.773 11.703 2.461 1 84.88 84 ASP B N 1
ATOM 3130 C CA . ASP B 1 84 ? -8.68 12.852 1.566 1 84.88 84 ASP B CA 1
ATOM 3131 C C . ASP B 1 84 ? -9.734 12.781 0.466 1 84.88 84 ASP B C 1
ATOM 3133 O O . ASP B 1 84 ? -9.672 11.914 -0.408 1 84.88 84 ASP B O 1
ATOM 3137 N N . SER B 1 85 ? -11.047 12.922 0.643 1 69.12 85 SER B N 1
ATOM 3138 C CA . SER B 1 85 ? -12.227 12.609 -0.163 1 69.12 85 SER B CA 1
ATOM 3139 C C . SER B 1 85 ? -12.375 13.586 -1.322 1 69.12 85 SER B C 1
ATOM 3141 O O . SER B 1 85 ? -13.375 13.555 -2.043 1 69.12 85 SER B O 1
ATOM 3143 N N . THR B 1 86 ? -11.508 14.578 -1.641 1 59.91 86 THR B N 1
ATOM 3144 C CA . THR B 1 86 ? -11.961 15.438 -2.729 1 59.91 86 THR B CA 1
ATOM 3145 C C . THR B 1 86 ? -12.688 14.625 -3.795 1 59.91 86 THR B C 1
ATOM 3147 O O . THR B 1 86 ? -13.531 15.148 -4.523 1 59.91 86 THR B O 1
ATOM 3150 N N . ALA B 1 87 ? -12.32 13.367 -4.066 1 53.84 87 ALA B N 1
ATOM 3151 C CA . ALA B 1 87 ? -12.922 12.742 -5.242 1 53.84 87 ALA B CA 1
ATOM 3152 C C . ALA B 1 87 ? -13.828 11.578 -4.84 1 53.84 87 ALA B C 1
ATOM 3154 O O . ALA B 1 87 ? -14.281 10.812 -5.695 1 53.84 87 ALA B O 1
ATOM 3155 N N . LEU B 1 88 ? -14.117 11.484 -3.43 1 61.66 88 LEU B N 1
ATOM 3156 C CA . LEU B 1 88 ? -14.586 10.117 -3.248 1 61.66 88 LEU B CA 1
ATOM 3157 C C . LEU B 1 88 ? -16.109 10.039 -3.422 1 61.66 88 LEU B C 1
ATOM 3159 O O . LEU B 1 88 ? -16.844 10.75 -2.74 1 61.66 88 LEU B O 1
ATOM 3163 N N . GLU B 1 89 ? -16.562 9.617 -4.426 1 67.38 89 GLU B N 1
ATOM 3164 C CA . GLU B 1 89 ? -17.969 9.344 -4.688 1 67.38 89 GLU B CA 1
ATOM 3165 C C . GLU B 1 89 ? -18.453 8.102 -3.932 1 67.38 89 GLU B C 1
ATOM 3167 O O . GLU B 1 89 ? -19.656 7.863 -3.812 1 67.38 89 GLU B O 1
ATOM 3172 N N . SER B 1 90 ? -17.562 7.328 -3.332 1 79.56 90 SER B N 1
ATOM 3173 C CA . SER B 1 90 ? -18.047 6.074 -2.764 1 79.56 90 SER B CA 1
ATOM 3174 C C . SER B 1 90 ? -17.562 5.895 -1.331 1 79.56 90 SER B C 1
ATOM 3176 O O . SER B 1 90 ? -16.766 6.695 -0.831 1 79.56 90 SER B O 1
ATOM 3178 N N . THR B 1 91 ? -18.25 4.984 -0.606 1 90.19 91 THR B N 1
ATOM 3179 C CA . THR B 1 91 ? -17.891 4.602 0.755 1 90.19 91 THR B CA 1
ATOM 3180 C C . THR B 1 91 ? -16.688 3.682 0.755 1 90.19 91 THR B C 1
ATOM 3182 O O . THR B 1 91 ? -16.578 2.783 -0.082 1 90.19 91 THR B O 1
ATOM 3185 N N . VAL B 1 92 ? -15.766 4.016 1.597 1 92.38 92 VAL B N 1
ATOM 3186 C CA . VAL B 1 92 ? -14.531 3.236 1.705 1 92.38 92 VAL B CA 1
ATOM 3187 C C . VAL B 1 92 ? -14.469 2.564 3.074 1 92.38 92 VAL B C 1
ATOM 3189 O O . VAL B 1 92 ? -14.531 3.236 4.105 1 92.38 92 VAL B O 1
ATOM 3192 N N . LEU B 1 93 ? -14.469 1.28 3.07 1 94.38 93 LEU B N 1
ATOM 3193 C CA . LEU B 1 93 ? -14.266 0.535 4.309 1 94.38 93 LEU B CA 1
ATOM 3194 C C . LEU B 1 93 ? -12.781 0.474 4.664 1 94.38 93 LEU B C 1
ATOM 3196 O O . LEU B 1 93 ? -11.945 0.168 3.809 1 94.38 93 LEU B O 1
ATOM 3200 N N . ALA B 1 94 ? -12.43 0.839 5.883 1 95.62 94 ALA B N 1
ATOM 3201 C CA . ALA B 1 94 ? -11.031 0.773 6.309 1 95.62 94 ALA B CA 1
ATOM 3202 C C . ALA B 1 94 ? -10.93 0.326 7.766 1 95.62 94 ALA B C 1
ATOM 3204 O O . ALA B 1 94 ? -11.82 0.594 8.57 1 95.62 94 ALA B O 1
ATOM 3205 N N . TYR B 1 95 ? -9.945 -0.43 8.062 1 95.81 95 TYR B N 1
ATOM 3206 C CA . TYR B 1 95 ? -9.602 -0.859 9.414 1 95.81 95 TYR B CA 1
ATOM 3207 C C . TYR B 1 95 ? -8.398 -0.093 9.938 1 95.81 95 TYR B C 1
ATOM 3209 O O . TYR B 1 95 ? -7.348 -0.052 9.289 1 95.81 95 TYR B O 1
ATOM 3217 N N . LEU B 1 96 ? -8.594 0.475 11.133 1 96.75 96 LEU B N 1
ATOM 3218 C CA . LEU B 1 96 ? -7.578 1.389 11.656 1 96.75 96 LEU B CA 1
ATOM 3219 C C . LEU B 1 96 ? -6.887 0.796 12.875 1 96.75 96 LEU B C 1
ATOM 3221 O O . LEU B 1 96 ? -7.547 0.234 13.758 1 96.75 96 LEU B O 1
ATOM 3225 N N . THR B 1 97 ? -5.602 0.868 12.906 1 96.19 97 THR B N 1
ATOM 3226 C CA . THR B 1 97 ? -4.793 0.619 14.094 1 96.19 97 THR B CA 1
ATOM 3227 C C . THR B 1 97 ? -3.891 1.812 14.391 1 96.19 97 THR B C 1
ATOM 3229 O O . THR B 1 97 ? -3.055 2.188 13.57 1 96.19 97 THR B O 1
ATOM 3232 N N . PHE B 1 98 ? -4.066 2.416 15.539 1 97.69 98 PHE B N 1
ATOM 3233 C CA . PHE B 1 98 ? -3.229 3.537 15.945 1 97.69 98 PHE B CA 1
ATOM 3234 C C . PHE B 1 98 ? -2.084 3.066 16.828 1 97.69 98 PHE B C 1
ATOM 3236 O O . PHE B 1 98 ? -2.244 2.123 17.609 1 97.69 98 PHE B O 1
ATOM 3243 N N . PHE B 1 99 ? -0.981 3.734 16.688 1 96.94 99 PHE B N 1
ATOM 3244 C CA . PHE B 1 99 ? 0.233 3.385 17.422 1 96.94 99 PHE B CA 1
ATOM 3245 C C . PHE B 1 99 ? 0.756 4.578 18.203 1 96.94 99 PHE B C 1
ATOM 3247 O O . PHE B 1 99 ? 0.852 5.688 17.672 1 96.94 99 PHE B O 1
ATOM 3254 N N . VAL B 1 100 ? 1.045 4.387 19.438 1 97.69 100 VAL B N 1
ATOM 3255 C CA . VAL B 1 100 ? 1.788 5.332 20.266 1 97.69 100 VAL B CA 1
ATOM 3256 C C . VAL B 1 100 ? 3.035 4.656 20.828 1 97.69 100 VAL B C 1
ATOM 3258 O O . VAL B 1 100 ? 2.934 3.688 21.594 1 97.69 100 VAL B O 1
ATOM 3261 N N . TYR B 1 101 ? 4.188 5.168 20.531 1 96.69 101 TYR B N 1
ATOM 3262 C CA . TYR B 1 101 ? 5.438 4.555 20.969 1 96.69 101 TYR B CA 1
ATOM 3263 C C . TYR B 1 101 ? 5.688 4.809 22.438 1 96.69 101 TYR B C 1
ATOM 3265 O O . TYR B 1 101 ? 5.457 5.918 22.938 1 96.69 101 TYR B O 1
ATOM 3273 N N . ASN B 1 102 ? 6.082 3.781 23.141 1 97.44 102 ASN B N 1
ATOM 3274 C CA . ASN B 1 102 ? 6.512 3.855 24.531 1 97.44 102 ASN B CA 1
ATOM 3275 C C . ASN B 1 102 ? 7.973 3.449 24.688 1 97.44 102 ASN B C 1
ATOM 3277 O O . ASN B 1 102 ? 8.312 2.273 24.547 1 97.44 102 ASN B O 1
ATOM 3281 N N . LYS B 1 103 ? 8.797 4.34 24.969 1 96.19 103 LYS B N 1
ATOM 3282 C CA . LYS B 1 103 ? 10.234 4.102 25.016 1 96.19 103 LYS B CA 1
ATOM 3283 C C . LYS B 1 103 ? 10.594 3.184 26.188 1 96.19 103 LYS B C 1
ATOM 3285 O O . LYS B 1 103 ? 11.516 2.371 26.078 1 96.19 103 LYS B O 1
ATOM 3290 N N . LYS B 1 104 ? 9.93 3.297 27.266 1 95.56 104 LYS B N 1
ATOM 3291 C CA . LYS B 1 104 ? 10.195 2.469 28.438 1 95.56 104 LYS B CA 1
ATOM 3292 C C . LYS B 1 104 ? 9.969 0.991 28.125 1 95.56 104 LYS B C 1
ATOM 3294 O O . LYS B 1 104 ? 10.797 0.145 28.469 1 95.56 104 LYS B O 1
ATOM 3299 N N . GLU B 1 105 ? 8.844 0.689 27.469 1 95 105 GLU B N 1
ATOM 3300 C CA . GLU B 1 105 ? 8.508 -0.683 27.094 1 95 105 GLU B CA 1
ATOM 3301 C C . GLU B 1 105 ? 9.234 -1.104 25.828 1 95 105 GLU B C 1
ATOM 3303 O O . GLU B 1 105 ? 9.336 -2.297 25.531 1 95 105 GLU B O 1
ATOM 3308 N N . ASN B 1 106 ? 9.719 -0.115 25.109 1 96.06 106 ASN B N 1
ATOM 3309 C CA . ASN B 1 106 ? 10.25 -0.319 23.766 1 96.06 106 ASN B CA 1
ATOM 3310 C C . ASN B 1 106 ? 9.242 -1.039 22.875 1 96.06 106 ASN B C 1
ATOM 3312 O O . ASN B 1 106 ? 9.586 -2.033 22.234 1 96.06 106 ASN B O 1
ATOM 3316 N N . LYS B 1 107 ? 8.016 -0.623 23 1 96.38 107 LYS B N 1
ATOM 3317 C CA . LYS B 1 107 ? 6.883 -1.178 22.266 1 96.38 107 LYS B CA 1
ATOM 3318 C C . LYS B 1 107 ? 5.918 -0.078 21.844 1 96.38 107 LYS B C 1
ATOM 3320 O O . LYS B 1 107 ? 6.09 1.086 22.203 1 96.38 107 LYS B O 1
ATOM 3325 N N . TYR B 1 108 ? 5.02 -0.465 21.078 1 95.75 108 TYR B N 1
ATOM 3326 C CA . TYR B 1 108 ? 3.936 0.428 20.688 1 95.75 108 TYR B CA 1
ATOM 3327 C C . TYR B 1 108 ? 2.65 0.083 21.438 1 95.75 108 TYR B C 1
ATOM 3329 O O . TYR B 1 108 ? 2.26 -1.084 21.5 1 95.75 108 TYR B O 1
ATOM 3337 N N . PHE B 1 109 ? 2.117 1.071 22.062 1 96.88 109 PHE B N 1
ATOM 3338 C CA . PHE B 1 109 ? 0.739 0.954 22.531 1 96.88 109 PHE B CA 1
ATOM 3339 C C . PHE B 1 109 ? -0.234 1.094 21.359 1 96.88 109 PHE B C 1
ATOM 3341 O O . PHE B 1 109 ? -0.286 2.139 20.719 1 96.88 109 PHE B O 1
ATOM 3348 N N . THR B 1 110 ? -1.021 0.005 21.078 1 95.88 110 THR B N 1
ATOM 3349 C CA . THR B 1 110 ? -1.899 0.023 19.906 1 95.88 110 THR B CA 1
ATOM 3350 C C . THR B 1 110 ? -3.363 0.046 20.344 1 95.88 110 THR B C 1
ATOM 3352 O O . THR B 1 110 ? -3.729 -0.555 21.344 1 95.88 110 THR B O 1
ATOM 3355 N N . ILE B 1 111 ? -4.113 0.731 19.641 1 95.62 111 ILE B N 1
ATOM 3356 C CA . ILE B 1 111 ? -5.562 0.773 19.781 1 95.62 111 ILE B CA 1
ATOM 3357 C C . ILE B 1 111 ? -6.23 0.476 18.453 1 95.62 111 ILE B C 1
ATOM 3359 O O . ILE B 1 111 ? -5.891 1.082 17.422 1 95.62 111 ILE B O 1
ATOM 3363 N N . GLN B 1 112 ? -7.062 -0.447 18.469 1 92.25 112 GLN B N 1
ATOM 3364 C CA . GLN B 1 112 ? -7.703 -0.876 17.234 1 92.25 112 GLN B CA 1
ATOM 3365 C C . GLN B 1 112 ? -9.18 -1.175 17.453 1 92.25 112 GLN B C 1
ATOM 3367 O O . GLN B 1 112 ? -9.562 -1.702 18.5 1 92.25 112 GLN B O 1
ATOM 3372 N N . ASP B 1 113 ? -9.992 -0.705 16.5 1 86.5 113 ASP B N 1
ATOM 3373 C CA . ASP B 1 113 ? -11.367 -1.177 16.422 1 86.5 113 ASP B CA 1
ATOM 3374 C C . ASP B 1 113 ? -11.484 -2.363 15.461 1 86.5 113 ASP B C 1
ATOM 3376 O O . ASP B 1 113 ? -11.203 -2.236 14.266 1 86.5 113 ASP B O 1
ATOM 3380 N N . THR B 1 114 ? -11.867 -3.463 15.984 1 83.94 114 THR B N 1
ATOM 3381 C CA . THR B 1 114 ? -11.914 -4.684 15.195 1 83.94 114 THR B CA 1
ATOM 3382 C C . THR B 1 114 ? -12.992 -4.586 14.117 1 83.94 114 THR B C 1
ATOM 3384 O O . THR B 1 114 ? -12.977 -5.348 13.148 1 83.94 114 THR B O 1
ATOM 3387 N N . GLU B 1 115 ? -13.82 -3.617 14.383 1 88.56 115 GLU B N 1
ATOM 3388 C CA . GLU B 1 115 ? -14.82 -3.383 13.352 1 88.56 115 GLU B CA 1
ATOM 3389 C C . GLU B 1 115 ? -14.359 -2.322 12.359 1 88.56 115 GLU B C 1
ATOM 3391 O O . GLU B 1 115 ? -13.797 -1.3 12.75 1 88.56 115 GLU B O 1
ATOM 3396 N N . GLY B 1 116 ? -14.422 -2.564 11.148 1 93 116 GLY B N 1
ATOM 3397 C CA . GLY B 1 116 ? -14.062 -1.601 10.117 1 93 116 GLY B CA 1
ATOM 3398 C C . GLY B 1 116 ? -14.898 -0.335 10.172 1 93 116 GLY B C 1
ATOM 3399 O O . GLY B 1 116 ? -15.984 -0.323 10.758 1 93 116 GLY B O 1
ATOM 3400 N N . LYS B 1 117 ? -14.391 0.747 9.695 1 95.25 117 LYS B N 1
ATOM 3401 C CA . LYS B 1 117 ? -15.078 2.035 9.625 1 95.25 117 LYS B CA 1
ATOM 3402 C C . LYS B 1 117 ? -15.406 2.402 8.18 1 95.25 117 LYS B C 1
ATOM 3404 O O . LYS B 1 117 ? -14.625 2.133 7.27 1 95.25 117 LYS B O 1
ATOM 3409 N N . GLN B 1 118 ? -16.562 2.992 8.016 1 94.75 118 GLN B N 1
ATOM 3410 C CA . GLN B 1 118 ? -17 3.432 6.699 1 94.75 118 GLN B CA 1
ATOM 3411 C C . GLN B 1 118 ? -16.703 4.918 6.492 1 94.75 118 GLN B C 1
ATOM 3413 O O . GLN B 1 118 ? -17.297 5.766 7.172 1 94.75 118 GLN B O 1
ATOM 3418 N N . PHE B 1 119 ? -15.836 5.227 5.566 1 95.06 119 PHE B N 1
ATOM 3419 C CA . PHE B 1 119 ? -15.5 6.605 5.234 1 95.06 119 PHE B CA 1
ATOM 3420 C C . PHE B 1 119 ? -16.281 7.078 4.016 1 95.06 119 PHE B C 1
ATOM 3422 O O . PHE B 1 119 ? -16.422 6.336 3.041 1 95.06 119 PHE B O 1
ATOM 3429 N N . ASN B 1 120 ? -16.781 8.172 4.094 1 91.69 120 ASN B N 1
ATOM 3430 C CA . ASN B 1 120 ? -17.438 8.805 2.957 1 91.69 120 ASN B CA 1
ATOM 3431 C C . ASN B 1 120 ? -17.359 10.328 3.051 1 91.69 120 ASN B C 1
ATOM 3433 O O . ASN B 1 120 ? -16.734 10.867 3.961 1 91.69 120 ASN B O 1
ATOM 3437 N N . ALA B 1 121 ? -17.969 10.977 2.137 1 86.88 121 ALA B N 1
ATOM 3438 C CA . ALA B 1 121 ? -17.906 12.43 2.076 1 86.88 121 ALA B CA 1
ATOM 3439 C C . ALA B 1 121 ? -18.531 13.062 3.314 1 86.88 121 ALA B C 1
ATOM 3441 O O . ALA B 1 121 ? -18.094 14.117 3.781 1 86.88 121 ALA B O 1
ATOM 3442 N N . LEU B 1 122 ? -19.516 12.445 3.844 1 88.06 122 LEU B N 1
ATOM 3443 C CA . LEU B 1 122 ? -20.234 12.984 4.992 1 88.06 122 LEU B CA 1
ATOM 3444 C C . LEU B 1 122 ? -19.484 12.703 6.289 1 88.06 122 LEU B C 1
ATOM 3446 O O . LEU B 1 122 ? -19.594 13.453 7.262 1 88.06 122 LEU B O 1
ATOM 3450 N N . ARG B 1 123 ? -18.688 11.562 6.262 1 92.38 123 ARG B N 1
ATOM 3451 C CA . ARG B 1 123 ? -17.891 11.203 7.43 1 92.38 123 ARG B CA 1
ATOM 3452 C C . ARG B 1 123 ? -16.484 10.789 7.02 1 92.38 123 ARG B C 1
ATOM 3454 O O . ARG B 1 123 ? -16.141 9.602 7.035 1 92.38 123 ARG B O 1
ATOM 3461 N N . PRO B 1 124 ? -15.688 11.75 6.766 1 94.06 124 PRO B N 1
ATOM 3462 C CA . PRO B 1 124 ? -14.344 11.453 6.254 1 94.06 124 PRO B CA 1
ATOM 3463 C C . PRO B 1 124 ? -13.336 11.188 7.363 1 94.06 124 PRO B C 1
ATOM 3465 O O . PRO B 1 124 ? -12.164 10.914 7.086 1 94.06 124 PRO B O 1
ATOM 3468 N N . VAL B 1 125 ? -13.859 11.266 8.641 1 95.19 125 VAL B N 1
ATOM 3469 C CA . VAL B 1 125 ? -12.906 11.164 9.742 1 95.19 125 VAL B CA 1
ATOM 3470 C C . VAL B 1 125 ? -13.359 10.094 10.727 1 95.19 125 VAL B C 1
ATOM 3472 O O . VAL B 1 125 ? -14.539 10.031 11.086 1 95.19 125 VAL B O 1
ATOM 3475 N N . TRP B 1 126 ? -12.461 9.234 11.078 1 96.12 126 TRP B N 1
ATOM 3476 C CA . TRP B 1 126 ? -12.672 8.258 12.141 1 96.12 126 TRP B CA 1
ATOM 3477 C C . TRP B 1 126 ? -11.461 8.18 13.062 1 96.12 126 TRP B C 1
ATOM 3479 O O . TRP B 1 126 ? -10.328 8.406 12.633 1 96.12 126 TRP B O 1
ATOM 3489 N N . GLY B 1 127 ? -11.664 7.883 14.305 1 96.12 127 GLY B N 1
ATOM 3490 C CA . GLY B 1 127 ? -10.57 7.746 15.258 1 96.12 127 GLY B CA 1
ATOM 3491 C C . GLY B 1 127 ? -11.047 7.559 16.688 1 96.12 127 GLY B C 1
ATOM 3492 O O . GLY B 1 127 ? -12.117 7 16.922 1 96.12 127 GLY B O 1
ATOM 3493 N N . PHE B 1 128 ? -10.219 7.914 17.625 1 96 128 PHE B N 1
ATOM 3494 C CA . PHE B 1 128 ? -10.469 7.711 19.047 1 96 128 PHE B CA 1
ATOM 3495 C C . PHE B 1 128 ? -10.281 9.008 19.828 1 96 128 PHE B C 1
ATOM 3497 O O . PHE B 1 128 ? -9.172 9.555 19.875 1 96 128 PHE B O 1
ATOM 3504 N N . PRO B 1 129 ? -11.32 9.461 20.422 1 95.5 129 PRO B N 1
ATOM 3505 C CA . PRO B 1 129 ? -11.203 10.719 21.172 1 95.5 129 PRO B CA 1
ATOM 3506 C C . PRO B 1 129 ? -10.422 10.547 22.469 1 95.5 129 PRO B C 1
ATOM 3508 O O . PRO B 1 129 ? -9.852 11.516 22.984 1 95.5 129 PRO B O 1
ATOM 3511 N N . ARG B 1 130 ? -10.43 9.273 22.969 1 94.56 130 ARG B N 1
ATOM 3512 C CA . ARG B 1 130 ? -9.836 9.055 24.297 1 94.56 130 ARG B CA 1
ATOM 3513 C C . ARG B 1 130 ? -8.797 7.941 24.25 1 94.56 130 ARG B C 1
ATOM 3515 O O . ARG B 1 130 ? -9.055 6.824 24.703 1 94.56 130 ARG B O 1
ATOM 3522 N N . VAL B 1 131 ? -7.656 8.297 23.781 1 94.12 131 VAL B N 1
ATOM 3523 C CA . VAL B 1 131 ? -6.598 7.305 23.625 1 94.12 131 VAL B CA 1
ATOM 3524 C C . VAL B 1 131 ? -5.859 7.125 24.953 1 94.12 131 VAL B C 1
ATOM 3526 O O . VAL B 1 131 ? -5.812 6.02 25.5 1 94.12 131 VAL B O 1
ATOM 3529 N N . LEU B 1 132 ? -5.34 8.227 25.484 1 94.94 132 LEU B N 1
ATOM 3530 C CA . LEU B 1 132 ? -4.605 8.258 26.75 1 94.94 132 LEU B CA 1
ATOM 3531 C C . LEU B 1 132 ? -4.887 9.547 27.5 1 94.94 132 LEU B C 1
ATOM 3533 O O . LEU B 1 132 ? -4.988 10.617 26.906 1 94.94 132 LEU B O 1
ATOM 3537 N N . LEU B 1 133 ? -4.922 9.391 28.797 1 95.5 133 LEU B N 1
ATOM 3538 C CA . LEU B 1 133 ? -5.008 10.602 29.609 1 95.5 133 LEU B CA 1
ATOM 3539 C C . LEU B 1 133 ? -3.789 11.492 29.406 1 95.5 133 LEU B C 1
ATOM 3541 O O . LEU B 1 133 ? -2.658 11 29.359 1 95.5 133 LEU B O 1
ATOM 3545 N N . LEU B 1 134 ? -4.066 12.758 29.312 1 94.5 134 LEU B N 1
ATOM 3546 C CA . LEU B 1 134 ? -2.998 13.711 29.031 1 94.5 134 LEU B CA 1
ATOM 3547 C C . LEU B 1 134 ? -1.932 13.664 30.125 1 94.5 134 LEU B C 1
ATOM 3549 O O . LEU B 1 134 ? -0.735 13.734 29.828 1 94.5 134 LEU B O 1
ATOM 3553 N N . ASP B 1 135 ? -2.342 13.531 31.344 1 94 135 ASP B N 1
ATOM 3554 C CA . ASP B 1 135 ? -1.397 13.477 32.438 1 94 135 ASP B CA 1
ATOM 3555 C C . ASP B 1 135 ? -0.496 12.242 32.344 1 94 135 ASP B C 1
ATOM 3557 O O . ASP B 1 135 ? 0.704 12.328 32.625 1 94 135 ASP B O 1
ATOM 3561 N N . THR B 1 136 ? -1.071 11.156 31.984 1 94.62 136 THR B N 1
ATOM 3562 C CA . THR B 1 136 ? -0.317 9.93 31.797 1 94.62 136 THR B CA 1
ATOM 3563 C C . THR B 1 136 ? 0.645 10.055 30.609 1 94.62 136 THR B C 1
ATOM 3565 O O . THR B 1 136 ? 1.811 9.664 30.719 1 94.62 136 THR B O 1
ATOM 3568 N N . PHE B 1 137 ? 0.194 10.641 29.625 1 95.44 137 PHE B N 1
ATOM 3569 C CA . PHE B 1 137 ? 0.967 10.75 28.391 1 95.44 137 PHE B CA 1
ATOM 3570 C C . PHE B 1 137 ? 2.15 11.695 28.594 1 95.44 137 PHE B C 1
ATOM 3572 O O . PHE B 1 137 ? 3.258 11.406 28.125 1 95.44 137 PHE B O 1
ATOM 3579 N N . SER B 1 138 ? 1.938 12.719 29.266 1 93.81 138 SER B N 1
ATOM 3580 C CA . SER B 1 138 ? 2.922 13.797 29.344 1 93.81 138 SER B CA 1
ATOM 3581 C C . SER B 1 138 ? 3.99 13.5 30.391 1 93.81 138 SER B C 1
ATOM 3583 O O . SER B 1 138 ? 5.047 14.141 30.406 1 93.81 138 SER B O 1
ATOM 3585 N N . ASP B 1 139 ? 3.688 12.539 31.25 1 93.88 139 ASP B N 1
ATOM 3586 C CA . ASP B 1 139 ? 4.676 12.18 32.281 1 93.88 139 ASP B CA 1
ATOM 3587 C C . ASP B 1 139 ? 5.785 11.32 31.672 1 93.88 139 ASP B C 1
ATOM 3589 O O . ASP B 1 139 ? 5.547 10.164 31.297 1 93.88 139 ASP B O 1
ATOM 3593 N N . PRO B 1 140 ? 6.992 11.836 31.625 1 92.94 140 PRO B N 1
ATOM 3594 C CA . PRO B 1 140 ? 8.086 11.086 31.016 1 92.94 140 PRO B CA 1
ATOM 3595 C C . PRO B 1 140 ? 8.32 9.734 31.672 1 92.94 140 PRO B C 1
ATOM 3597 O O . PRO B 1 140 ? 8.867 8.82 31.047 1 92.94 140 PRO B O 1
ATOM 3600 N N . LYS B 1 141 ? 7.855 9.547 32.844 1 94.69 141 LYS B N 1
ATOM 3601 C CA . LYS B 1 141 ? 8.039 8.289 33.562 1 94.69 141 LYS B CA 1
ATOM 3602 C C . LYS B 1 141 ? 7.238 7.164 32.906 1 94.69 141 LYS B C 1
ATOM 3604 O O . LYS B 1 141 ? 7.582 5.988 33.062 1 94.69 141 LYS B O 1
ATOM 3609 N N . ASN B 1 142 ? 6.207 7.594 32.219 1 95.88 142 ASN B N 1
ATOM 3610 C CA . ASN B 1 142 ? 5.348 6.582 31.609 1 95.88 142 ASN B CA 1
ATOM 3611 C C . ASN B 1 142 ? 5.875 6.137 30.25 1 95.88 142 ASN B C 1
ATOM 3613 O O . ASN B 1 142 ? 5.418 5.133 29.703 1 95.88 142 ASN B O 1
ATOM 3617 N N . GLY B 1 143 ? 6.82 6.922 29.672 1 97.25 143 GLY B N 1
ATOM 3618 C CA . GLY B 1 143 ? 7.59 6.422 28.531 1 97.25 143 GLY B CA 1
ATOM 3619 C C . GLY B 1 143 ? 7.062 6.902 27.203 1 97.25 143 GLY B C 1
ATOM 3620 O O . GLY B 1 143 ? 7.676 6.652 26.156 1 97.25 143 GLY B O 1
ATOM 3621 N N . TYR B 1 144 ? 5.895 7.625 27.188 1 97.5 144 TYR B N 1
ATOM 3622 C CA . TYR B 1 144 ? 5.309 8.086 25.938 1 97.5 144 TYR B CA 1
ATOM 3623 C C . TYR B 1 144 ? 6.016 9.344 25.422 1 97.5 144 TYR B C 1
ATOM 3625 O O . TYR B 1 144 ? 6.031 9.609 24.219 1 97.5 144 TYR B O 1
ATOM 3633 N N . VAL B 1 145 ? 6.508 10.086 26.344 1 97.31 145 VAL B N 1
ATOM 3634 C CA . VAL B 1 145 ? 7.355 11.234 26.047 1 97.31 145 VAL B CA 1
ATOM 3635 C C . VAL B 1 145 ? 8.805 10.914 26.422 1 97.31 145 VAL B C 1
ATOM 3637 O O . VAL B 1 145 ? 9.078 10.422 27.516 1 97.31 145 VAL B O 1
ATOM 3640 N N . PHE B 1 146 ? 9.719 11.141 25.469 1 95.38 146 PHE B N 1
ATOM 3641 C CA . PHE B 1 146 ? 11.102 10.734 25.672 1 95.38 146 PHE B CA 1
ATOM 3642 C C . PHE B 1 146 ? 12.062 11.711 25.016 1 95.38 146 PHE B C 1
ATOM 3644 O O . PHE B 1 146 ? 11.641 12.57 24.234 1 95.38 146 PHE B O 1
ATOM 3651 N N . ASP B 1 147 ? 13.328 11.594 25.406 1 92.56 147 ASP B N 1
ATOM 3652 C CA . ASP B 1 147 ? 14.391 12.43 24.859 1 92.56 147 ASP B CA 1
ATOM 3653 C C . ASP B 1 147 ? 14.016 13.906 24.922 1 92.56 147 ASP B C 1
ATOM 3655 O O . ASP B 1 147 ? 14.109 14.625 23.922 1 92.56 147 ASP B O 1
ATOM 3659 N N . GLY B 1 148 ? 13.414 14.25 26.156 1 90.31 148 GLY B N 1
ATOM 3660 C CA . GLY B 1 148 ? 13.016 15.625 26.406 1 90.31 148 GLY B CA 1
ATOM 3661 C C . GLY B 1 148 ? 11.539 15.867 26.172 1 90.31 148 GLY B C 1
ATOM 3662 O O . GLY B 1 148 ? 10.742 15.867 27.125 1 90.31 148 GLY B O 1
ATOM 3663 N N . ASP B 1 149 ? 11.102 15.992 24.984 1 94.94 149 ASP B N 1
ATOM 3664 C CA . ASP B 1 149 ? 9.719 16.359 24.688 1 94.94 149 ASP B CA 1
ATOM 3665 C C . ASP B 1 149 ? 9.234 15.703 23.391 1 94.94 149 ASP B C 1
ATOM 3667 O O . ASP B 1 149 ? 8.297 16.172 22.766 1 94.94 149 ASP B O 1
ATOM 3671 N N . GLN B 1 150 ? 9.969 14.594 23.078 1 95.75 150 GLN B N 1
ATOM 3672 C CA . GLN B 1 150 ? 9.625 13.93 21.812 1 95.75 150 GLN B CA 1
ATOM 3673 C C . GLN B 1 150 ? 8.531 12.883 22.031 1 95.75 150 GLN B C 1
ATOM 3675 O O . GLN B 1 150 ? 8.398 12.336 23.125 1 95.75 150 GLN B O 1
ATOM 3680 N N . CYS B 1 151 ? 7.734 12.609 21.062 1 96.75 151 CYS B N 1
ATOM 3681 C CA . CYS B 1 151 ? 6.758 11.531 21.062 1 96.75 151 CYS B CA 1
ATOM 3682 C C . CYS B 1 151 ? 6.52 11.016 19.641 1 96.75 151 CYS B C 1
ATOM 3684 O O . CYS B 1 151 ? 6.887 11.68 18.672 1 96.75 151 CYS B O 1
ATOM 3686 N N . GLU B 1 152 ? 6.02 9.852 19.5 1 96.25 152 GLU B N 1
ATOM 3687 C CA . GLU B 1 152 ? 5.844 9.227 18.188 1 96.25 152 GLU B CA 1
ATOM 3688 C C . GLU B 1 152 ? 4.453 8.609 18.047 1 96.25 152 GLU B C 1
ATOM 3690 O O . GLU B 1 152 ? 3.994 7.898 18.938 1 96.25 152 GLU B O 1
ATOM 3695 N N . PHE B 1 153 ? 3.842 8.977 16.953 1 96.62 153 PHE B N 1
ATOM 3696 C CA . PHE B 1 153 ? 2.531 8.445 16.594 1 96.62 153 PHE B CA 1
ATOM 3697 C C . PHE B 1 153 ? 2.58 7.723 15.258 1 96.62 153 PHE B C 1
ATOM 3699 O O . PHE B 1 153 ? 3.422 8.031 14.414 1 96.62 153 PHE B O 1
ATOM 3706 N N . GLY B 1 154 ? 1.733 6.742 15.109 1 96.31 154 GLY B N 1
ATOM 3707 C CA . GLY B 1 154 ? 1.574 6.062 13.836 1 96.31 154 GLY B CA 1
ATOM 3708 C C . GLY B 1 154 ? 0.174 5.52 13.617 1 96.31 154 GLY B C 1
ATOM 3709 O O . GLY B 1 154 ? -0.648 5.527 14.539 1 96.31 154 GLY B O 1
ATOM 3710 N N . VAL B 1 155 ? -0.025 5.074 12.391 1 96.75 155 VAL B N 1
ATOM 3711 C CA . VAL B 1 155 ? -1.323 4.488 12.078 1 96.75 155 VAL B CA 1
ATOM 3712 C C . VAL B 1 155 ? -1.173 3.488 10.93 1 96.75 155 VAL B C 1
ATOM 3714 O O . VAL B 1 155 ? -0.343 3.676 10.039 1 96.75 155 VAL B O 1
ATOM 3717 N N . ASP B 1 156 ? -1.855 2.406 11.055 1 96.62 156 ASP B N 1
ATOM 3718 C CA . ASP B 1 156 ? -2.104 1.518 9.922 1 96.62 156 ASP B CA 1
ATOM 3719 C C . ASP B 1 156 ? -3.533 1.669 9.406 1 96.62 156 ASP B C 1
ATOM 3721 O O . ASP B 1 156 ? -4.492 1.53 10.172 1 96.62 156 ASP B O 1
ATOM 3725 N N . VAL B 1 157 ? -3.652 1.996 8.172 1 96.31 157 VAL B N 1
ATOM 3726 C CA . VAL B 1 157 ? -4.941 2.002 7.484 1 96.31 157 VAL B CA 1
ATOM 3727 C C . VAL B 1 157 ? -5.02 0.813 6.527 1 96.31 157 VAL B C 1
ATOM 3729 O O . VAL B 1 157 ? -4.281 0.749 5.547 1 96.31 157 VAL B O 1
ATOM 3732 N N . MET B 1 158 ? -5.879 -0.082 6.863 1 95.38 158 MET B N 1
ATOM 3733 C CA . MET B 1 158 ? -6.051 -1.258 6.012 1 95.38 158 MET B CA 1
ATOM 3734 C C . MET B 1 158 ? -7.367 -1.192 5.25 1 95.38 158 MET B C 1
ATOM 3736 O O . MET B 1 158 ? -8.438 -1.169 5.855 1 95.38 158 MET B O 1
ATOM 3740 N N . VAL B 1 159 ? -7.25 -1.141 3.969 1 94.44 159 VAL B N 1
ATOM 3741 C CA . VAL B 1 159 ? -8.422 -1.098 3.1 1 94.44 159 VAL B CA 1
ATOM 3742 C C . VAL B 1 159 ? -8.609 -2.451 2.418 1 94.44 159 VAL B C 1
ATOM 3744 O O . VAL B 1 159 ? -7.832 -2.822 1.536 1 94.44 159 VAL B O 1
ATOM 3747 N N . PRO B 1 160 ? -9.609 -3.146 2.807 1 93.31 160 PRO B N 1
ATOM 3748 C CA . PRO B 1 160 ? -9.828 -4.465 2.205 1 93.31 160 PRO B CA 1
ATOM 3749 C C . PRO B 1 160 ? -10.023 -4.398 0.691 1 93.31 160 PRO B C 1
ATOM 3751 O O . PRO B 1 160 ? -10.555 -3.414 0.177 1 93.31 160 PRO B O 1
ATOM 3754 N N . LEU B 1 161 ? -9.602 -5.484 0.066 1 88.38 161 LEU B N 1
ATOM 3755 C CA . LEU B 1 161 ? -9.812 -5.609 -1.372 1 88.38 161 LEU B CA 1
ATOM 3756 C C . LEU B 1 161 ? -11.289 -5.828 -1.689 1 88.38 161 LEU B C 1
ATOM 3758 O O . LEU B 1 161 ? -11.984 -6.531 -0.954 1 88.38 161 LEU B O 1
ATOM 3762 N N . THR B 1 162 ? -11.703 -5.117 -2.715 1 78.56 162 THR B N 1
ATOM 3763 C CA . THR B 1 162 ? -13.086 -5.297 -3.127 1 78.56 162 THR B CA 1
ATOM 3764 C C . THR B 1 162 ? -13.172 -6.184 -4.367 1 78.56 162 THR B C 1
ATOM 3766 O O . THR B 1 162 ? -14.258 -6.66 -4.719 1 78.56 162 THR B O 1
ATOM 3769 N N . ASN B 1 163 ? -12.031 -6.289 -5.066 1 76.62 163 ASN B N 1
ATOM 3770 C CA . ASN B 1 163 ? -11.984 -7.145 -6.246 1 76.62 163 ASN B CA 1
ATOM 3771 C C . ASN B 1 163 ? -11.125 -8.383 -6.012 1 76.62 163 ASN B C 1
ATOM 3773 O O . ASN B 1 163 ? -10.141 -8.328 -5.266 1 76.62 163 ASN B O 1
ATOM 3777 N N . TRP B 1 164 ? -11.664 -9.453 -6.512 1 74.5 164 TRP B N 1
ATOM 3778 C CA . TRP B 1 164 ? -10.953 -10.719 -6.34 1 74.5 164 TRP B CA 1
ATOM 3779 C C . TRP B 1 164 ? -10.523 -11.289 -7.688 1 74.5 164 TRP B C 1
ATOM 3781 O O . TRP B 1 164 ? -11.156 -11.023 -8.711 1 74.5 164 TRP B O 1
ATOM 3791 N N . GLU B 1 165 ? -9.398 -11.836 -7.566 1 85.5 165 GLU B N 1
ATOM 3792 C CA . GLU B 1 165 ? -8.938 -12.594 -8.719 1 85.5 165 GLU B CA 1
ATOM 3793 C C . GLU B 1 165 ? -9.492 -14.016 -8.711 1 85.5 165 GLU B C 1
ATOM 3795 O O . GLU B 1 165 ? -9.469 -14.688 -7.676 1 85.5 165 GLU B O 1
ATOM 3800 N N . VAL B 1 166 ? -10.102 -14.344 -9.797 1 89.19 166 VAL B N 1
ATOM 3801 C CA . VAL B 1 166 ? -10.617 -15.703 -9.945 1 89.19 166 VAL B CA 1
ATOM 3802 C C . VAL B 1 166 ? -9.75 -16.469 -10.938 1 89.19 166 VAL B C 1
ATOM 3804 O O . VAL B 1 166 ? -9.672 -16.109 -12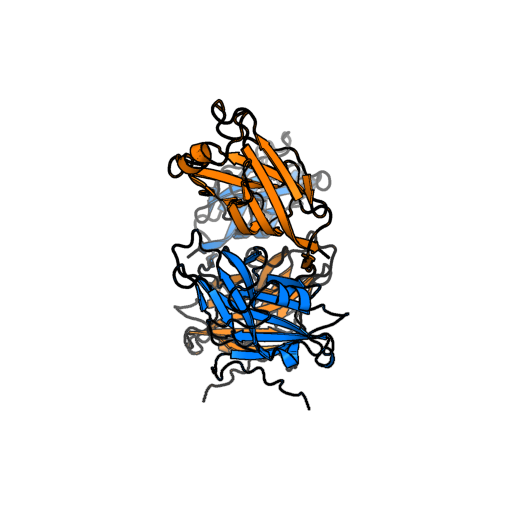.117 1 89.19 166 VAL B O 1
ATOM 3807 N N . VAL B 1 167 ? -9.172 -17.484 -10.469 1 91.44 167 VAL B N 1
ATOM 3808 C CA . VAL B 1 167 ? -8.242 -18.234 -11.305 1 91.44 167 VAL B CA 1
ATOM 3809 C C . VAL B 1 167 ? -8.867 -19.578 -11.695 1 91.44 167 VAL B C 1
ATOM 3811 O O . VAL B 1 167 ? -9.422 -20.281 -10.852 1 91.44 167 VAL B O 1
ATOM 3814 N N . SER B 1 168 ? -8.75 -19.875 -12.922 1 92.12 168 SER B N 1
ATOM 3815 C CA . SER B 1 168 ? -9.195 -21.156 -13.461 1 92.12 168 SER B CA 1
ATOM 3816 C C . SER B 1 168 ? -8.102 -21.812 -14.305 1 92.12 168 SER B C 1
ATOM 3818 O O . SER B 1 168 ? -7.227 -21.125 -14.836 1 92.12 168 SER B O 1
ATOM 3820 N N . PHE B 1 169 ? -8.148 -23.125 -14.328 1 91.12 169 PHE B N 1
ATOM 3821 C CA . PHE B 1 169 ? -7.184 -23.875 -15.117 1 91.12 169 PHE B CA 1
ATOM 3822 C C . PHE B 1 169 ? -7.887 -24.719 -16.188 1 91.12 169 PHE B C 1
ATOM 3824 O O . PHE B 1 169 ? -8.75 -25.531 -15.859 1 91.12 169 PHE B O 1
ATOM 3831 N N . THR B 1 170 ? -7.562 -24.375 -17.359 1 89.62 170 THR B N 1
ATOM 3832 C CA . THR B 1 170 ? -8.062 -25.219 -18.438 1 89.62 170 THR B CA 1
ATOM 3833 C C . THR B 1 170 ? -7.094 -26.359 -18.734 1 89.62 170 THR B C 1
ATOM 3835 O O . THR B 1 170 ? -5.961 -26.109 -19.156 1 89.62 170 THR B O 1
ATOM 3838 N N . GLN B 1 171 ? -7.598 -27.469 -18.438 1 88.25 171 GLN B N 1
ATOM 3839 C CA . GLN B 1 171 ? -6.789 -28.641 -18.75 1 88.25 171 GLN B CA 1
ATOM 3840 C C . GLN B 1 171 ? -7.098 -29.172 -20.156 1 88.25 171 GLN B C 1
ATOM 3842 O O . GLN B 1 171 ? -8.266 -29.281 -20.531 1 88.25 171 GLN B O 1
ATOM 3847 N N . LYS B 1 172 ? -6.047 -29.359 -20.906 1 86 172 LYS B N 1
ATOM 3848 C CA . LYS B 1 172 ? -6.156 -29.828 -22.281 1 86 172 LYS B CA 1
ATOM 3849 C C . LYS B 1 172 ? -7.043 -28.906 -23.109 1 86 172 LYS B C 1
ATOM 3851 O O . LYS B 1 172 ? -8.148 -29.281 -23.5 1 86 172 LYS B O 1
ATOM 3856 N N . PRO B 1 173 ? -6.508 -27.719 -23.312 1 88.81 173 PRO B N 1
ATOM 3857 C CA . PRO B 1 173 ? -7.273 -26.781 -24.125 1 88.81 173 PRO B CA 1
ATOM 3858 C C . PRO B 1 173 ? -7.664 -27.344 -25.484 1 88.81 173 PRO B C 1
ATOM 3860 O O . PRO B 1 173 ? -7.09 -28.344 -25.938 1 88.81 173 PRO B O 1
ATOM 3863 N N . SER B 1 174 ? -8.664 -26.594 -26.062 1 84.25 174 SER B N 1
ATOM 3864 C CA . SER B 1 174 ? -9.062 -26.984 -27.406 1 84.25 174 SER B CA 1
ATOM 3865 C C . SER B 1 174 ? -7.977 -26.656 -28.422 1 84.25 174 SER B C 1
ATOM 3867 O O . SER B 1 174 ? -7.375 -25.594 -28.375 1 84.25 174 SER B O 1
ATOM 3869 N N . ASN B 1 175 ? -7.613 -27.547 -29.312 1 83.94 175 ASN B N 1
ATOM 3870 C CA . ASN B 1 175 ? -6.562 -27.359 -30.312 1 83.94 175 ASN B CA 1
ATOM 3871 C C . ASN B 1 175 ? -5.234 -26.984 -29.656 1 83.94 175 ASN B C 1
ATOM 3873 O O . ASN B 1 175 ? -4.676 -25.922 -29.938 1 83.94 175 ASN B O 1
ATOM 3877 N N . PRO B 1 176 ? -4.75 -27.781 -28.812 1 90.06 176 PRO B N 1
ATOM 3878 C CA . PRO B 1 176 ? -3.621 -27.469 -27.938 1 90.06 176 PRO B CA 1
ATOM 3879 C C . PRO B 1 176 ? -2.283 -27.469 -28.672 1 90.06 176 PRO B C 1
ATOM 3881 O O . PRO B 1 176 ? -1.251 -27.141 -28.078 1 90.06 176 PRO B O 1
ATOM 3884 N N . LYS B 1 177 ? -2.35 -27.797 -29.984 1 92.38 177 LYS B N 1
ATOM 3885 C CA . LYS B 1 177 ? -1.073 -28.016 -30.656 1 92.38 177 LYS B CA 1
ATOM 3886 C C . LYS B 1 177 ? -0.794 -26.922 -31.672 1 92.38 177 LYS B C 1
ATOM 3888 O O . LYS B 1 177 ? -1.718 -26.406 -32.312 1 92.38 177 LYS B O 1
ATOM 3893 N N . PHE B 1 178 ? 0.405 -26.562 -31.75 1 94.44 178 PHE B N 1
ATOM 3894 C CA . PHE B 1 178 ? 0.927 -25.672 -32.781 1 94.44 178 PHE B CA 1
ATOM 3895 C C . PHE B 1 178 ? 2.213 -26.25 -33.375 1 94.44 178 PHE B C 1
ATOM 3897 O O . PHE B 1 178 ? 3.053 -26.781 -32.656 1 94.44 178 PHE B O 1
ATOM 3904 N N . TYR B 1 179 ? 2.266 -26.125 -34.688 1 94.06 179 TYR B N 1
ATOM 3905 C CA . TYR B 1 179 ? 3.43 -26.641 -35.406 1 94.06 179 TYR B CA 1
ATOM 3906 C C . TYR B 1 179 ? 4.227 -25.516 -36.062 1 94.06 179 TYR B C 1
ATOM 3908 O O . TYR B 1 179 ? 3.648 -24.609 -36.656 1 94.06 179 TYR B O 1
ATOM 3916 N N . LEU B 1 180 ? 5.445 -25.531 -35.844 1 94.25 180 LEU B N 1
ATOM 3917 C CA . LEU B 1 180 ? 6.367 -24.578 -36.438 1 94.25 180 LEU B CA 1
ATOM 3918 C C . LEU B 1 180 ? 7.328 -25.266 -37.406 1 94.25 180 LEU B C 1
ATOM 3920 O O . LEU B 1 180 ? 7.918 -26.297 -37.062 1 94.25 180 LEU B O 1
ATOM 3924 N N . THR B 1 181 ? 7.418 -24.734 -38.594 1 94.69 181 THR B N 1
ATOM 392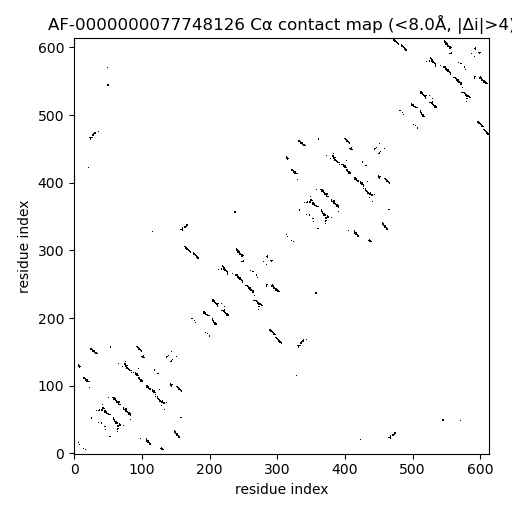5 C CA . THR B 1 181 ? 8.367 -25.25 -39.594 1 94.69 181 THR B CA 1
ATOM 3926 C C . THR B 1 181 ? 9.312 -24.141 -40.031 1 94.69 181 THR B C 1
ATOM 3928 O O . THR B 1 181 ? 8.867 -23.078 -40.469 1 94.69 181 THR B O 1
ATOM 3931 N N . ILE B 1 182 ? 10.555 -24.375 -39.906 1 94.69 182 ILE B N 1
ATOM 3932 C CA . ILE B 1 182 ? 11.578 -23.453 -40.406 1 94.69 182 ILE B CA 1
ATOM 3933 C C . ILE B 1 182 ? 12.32 -24.078 -41.562 1 94.69 182 ILE B C 1
ATOM 3935 O O . ILE B 1 182 ? 13.047 -25.062 -41.406 1 94.69 182 ILE B O 1
ATOM 3939 N N . GLU B 1 183 ? 12.188 -23.422 -42.625 1 94.19 183 GLU B N 1
ATOM 3940 C CA . GLU B 1 183 ? 12.828 -23.938 -43.844 1 94.19 183 GLU B CA 1
ATOM 3941 C C . GLU B 1 183 ? 14.258 -23.422 -43.969 1 94.19 183 GLU B C 1
ATOM 3943 O O . GLU B 1 183 ? 14.586 -22.359 -43.438 1 94.19 183 GLU B O 1
ATOM 3948 N N . LYS B 1 184 ? 15.078 -24.188 -44.656 1 94.06 184 LYS B N 1
ATOM 3949 C CA . LYS B 1 184 ? 16.469 -23.828 -44.938 1 94.06 184 LYS B CA 1
ATOM 3950 C C . LYS B 1 184 ? 17.188 -23.359 -43.688 1 94.06 184 LYS B C 1
ATOM 3952 O O . LYS B 1 184 ? 17.75 -22.266 -43.656 1 94.06 184 LYS B O 1
ATOM 3957 N N . PHE B 1 185 ? 17.172 -24.203 -42.781 1 95.5 185 PHE B N 1
ATOM 3958 C CA . PHE B 1 185 ? 17.688 -23.875 -41.438 1 95.5 185 PHE B CA 1
ATOM 3959 C C . PHE B 1 185 ? 19.156 -23.484 -41.531 1 95.5 185 PHE B C 1
ATOM 3961 O O . PHE B 1 185 ? 19.578 -22.531 -40.875 1 95.5 185 PHE B O 1
ATOM 3968 N N . SER B 1 186 ? 19.953 -24.141 -42.312 1 91.38 186 SER B N 1
ATOM 3969 C CA . SER B 1 186 ? 21.391 -23.922 -42.438 1 91.38 186 SER B CA 1
ATOM 3970 C C . SER B 1 186 ? 21.719 -22.562 -43.031 1 91.38 186 SER B C 1
ATOM 3972 O O . SER B 1 186 ? 22.828 -22.062 -42.875 1 91.38 186 SER B O 1
ATOM 3974 N N . LYS B 1 187 ? 20.688 -22.016 -43.688 1 93 187 LYS B N 1
ATOM 3975 C CA . LYS B 1 187 ? 20.938 -20.766 -44.375 1 93 187 LYS B CA 1
ATOM 3976 C C . LYS B 1 187 ? 20.344 -19.578 -43.625 1 93 187 LYS B C 1
ATOM 3978 O O . LYS B 1 187 ? 20.359 -18.438 -44.125 1 93 187 LYS B O 1
ATOM 3983 N N . LEU B 1 188 ? 19.906 -19.859 -42.469 1 92.94 188 LEU B N 1
ATOM 3984 C CA . LEU B 1 188 ? 19.266 -18.797 -41.719 1 92.94 188 LEU B CA 1
ATOM 3985 C C . LEU B 1 188 ? 20.297 -17.734 -41.312 1 92.94 188 LEU B C 1
ATOM 3987 O O . LEU B 1 188 ? 21.375 -18.062 -40.812 1 92.94 188 LEU B O 1
ATOM 3991 N N . LYS B 1 189 ? 19.859 -16.453 -41.438 1 91.94 189 LYS B N 1
ATOM 3992 C CA . LYS B 1 189 ? 20.797 -15.375 -41.125 1 91.94 189 LYS B CA 1
ATOM 3993 C C . LYS B 1 189 ? 20.297 -14.5 -40 1 91.94 189 LYS B C 1
ATOM 3995 O O . LYS B 1 189 ? 21.078 -13.82 -39.312 1 91.94 189 LYS B O 1
ATOM 4000 N N . GLU B 1 190 ? 18.969 -14.555 -39.812 1 93.19 190 GLU B N 1
ATOM 4001 C CA . GLU B 1 190 ? 18.391 -13.695 -38.812 1 93.19 190 GLU B CA 1
ATOM 4002 C C . GLU B 1 190 ? 18.625 -14.266 -37.406 1 93.19 190 GLU B C 1
ATOM 4004 O O . GLU B 1 190 ? 18.766 -15.484 -37.25 1 93.19 190 GLU B O 1
ATOM 4009 N N . HIS B 1 191 ? 18.656 -13.43 -36.5 1 94.88 191 HIS B N 1
ATOM 4010 C CA . HIS B 1 191 ? 18.891 -13.828 -35.094 1 94.88 191 HIS B CA 1
ATOM 4011 C C . HIS B 1 191 ? 17.656 -14.477 -34.5 1 94.88 191 HIS B C 1
ATOM 4013 O O . HIS B 1 191 ? 17.75 -15.406 -33.688 1 94.88 191 HIS B O 1
ATOM 4019 N N . CYS B 1 192 ? 16.531 -13.961 -34.906 1 95.25 192 CYS B N 1
ATOM 4020 C CA . CYS B 1 192 ? 15.266 -14.391 -34.312 1 95.25 192 CYS B CA 1
ATOM 4021 C C . CYS B 1 192 ? 14.211 -14.609 -35.406 1 95.25 192 CYS B C 1
ATOM 4023 O O . CYS B 1 192 ? 14.117 -13.836 -36.344 1 95.25 192 CYS B O 1
ATOM 4025 N N . TYR B 1 193 ? 13.477 -15.68 -35.219 1 95.06 193 TYR B N 1
ATOM 4026 C CA . TYR B 1 193 ? 12.359 -15.992 -36.125 1 95.06 193 TYR B CA 1
ATOM 4027 C C . TYR B 1 193 ? 11.062 -16.109 -35.344 1 95.06 193 TYR B C 1
ATOM 4029 O O . TYR B 1 193 ? 10.953 -16.938 -34.406 1 95.06 193 TYR B O 1
ATOM 4037 N N . VAL B 1 194 ? 10.102 -15.305 -35.688 1 94.81 194 VAL B N 1
ATOM 4038 C CA . VAL B 1 194 ? 8.82 -15.266 -35 1 94.81 194 VAL B CA 1
ATOM 4039 C C . VAL B 1 194 ? 7.773 -16.047 -35.781 1 94.81 194 VAL B C 1
ATOM 4041 O O . VAL B 1 194 ? 7.656 -15.898 -37 1 94.81 194 VAL B O 1
ATOM 4044 N N . SER B 1 195 ? 7.074 -16.875 -35.156 1 94.88 195 SER B N 1
ATOM 4045 C CA . SER B 1 195 ? 6.043 -17.688 -35.781 1 94.88 195 SER B CA 1
ATOM 4046 C C . SER B 1 195 ? 4.785 -16.875 -36.062 1 94.88 195 SER B C 1
ATOM 4048 O O . SER B 1 195 ? 4.684 -15.719 -35.656 1 94.88 195 SER B O 1
ATOM 4050 N N . SER B 1 196 ? 3.809 -17.562 -36.75 1 94.12 196 SER B N 1
ATOM 4051 C CA . SER B 1 196 ? 2.465 -17.016 -36.875 1 94.12 196 SER B CA 1
ATOM 4052 C C . SER B 1 196 ? 1.728 -17.062 -35.531 1 94.12 196 SER B C 1
ATOM 4054 O O . SER B 1 196 ? 2.104 -17.828 -34.656 1 94.12 196 SER B O 1
ATOM 4056 N N . LYS B 1 197 ? 0.771 -16.266 -35.469 1 94.31 197 LYS B N 1
ATOM 4057 C CA . LYS B 1 197 ? -0.05 -16.25 -34.281 1 94.31 197 LYS B CA 1
ATOM 4058 C C . LYS B 1 197 ? -0.923 -17.5 -34.188 1 94.31 197 LYS B C 1
ATOM 4060 O O . LYS B 1 197 ? -1.373 -18.016 -35.188 1 94.31 197 LYS B O 1
ATOM 4065 N N . PHE B 1 198 ? -1.057 -17.984 -33 1 93.5 198 PHE B N 1
ATOM 4066 C CA . PHE B 1 198 ? -1.999 -19.062 -32.781 1 93.5 198 PHE B CA 1
ATOM 4067 C C . PHE B 1 198 ? -2.781 -18.828 -31.484 1 93.5 198 PHE B C 1
ATOM 4069 O O . PHE B 1 198 ? -2.264 -18.234 -30.547 1 93.5 198 PHE B O 1
ATOM 4076 N N . LEU B 1 199 ? -3.98 -19.297 -31.484 1 92.44 199 LEU B N 1
ATOM 4077 C CA . LEU B 1 199 ? -4.922 -18.969 -30.406 1 92.44 199 LEU B CA 1
ATOM 4078 C C . LEU B 1 199 ? -5.012 -20.125 -29.406 1 92.44 199 LEU B C 1
ATOM 4080 O O . LEU B 1 199 ? -5.211 -21.266 -29.797 1 92.44 199 LEU B O 1
ATOM 4084 N N . ILE B 1 200 ? -4.738 -19.797 -28.172 1 91.19 200 ILE B N 1
ATOM 4085 C CA . ILE B 1 200 ? -4.949 -20.734 -27.078 1 91.19 200 ILE B CA 1
ATOM 4086 C C . ILE B 1 200 ? -5.766 -20.062 -25.984 1 91.19 200 ILE B C 1
ATOM 4088 O O . ILE B 1 200 ? -5.332 -19.062 -25.391 1 91.19 200 ILE B O 1
ATOM 4092 N N . GLU B 1 201 ? -6.914 -20.641 -25.641 1 88 201 GLU B N 1
ATOM 4093 C CA . GLU B 1 201 ? -7.77 -20.172 -24.562 1 88 201 GLU B CA 1
ATOM 4094 C C . GLU B 1 201 ? -8.023 -18.672 -24.656 1 88 201 GLU B C 1
ATOM 4096 O O . GLU B 1 201 ? -7.832 -17.938 -23.688 1 88 201 GLU B O 1
ATOM 4101 N N . GLY B 1 202 ? -8.242 -18.188 -25.828 1 85.88 202 GLY B N 1
ATOM 4102 C CA . GLY B 1 202 ? -8.68 -16.812 -26.047 1 85.88 202 GLY B CA 1
ATOM 4103 C C . GLY B 1 202 ? -7.531 -15.836 -26.172 1 85.88 202 GLY B C 1
ATOM 4104 O O . GLY B 1 202 ? -7.746 -14.625 -26.266 1 85.88 202 GLY B O 1
ATOM 4105 N N . ARG B 1 203 ? -6.297 -16.359 -26.156 1 89.62 203 ARG B N 1
ATOM 4106 C CA . ARG B 1 203 ? -5.137 -15.492 -26.312 1 89.62 203 ARG B CA 1
ATOM 4107 C C . ARG B 1 203 ? -4.293 -15.914 -27.5 1 89.62 203 ARG B C 1
ATOM 4109 O O . ARG B 1 203 ? -4.156 -17.109 -27.781 1 89.62 203 ARG B O 1
ATOM 4116 N N . ASN B 1 204 ? -3.721 -14.891 -28.031 1 93 204 ASN B N 1
ATOM 4117 C CA . ASN B 1 204 ? -2.83 -15.164 -29.156 1 93 204 ASN B CA 1
ATOM 4118 C C . ASN B 1 204 ? -1.383 -15.32 -28.703 1 93 204 ASN B C 1
ATOM 4120 O O . ASN B 1 204 ? -0.875 -14.492 -27.938 1 93 204 ASN B O 1
ATOM 4124 N N . TRP B 1 205 ? -0.81 -16.312 -29.234 1 93.25 205 TRP B N 1
ATOM 4125 C CA . TRP B 1 205 ? 0.564 -16.641 -28.859 1 93.25 205 TRP B CA 1
ATOM 4126 C C . TRP B 1 205 ? 1.471 -16.641 -30.078 1 93.25 205 TRP B C 1
ATOM 4128 O O . TRP B 1 205 ? 0.992 -16.734 -31.219 1 93.25 205 TRP B O 1
ATOM 4138 N N . VAL B 1 206 ? 2.762 -16.438 -29.812 1 94.75 206 VAL B N 1
ATOM 4139 C CA . VAL B 1 206 ? 3.785 -16.594 -30.844 1 94.75 206 VAL B CA 1
ATOM 4140 C C . VAL B 1 206 ? 4.992 -17.328 -30.25 1 94.75 206 VAL B C 1
ATOM 4142 O O . VAL B 1 206 ? 5.188 -17.344 -29.047 1 94.75 206 VAL B O 1
ATOM 4145 N N . ILE B 1 207 ? 5.699 -17.922 -31.172 1 94.69 207 ILE B N 1
ATOM 4146 C CA . ILE B 1 207 ? 6.965 -18.547 -30.812 1 94.69 207 ILE B CA 1
ATOM 4147 C C . ILE B 1 207 ? 8.125 -17.75 -31.391 1 94.69 207 ILE B C 1
ATOM 4149 O O . ILE B 1 207 ? 8.078 -17.328 -32.562 1 94.69 207 ILE B O 1
ATOM 4153 N N . LYS B 1 208 ? 9.055 -17.5 -30.562 1 94.25 208 LYS B N 1
ATOM 4154 C CA . LYS B 1 208 ? 10.305 -16.922 -31.031 1 94.25 208 LYS B CA 1
ATOM 4155 C C . LYS B 1 208 ? 11.438 -17.953 -31 1 94.25 208 LYS B C 1
ATOM 4157 O O . LYS B 1 208 ? 11.797 -18.438 -29.938 1 94.25 208 LYS B O 1
ATOM 4162 N N . LEU B 1 209 ? 11.93 -18.203 -32.156 1 95.06 209 LEU B N 1
ATOM 4163 C CA . LEU B 1 209 ? 13 -19.188 -32.281 1 95.06 209 LEU B CA 1
ATOM 4164 C C . LEU B 1 209 ? 14.336 -18.5 -32.531 1 95.06 209 LEU B C 1
ATOM 4166 O O . LEU B 1 209 ? 14.414 -17.594 -33.375 1 95.06 209 LEU B O 1
ATOM 4170 N N . TYR B 1 210 ? 15.258 -18.938 -31.844 1 96.06 210 TYR B N 1
ATOM 4171 C CA . TYR B 1 210 ? 16.625 -18.484 -32.031 1 96.06 210 TYR B CA 1
ATOM 4172 C C . TYR B 1 210 ? 17.531 -19.625 -32.469 1 96.06 210 TYR B C 1
ATOM 4174 O O . TYR B 1 210 ? 18.031 -20.391 -31.641 1 96.06 210 TYR B O 1
ATOM 4182 N N . PRO B 1 211 ? 17.797 -19.625 -33.75 1 94.56 211 PRO B N 1
ATOM 4183 C CA . PRO B 1 211 ? 18.5 -20.797 -34.312 1 94.56 211 PRO B CA 1
ATOM 4184 C C . PRO B 1 211 ? 19.938 -20.906 -33.812 1 94.56 211 PRO B C 1
ATOM 4186 O O . PRO B 1 211 ? 20.5 -22 -33.781 1 94.56 211 PRO B O 1
ATOM 4189 N N . LYS B 1 212 ? 20.516 -19.781 -33.5 1 92.81 212 LYS B N 1
ATOM 4190 C CA . LYS B 1 212 ? 21.906 -19.812 -33.031 1 92.81 212 LYS B CA 1
ATOM 4191 C C . LYS B 1 212 ? 22.016 -19.312 -31.609 1 92.81 212 LYS B C 1
ATOM 4193 O O . LYS B 1 212 ? 22.969 -18.594 -31.266 1 92.81 212 LYS B O 1
ATOM 4198 N N . GLY B 1 213 ? 21.031 -19.594 -30.906 1 93.31 213 GLY B N 1
ATOM 4199 C CA . GLY B 1 213 ? 21.062 -19.25 -29.484 1 93.31 213 GLY B CA 1
ATOM 4200 C C . GLY B 1 213 ? 20.5 -17.859 -29.203 1 93.31 213 GLY B C 1
ATOM 4201 O O . GLY B 1 213 ? 20.625 -16.953 -30.031 1 93.31 213 GLY B O 1
ATOM 4202 N N . TYR B 1 214 ? 19.922 -17.766 -28.078 1 91.44 214 TYR B N 1
ATOM 4203 C CA . TYR B 1 214 ? 19.344 -16.5 -27.641 1 91.44 214 TYR B CA 1
ATOM 4204 C C . TYR B 1 214 ? 20.422 -15.461 -27.406 1 91.44 214 TYR B C 1
ATOM 4206 O O . TYR B 1 214 ? 20.266 -14.289 -27.734 1 91.44 214 TYR B O 1
ATOM 4214 N N . ASN B 1 215 ? 21.484 -15.883 -26.75 1 90.88 215 ASN B N 1
ATOM 4215 C CA . ASN B 1 215 ? 22.625 -15.008 -26.5 1 90.88 215 ASN B CA 1
ATOM 4216 C C . ASN B 1 215 ? 23.938 -15.711 -26.797 1 90.88 215 ASN B C 1
ATOM 4218 O O . ASN B 1 215 ? 23.953 -16.859 -27.234 1 90.88 215 ASN B O 1
ATOM 4222 N N . ALA B 1 216 ? 24.953 -15 -26.516 1 88.38 216 ALA B N 1
ATOM 4223 C CA . ALA B 1 216 ? 26.281 -15.5 -26.875 1 88.38 216 ALA B CA 1
ATOM 4224 C C . ALA B 1 216 ? 26.656 -16.719 -26.031 1 88.38 216 ALA B C 1
ATOM 4226 O O . ALA B 1 216 ? 27.391 -17.594 -26.484 1 88.38 216 ALA B O 1
ATOM 4227 N N . THR B 1 217 ? 26.125 -16.781 -24.859 1 90.94 217 THR B N 1
ATOM 4228 C CA . THR B 1 217 ? 26.453 -17.859 -23.938 1 90.94 217 THR B CA 1
ATOM 4229 C C . THR B 1 217 ? 25.812 -19.172 -24.391 1 90.94 217 THR B C 1
ATOM 4231 O O . THR B 1 217 ? 26.312 -20.25 -24.078 1 90.94 217 THR B O 1
ATOM 4234 N N . CYS B 1 218 ? 24.766 -18.984 -25.188 1 91.25 218 CYS B N 1
ATOM 4235 C CA . CYS B 1 218 ? 24.047 -20.156 -25.641 1 91.25 218 CYS B CA 1
ATOM 4236 C C . CYS B 1 218 ? 24.125 -20.297 -27.156 1 91.25 218 CYS B C 1
ATOM 4238 O O . CYS B 1 218 ? 23.172 -20.75 -27.797 1 91.25 218 CYS B O 1
ATOM 4240 N N . SER B 1 219 ? 25.234 -19.922 -27.703 1 92.38 219 SER B N 1
ATOM 4241 C CA . SER B 1 219 ? 25.375 -19.844 -29.156 1 92.38 219 SER B CA 1
ATOM 4242 C C . SER B 1 219 ? 25.406 -21.219 -29.781 1 92.38 219 SER B C 1
ATOM 4244 O O . SER B 1 219 ? 25.203 -21.375 -31 1 92.38 219 SER B O 1
ATOM 4246 N N . THR B 1 220 ? 25.625 -22.25 -29.016 1 94.38 220 THR B N 1
ATOM 4247 C CA . THR B 1 220 ? 25.688 -23.594 -29.562 1 94.38 220 THR B CA 1
ATOM 4248 C C . THR B 1 220 ? 24.375 -24.344 -29.328 1 94.38 220 THR B C 1
ATOM 4250 O O . THR B 1 220 ? 24.297 -25.547 -29.547 1 94.38 220 THR B O 1
ATOM 4253 N N . TRP B 1 221 ? 23.391 -23.547 -28.906 1 95.62 221 TRP B N 1
ATOM 4254 C CA . TRP B 1 221 ? 22.109 -24.172 -28.609 1 95.62 221 TRP B CA 1
ATOM 4255 C C . TRP B 1 221 ? 20.984 -23.516 -29.375 1 95.62 221 TRP B C 1
ATOM 4257 O O . TRP B 1 221 ? 21.062 -22.328 -29.719 1 95.62 221 TRP B O 1
ATOM 4267 N N . LEU B 1 222 ? 19.984 -24.344 -29.656 1 95.5 222 LEU B N 1
ATOM 4268 C CA . LEU B 1 222 ? 18.719 -23.812 -30.141 1 95.5 222 LEU B CA 1
ATOM 4269 C C . LEU B 1 222 ? 17.875 -23.281 -28.984 1 95.5 222 LEU B C 1
ATOM 4271 O O . LEU B 1 222 ? 17.719 -23.953 -27.969 1 95.5 222 LEU B O 1
ATOM 4275 N N . SER B 1 223 ? 17.469 -22.031 -29.094 1 95.88 223 SER B N 1
ATOM 4276 C CA . SER B 1 223 ? 16.609 -21.438 -28.062 1 95.88 223 SER B CA 1
ATOM 4277 C C . SER B 1 223 ? 15.211 -21.156 -28.594 1 95.88 223 SER B C 1
ATOM 4279 O O . SER B 1 223 ? 15.047 -20.797 -29.766 1 95.88 223 SER B O 1
ATOM 4281 N N . LEU B 1 224 ? 14.258 -21.391 -27.781 1 94.81 224 LEU B N 1
ATOM 4282 C CA . LEU B 1 224 ? 12.859 -21.172 -28.141 1 94.81 224 LEU B CA 1
ATOM 4283 C C . LEU B 1 224 ? 12.094 -20.547 -26.969 1 94.81 224 LEU B C 1
ATOM 4285 O O . LEU B 1 224 ? 12.234 -20.984 -25.828 1 94.81 224 LEU B O 1
ATOM 4289 N N . PHE B 1 225 ? 11.336 -19.531 -27.328 1 93.88 225 PHE B N 1
ATOM 4290 C CA . PHE B 1 225 ? 10.547 -18.859 -26.312 1 93.88 225 PHE B CA 1
ATOM 4291 C C . PHE B 1 225 ? 9.094 -18.719 -26.75 1 93.88 225 PHE B C 1
ATOM 4293 O O . PHE B 1 225 ? 8.82 -18.469 -27.922 1 93.88 225 PHE B O 1
ATOM 4300 N N . LEU B 1 226 ? 8.242 -18.906 -25.797 1 93.12 226 LEU B N 1
ATOM 4301 C CA . LEU B 1 226 ? 6.816 -18.688 -25.984 1 93.12 226 LEU B CA 1
ATOM 4302 C C . LEU B 1 226 ? 6.41 -17.297 -25.469 1 93.12 226 LEU B C 1
ATOM 4304 O O . LEU B 1 226 ? 6.781 -16.922 -24.359 1 93.12 226 LEU B O 1
ATOM 4308 N N . HIS B 1 227 ? 5.727 -16.562 -26.359 1 92.75 227 HIS B N 1
ATOM 4309 C CA . HIS B 1 227 ? 5.281 -15.211 -26.016 1 92.75 227 HIS B CA 1
ATOM 4310 C C . HIS B 1 227 ? 3.805 -15.023 -26.359 1 92.75 227 HIS B C 1
ATOM 4312 O O . HIS B 1 227 ? 3.271 -15.695 -27.234 1 92.75 227 HIS B O 1
ATOM 4318 N N . LEU B 1 228 ? 3.299 -14.102 -25.578 1 91.69 228 LEU B N 1
ATOM 4319 C CA . LEU B 1 228 ? 2.029 -13.57 -26.062 1 91.69 228 LEU B CA 1
ATOM 4320 C C . LEU B 1 228 ? 2.242 -12.695 -27.297 1 91.69 228 LEU B C 1
ATOM 4322 O O . LEU B 1 228 ? 3.244 -11.984 -27.391 1 91.69 228 LEU B O 1
ATOM 4326 N N . ALA B 1 229 ? 1.298 -12.844 -28.188 1 91.81 229 ALA B N 1
ATOM 4327 C CA . ALA B 1 229 ? 1.422 -12.07 -29.422 1 91.81 229 ALA B CA 1
ATOM 4328 C C . ALA B 1 229 ? 1.373 -10.57 -29.141 1 91.81 229 ALA B C 1
ATOM 4330 O O . ALA B 1 229 ? 0.839 -10.148 -28.109 1 91.81 229 ALA B O 1
ATOM 4331 N N . GLU B 1 230 ? 2.012 -9.852 -30.078 1 86 230 GLU B N 1
ATOM 4332 C CA . GLU B 1 230 ? 1.963 -8.398 -29.953 1 86 230 GLU B CA 1
ATOM 4333 C C . GLU B 1 230 ? 0.523 -7.895 -29.938 1 86 230 GLU B C 1
ATOM 4335 O O . GLU B 1 230 ? -0.32 -8.391 -30.703 1 86 230 GLU B O 1
ATOM 4340 N N . GLY B 1 231 ? 0.199 -7.012 -29.078 1 82.38 231 GLY B N 1
ATOM 4341 C CA . GLY B 1 231 ? -1.142 -6.453 -29 1 82.38 231 GLY B CA 1
ATOM 4342 C C . GLY B 1 231 ? -1.944 -7.008 -27.844 1 82.38 231 GLY B C 1
ATOM 4343 O O . GLY B 1 231 ? -2.988 -6.461 -27.484 1 82.38 231 GLY B O 1
ATOM 4344 N N . GLU B 1 232 ? -1.504 -8.172 -27.391 1 84.06 232 GLU B N 1
ATOM 4345 C CA . GLU B 1 232 ? -2.199 -8.727 -26.234 1 84.06 232 GLU B CA 1
ATOM 4346 C C . GLU B 1 232 ? -2.035 -7.836 -25.016 1 84.06 232 GLU B C 1
ATOM 4348 O O . GLU B 1 232 ? -0.924 -7.402 -24.688 1 84.06 232 GLU B O 1
ATOM 4353 N N . ILE B 1 233 ? -3.105 -7.387 -24.422 1 78.38 233 ILE B N 1
ATOM 4354 C CA . ILE B 1 233 ? -3.113 -6.492 -23.266 1 78.38 233 ILE B CA 1
ATOM 4355 C C . ILE B 1 233 ? -3.211 -7.312 -21.984 1 78.38 233 ILE B C 1
ATOM 4357 O O . ILE B 1 233 ? -4.105 -8.148 -21.844 1 78.38 233 ILE B O 1
ATOM 4361 N N . MET B 1 234 ? -2.227 -7.203 -21.172 1 79.5 234 MET B N 1
ATOM 4362 C CA . MET B 1 234 ? -2.25 -7.82 -19.859 1 79.5 234 MET B CA 1
ATOM 4363 C C . MET B 1 234 ? -2.373 -6.762 -18.766 1 79.5 234 MET B C 1
ATOM 4365 O O . MET B 1 234 ? -1.815 -5.672 -18.891 1 79.5 234 MET B O 1
ATOM 4369 N N . LYS B 1 235 ? -3.213 -7.035 -17.844 1 75.62 235 LYS B N 1
ATOM 4370 C CA . LYS B 1 235 ? -3.291 -6.148 -16.688 1 75.62 235 LYS B CA 1
ATOM 4371 C C . LYS B 1 235 ? -1.97 -6.129 -15.93 1 75.62 235 LYS B C 1
ATOM 4373 O O . LYS B 1 235 ? -1.169 -7.059 -16.031 1 75.62 235 LYS B O 1
ATOM 4378 N N . THR B 1 236 ? -1.809 -5.047 -15.312 1 72.12 236 THR B N 1
ATOM 4379 C CA . THR B 1 236 ? -0.583 -4.914 -14.539 1 72.12 236 THR B CA 1
ATOM 4380 C C . THR B 1 236 ? -0.442 -6.07 -13.547 1 72.12 236 THR B C 1
ATOM 4382 O O . THR B 1 236 ? -1.356 -6.34 -12.766 1 72.12 236 THR B O 1
ATOM 4385 N N . GLY B 1 237 ? 0.679 -6.797 -13.734 1 73.69 237 GLY B N 1
ATOM 4386 C CA . GLY B 1 237 ? 0.97 -7.883 -12.812 1 73.69 237 GLY B CA 1
ATOM 4387 C C . GLY B 1 237 ? 0.329 -9.195 -13.219 1 73.69 237 GLY B C 1
ATOM 4388 O O . GLY B 1 237 ? 0.505 -10.219 -12.547 1 73.69 237 GLY B O 1
ATOM 4389 N N . GLU B 1 238 ? -0.39 -9.148 -14.297 1 81.5 238 GLU B N 1
ATOM 4390 C CA . GLU B 1 238 ? -1.067 -10.367 -14.742 1 81.5 238 GLU B CA 1
ATOM 4391 C C . GLU B 1 238 ? -0.066 -11.414 -15.219 1 81.5 238 GLU B C 1
ATOM 4393 O O . GLU B 1 238 ? 0.929 -11.086 -15.859 1 81.5 238 GLU B O 1
ATOM 4398 N N . GLU B 1 239 ? -0.371 -12.648 -14.781 1 86.62 239 GLU B N 1
ATOM 4399 C CA . GLU B 1 239 ? 0.433 -13.781 -15.227 1 86.62 239 GLU B CA 1
ATOM 4400 C C . GLU B 1 239 ? -0.45 -14.961 -15.617 1 86.62 239 GLU B C 1
ATOM 4402 O O . GLU B 1 239 ? -1.544 -15.133 -15.078 1 86.62 239 GLU B O 1
ATOM 4407 N N . ILE B 1 240 ? 0.069 -15.648 -16.578 1 89.12 240 ILE B N 1
ATOM 4408 C CA . ILE B 1 240 ? -0.633 -16.844 -17.047 1 89.12 240 ILE B CA 1
ATOM 4409 C C . ILE B 1 240 ? 0.206 -18.078 -16.75 1 89.12 240 ILE B C 1
ATOM 4411 O O . ILE B 1 240 ? 1.352 -18.188 -17.188 1 89.12 240 ILE B O 1
ATOM 4415 N N . TYR B 1 241 ? -0.463 -18.922 -16.031 1 89.38 241 TYR B N 1
ATOM 4416 C CA . TYR B 1 241 ? 0.195 -20.203 -15.805 1 89.38 241 TYR B CA 1
ATOM 4417 C C . TYR B 1 241 ? -0.024 -21.141 -16.984 1 89.38 241 TYR B C 1
ATOM 4419 O O . TYR B 1 241 ? -1.146 -21.266 -17.484 1 89.38 241 TYR B O 1
ATOM 4427 N N . MET B 1 242 ? 1.114 -21.719 -17.391 1 90.38 242 MET B N 1
ATOM 4428 C CA . MET B 1 242 ? 0.963 -22.672 -18.484 1 90.38 242 MET B CA 1
ATOM 4429 C C . MET B 1 242 ? 1.88 -23.875 -18.297 1 90.38 242 MET B C 1
ATOM 4431 O O . MET B 1 242 ? 2.967 -23.75 -17.734 1 90.38 242 MET B O 1
ATOM 4435 N N . GLN B 1 243 ? 1.329 -24.969 -18.766 1 91.06 243 GLN B N 1
ATOM 4436 C CA . GLN B 1 243 ? 2.096 -26.188 -18.969 1 91.06 243 GLN B CA 1
ATOM 4437 C C . GLN B 1 243 ? 2.062 -26.641 -20.422 1 91.06 243 GLN B C 1
ATOM 4439 O O . GLN B 1 243 ? 0.987 -26.812 -21 1 91.06 243 GLN B O 1
ATOM 4444 N N . CYS B 1 244 ? 3.246 -26.734 -20.984 1 93.06 244 CYS B N 1
ATOM 4445 C CA . CYS B 1 244 ? 3.258 -27.188 -22.359 1 93.06 244 CYS B CA 1
ATOM 4446 C C . CYS B 1 244 ? 4.484 -28.047 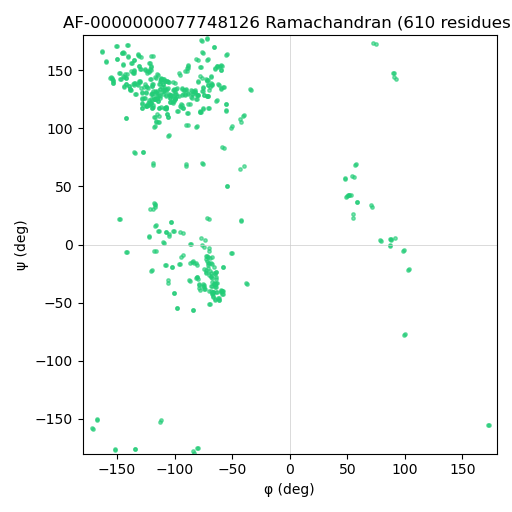-22.641 1 93.06 244 CYS B C 1
ATOM 4448 O O . CYS B 1 244 ? 5.465 -28 -21.906 1 93.06 244 CYS B O 1
ATOM 4450 N N . ASP B 1 245 ? 4.348 -28.844 -23.594 1 94.25 245 ASP B N 1
ATOM 4451 C CA . ASP B 1 245 ? 5.441 -29.656 -24.125 1 94.25 245 ASP B CA 1
ATOM 4452 C C . ASP B 1 245 ? 5.98 -29.047 -25.422 1 94.25 245 ASP B C 1
ATOM 4454 O O . ASP B 1 245 ? 5.223 -28.828 -26.375 1 94.25 245 ASP B O 1
ATOM 4458 N N . VAL B 1 246 ? 7.246 -28.781 -25.344 1 94.44 246 VAL B N 1
ATOM 4459 C CA . VAL B 1 246 ? 7.938 -28.375 -26.562 1 94.44 246 VAL B CA 1
ATOM 4460 C C . VAL B 1 246 ? 8.695 -29.562 -27.156 1 94.44 246 VAL B C 1
ATOM 4462 O O . VAL B 1 246 ? 9.523 -30.172 -26.469 1 94.44 246 VAL B O 1
ATOM 4465 N N . ARG B 1 247 ? 8.398 -29.812 -28.453 1 94.56 247 ARG B N 1
ATOM 4466 C CA . ARG B 1 247 ? 9 -31 -29.062 1 94.56 247 ARG B CA 1
ATOM 4467 C C . ARG B 1 247 ? 9.695 -30.641 -30.375 1 94.56 247 ARG B C 1
ATOM 4469 O O . ARG B 1 247 ? 9.125 -29.953 -31.219 1 94.56 247 ARG B O 1
ATOM 4476 N N . ILE B 1 248 ? 10.961 -31.031 -30.438 1 95.38 248 ILE B N 1
ATOM 4477 C CA . ILE B 1 248 ? 11.625 -31.047 -31.734 1 95.38 248 ILE B CA 1
ATOM 4478 C C . ILE B 1 248 ? 11.398 -32.406 -32.406 1 95.38 248 ILE B C 1
ATOM 4480 O O . ILE B 1 248 ? 11.812 -33.438 -31.891 1 95.38 248 ILE B O 1
ATOM 4484 N N . LEU B 1 249 ? 10.805 -32.344 -33.562 1 95.56 249 LEU B N 1
ATOM 4485 C CA . LEU B 1 249 ? 10.359 -33.594 -34.219 1 95.56 249 LEU B CA 1
ATOM 4486 C C . LEU B 1 249 ? 11.5 -34.219 -35 1 95.56 249 LEU B C 1
ATOM 4488 O O . LEU B 1 249 ? 12.242 -33.531 -35.688 1 95.56 249 LEU B O 1
ATOM 4492 N N . ASP B 1 250 ? 11.641 -35.469 -34.781 1 94.31 250 ASP B N 1
ATOM 4493 C CA . ASP B 1 250 ? 12.555 -36.281 -35.594 1 94.31 250 ASP B CA 1
ATOM 4494 C C . ASP B 1 250 ? 11.953 -36.625 -36.938 1 94.31 250 ASP B C 1
ATOM 4496 O O . ASP B 1 250 ? 10.977 -37.375 -37.031 1 94.31 250 ASP B O 1
ATOM 4500 N N . PRO B 1 251 ? 12.57 -36.094 -38 1 93.06 251 PRO B N 1
ATOM 4501 C CA . PRO B 1 251 ? 12 -36.344 -39.344 1 93.06 251 PRO B CA 1
ATOM 4502 C C . PRO B 1 251 ? 12.188 -37.781 -39.781 1 93.06 251 PRO B C 1
ATOM 4504 O O . PRO B 1 251 ? 11.562 -38.219 -40.781 1 93.06 251 PRO B O 1
ATOM 4507 N N . PHE B 1 252 ? 12.945 -38.625 -39.156 1 92.25 252 PHE B N 1
ATOM 4508 C CA . PHE B 1 252 ? 13.312 -39.938 -39.656 1 92.25 252 PHE B CA 1
ATOM 4509 C C . PHE B 1 252 ? 12.773 -41.031 -38.719 1 92.25 252 PHE B C 1
ATOM 4511 O O . PHE B 1 252 ? 12.914 -42.219 -39.031 1 92.25 252 PHE B O 1
ATOM 4518 N N . GLY B 1 253 ? 12.203 -40.594 -37.625 1 90.88 253 GLY B N 1
ATOM 4519 C CA . GLY B 1 253 ? 11.727 -41.594 -36.688 1 90.88 253 GLY B CA 1
ATOM 4520 C C . GLY B 1 253 ? 10.82 -41 -35.625 1 90.88 253 GLY B C 1
ATOM 4521 O O . GLY B 1 253 ? 10 -40.125 -35.906 1 90.88 253 GLY B O 1
ATOM 4522 N N . CYS B 1 254 ? 10.891 -41.719 -34.469 1 90.19 254 CYS B N 1
ATOM 4523 C CA . CYS B 1 254 ? 9.984 -41.344 -33.375 1 90.19 254 CYS B CA 1
ATOM 4524 C C . CYS B 1 254 ? 10.766 -40.844 -32.156 1 90.19 254 CYS B C 1
ATOM 4526 O O . CYS B 1 254 ? 10.211 -40.688 -31.078 1 90.19 254 CYS B O 1
ATOM 4528 N N . ASN B 1 255 ? 12.094 -40.5 -32.438 1 92.38 255 ASN B N 1
ATOM 4529 C CA . ASN B 1 255 ? 12.906 -40.031 -31.344 1 92.38 255 ASN B CA 1
ATOM 4530 C C . ASN B 1 255 ? 12.812 -38.5 -31.203 1 92.38 255 ASN B C 1
ATOM 4532 O O . ASN B 1 255 ? 13.812 -37.812 -31.359 1 92.38 255 ASN B O 1
ATOM 4536 N N . HIS B 1 256 ? 11.656 -38.062 -30.828 1 94.25 256 HIS B N 1
ATOM 4537 C CA . HIS B 1 256 ? 11.453 -36.656 -30.625 1 94.25 256 HIS B CA 1
ATOM 4538 C C . HIS B 1 256 ? 12.078 -36.188 -29.312 1 94.25 256 HIS B C 1
ATOM 4540 O O . HIS B 1 256 ? 12.141 -36.938 -28.344 1 94.25 256 HIS B O 1
ATOM 4546 N N . VAL B 1 257 ? 12.609 -35.031 -29.344 1 93.62 257 VAL B N 1
ATOM 4547 C CA . VAL B 1 257 ? 13.109 -34.406 -28.125 1 93.62 257 VAL B CA 1
ATOM 4548 C C . VAL B 1 257 ? 12.031 -33.5 -27.5 1 93.62 257 VAL B C 1
ATOM 4550 O O . VAL B 1 257 ? 11.523 -32.594 -28.156 1 93.62 257 VAL B O 1
ATOM 4553 N N . THR B 1 258 ? 11.703 -33.875 -26.281 1 94.25 258 THR B N 1
ATOM 4554 C CA . THR B 1 258 ? 10.609 -33.156 -25.625 1 94.25 258 THR B CA 1
ATOM 4555 C C . THR B 1 258 ? 11.109 -32.438 -24.375 1 94.25 258 THR B C 1
ATOM 4557 O O . THR B 1 258 ? 11.906 -33 -23.609 1 94.25 258 THR B O 1
ATOM 4560 N N . ARG B 1 259 ? 10.742 -31.188 -24.266 1 93.81 259 ARG B N 1
ATOM 4561 C CA . ARG B 1 259 ? 10.992 -30.391 -23.078 1 93.81 259 ARG B CA 1
ATOM 4562 C C . ARG B 1 259 ? 9.695 -29.828 -22.5 1 93.81 259 ARG B C 1
ATOM 4564 O O . ARG B 1 259 ? 8.852 -29.328 -23.25 1 93.81 259 ARG B O 1
ATOM 4571 N N . LYS B 1 260 ? 9.578 -29.953 -21.172 1 91.75 260 LYS B N 1
ATOM 4572 C CA . LYS B 1 260 ? 8.398 -29.406 -20.516 1 91.75 260 LYS B CA 1
ATOM 4573 C C . LYS B 1 260 ? 8.633 -27.984 -20.047 1 91.75 260 LYS B C 1
ATOM 4575 O O . LYS B 1 260 ? 9.695 -27.656 -19.5 1 91.75 260 LYS B O 1
ATOM 4580 N N . LEU B 1 261 ? 7.699 -27.188 -20.344 1 89.88 261 LEU B N 1
ATOM 4581 C CA . LEU B 1 261 ? 7.699 -25.812 -19.875 1 89.88 261 LEU B CA 1
ATOM 4582 C C . LEU B 1 261 ? 6.551 -25.562 -18.906 1 89.88 261 LEU B C 1
ATOM 4584 O O . LEU B 1 261 ? 5.383 -25.672 -19.281 1 89.88 261 LEU B O 1
ATOM 4588 N N . ASN B 1 262 ? 6.805 -25.453 -17.609 1 86.81 262 ASN B N 1
ATOM 4589 C CA . ASN B 1 262 ? 5.836 -25.125 -16.562 1 86.81 262 ASN B CA 1
ATOM 4590 C C . ASN B 1 262 ? 6.18 -23.797 -15.883 1 86.81 262 ASN B C 1
ATOM 4592 O O . ASN B 1 262 ? 7.168 -23.719 -15.148 1 86.81 262 ASN B O 1
ATOM 4596 N N . ASP B 1 263 ? 5.398 -22.766 -16.219 1 85.88 263 ASP B N 1
ATOM 4597 C CA . ASP B 1 263 ? 5.785 -21.469 -15.664 1 85.88 263 ASP B CA 1
ATOM 4598 C C . ASP B 1 263 ? 4.633 -20.469 -15.75 1 85.88 263 ASP B C 1
ATOM 4600 O O . ASP B 1 263 ? 3.6 -20.766 -16.359 1 85.88 263 ASP B O 1
ATOM 4604 N N . ASN B 1 264 ? 4.883 -19.469 -15.008 1 85.31 264 ASN B N 1
ATOM 4605 C CA . ASN B 1 264 ? 4.051 -18.281 -15.188 1 85.31 264 ASN B CA 1
ATOM 4606 C C . ASN B 1 264 ? 4.617 -17.359 -16.25 1 85.31 264 ASN B C 1
ATOM 4608 O O . ASN B 1 264 ? 5.828 -17.125 -16.297 1 85.31 264 ASN B O 1
ATOM 4612 N N . ILE B 1 265 ? 3.762 -17 -17.109 1 85 265 ILE B N 1
ATOM 4613 C CA . ILE B 1 265 ? 4.219 -16.125 -18.188 1 85 265 ILE B CA 1
ATOM 4614 C C . ILE B 1 265 ? 3.609 -14.742 -18 1 85 265 ILE B C 1
ATOM 4616 O O . ILE B 1 265 ? 2.438 -14.609 -17.641 1 85 265 ILE B O 1
ATOM 4620 N N . SER B 1 266 ? 4.469 -13.789 -18.078 1 80.94 266 SER B N 1
ATOM 4621 C CA . SER B 1 266 ? 4.039 -12.398 -18.141 1 80.94 266 SER B CA 1
ATOM 4622 C C . SER B 1 266 ? 4.352 -11.781 -19.484 1 80.94 266 SER B C 1
ATOM 4624 O O . SER B 1 266 ? 4.41 -12.484 -20.5 1 80.94 266 SER B O 1
ATOM 4626 N N . ASN B 1 267 ? 4.555 -10.484 -19.594 1 75.5 267 ASN B N 1
ATOM 4627 C CA . ASN B 1 267 ? 4.824 -9.797 -20.844 1 75.5 267 ASN B CA 1
ATOM 4628 C C . ASN B 1 267 ? 6.188 -10.188 -21.422 1 75.5 267 ASN B C 1
ATOM 4630 O O . ASN B 1 267 ? 6.438 -10 -22.609 1 75.5 267 ASN B O 1
ATOM 4634 N N . LYS B 1 268 ? 7.066 -10.883 -20.719 1 73.06 268 LYS B N 1
ATOM 4635 C CA . LYS B 1 268 ? 8.422 -11.203 -21.172 1 73.06 268 LYS B CA 1
ATOM 4636 C C . LYS B 1 268 ? 8.469 -12.578 -21.844 1 73.06 268 LYS B C 1
ATOM 4638 O O . LYS B 1 268 ? 9.445 -12.906 -22.516 1 73.06 268 LYS B O 1
ATOM 4643 N N . GLY B 1 269 ? 7.633 -13.289 -21.812 1 84.25 269 GLY B N 1
ATOM 4644 C CA . GLY B 1 269 ? 7.621 -14.633 -22.391 1 84.25 269 GLY B CA 1
ATOM 4645 C C . GLY B 1 269 ? 8.43 -15.633 -21.578 1 84.25 269 GLY B C 1
ATOM 4646 O O . GLY B 1 269 ? 9.102 -15.258 -20.609 1 84.25 269 GLY B O 1
ATOM 4647 N N . ARG B 1 270 ? 8.359 -16.891 -21.938 1 87.75 270 ARG B N 1
ATOM 4648 C CA . ARG B 1 270 ? 9.078 -17.984 -21.281 1 87.75 270 ARG B CA 1
ATOM 4649 C C . ARG B 1 270 ? 9.469 -19.062 -22.281 1 87.75 270 ARG B C 1
ATOM 4651 O O . ARG B 1 270 ? 8.758 -19.312 -23.25 1 87.75 270 ARG B O 1
ATOM 4658 N N . GLY B 1 271 ? 10.711 -19.547 -21.938 1 89.69 271 GLY B N 1
ATOM 4659 C CA . GLY B 1 271 ? 11.133 -20.594 -22.859 1 89.69 271 GLY B CA 1
ATOM 4660 C C . GLY B 1 271 ? 12.398 -21.297 -22.422 1 89.69 271 GLY B C 1
ATOM 4661 O O . GLY B 1 271 ? 12.68 -21.375 -21.219 1 89.69 271 GLY B O 1
ATOM 4662 N N . CYS B 1 272 ? 12.992 -21.875 -23.453 1 91.31 272 CYS B N 1
ATOM 4663 C CA . CYS B 1 272 ? 14.18 -22.703 -23.203 1 91.31 272 CYS B CA 1
ATOM 4664 C C . CYS B 1 272 ? 15.398 -22.109 -23.906 1 91.31 272 CYS B C 1
ATOM 4666 O O . CYS B 1 272 ? 15.406 -21.969 -25.141 1 91.31 272 CYS B O 1
ATOM 4668 N N . LEU B 1 273 ? 16.406 -21.891 -23.125 1 92.69 273 LEU B N 1
ATOM 4669 C CA . LEU B 1 273 ? 17.641 -21.375 -23.688 1 92.69 273 LEU B CA 1
ATOM 4670 C C . LEU B 1 273 ? 18.438 -22.484 -24.375 1 92.69 273 LEU B C 1
ATOM 4672 O O . LEU B 1 273 ? 19.031 -22.266 -25.438 1 92.69 273 LEU B O 1
ATOM 4676 N N . GLU B 1 274 ? 18.359 -23.609 -23.734 1 93.5 274 GLU B N 1
ATOM 4677 C CA . GLU B 1 274 ? 19.125 -24.75 -24.25 1 93.5 274 GLU B CA 1
ATOM 4678 C C . GLU B 1 274 ? 18.188 -25.891 -24.625 1 93.5 274 GLU B C 1
ATOM 4680 O O . GLU B 1 274 ? 18.297 -26.984 -24.062 1 93.5 274 GLU B O 1
ATOM 4685 N N . LEU B 1 275 ? 17.5 -25.641 -25.625 1 93.94 275 LEU B N 1
ATOM 4686 C CA . LEU B 1 275 ? 16.516 -26.641 -26.062 1 93.94 275 LEU B CA 1
ATOM 4687 C C . LEU B 1 275 ? 17.188 -27.859 -26.641 1 93.94 275 LEU B C 1
ATOM 4689 O O . LEU B 1 275 ? 16.891 -29 -26.25 1 93.94 275 LEU B O 1
ATOM 4693 N N . MET B 1 276 ? 18.094 -27.578 -27.578 1 93.06 276 MET B N 1
ATOM 4694 C CA . MET B 1 276 ? 18.844 -28.656 -28.219 1 93.06 276 MET B CA 1
ATOM 4695 C C . MET B 1 276 ? 20.172 -28.125 -28.781 1 93.06 276 MET B C 1
ATOM 4697 O O . MET B 1 276 ? 20.219 -27.016 -29.312 1 93.06 276 MET B O 1
ATOM 4701 N N . SER B 1 277 ? 21.156 -29.031 -28.641 1 94.94 277 SER B N 1
ATOM 4702 C CA . SER B 1 277 ? 22.438 -28.609 -29.203 1 94.94 277 SER B CA 1
ATOM 4703 C C . SER B 1 277 ? 22.375 -28.547 -30.719 1 94.94 277 SER B C 1
ATOM 4705 O O . SER B 1 277 ? 21.766 -29.391 -31.359 1 94.94 277 SER B O 1
ATOM 4707 N N . LEU B 1 278 ? 23.062 -27.594 -31.234 1 94.75 278 LEU B N 1
ATOM 4708 C CA . LEU B 1 278 ? 23.078 -27.422 -32.688 1 94.75 278 LEU B CA 1
ATOM 4709 C C . LEU B 1 278 ? 23.766 -28.594 -33.375 1 94.75 278 LEU B C 1
ATOM 4711 O O . LEU B 1 278 ? 23.406 -28.969 -34.5 1 94.75 278 LEU B O 1
ATOM 4715 N N . ALA B 1 279 ? 24.703 -29.109 -32.719 1 93.94 279 ALA B N 1
ATOM 4716 C CA . ALA B 1 279 ? 25.391 -30.281 -33.25 1 93.94 279 ALA B CA 1
ATOM 4717 C C . ALA B 1 279 ? 24.438 -31.453 -33.406 1 93.94 279 ALA B C 1
ATOM 4719 O O . ALA B 1 279 ? 24.406 -32.094 -34.469 1 93.94 279 ALA B O 1
ATOM 4720 N N . LYS B 1 280 ? 23.703 -31.672 -32.375 1 94.06 280 LYS B N 1
ATOM 4721 C CA . LYS B 1 280 ? 22.719 -32.75 -32.438 1 94.06 280 LYS B CA 1
ATOM 4722 C C . LYS B 1 280 ? 21.641 -32.469 -33.469 1 94.06 280 LYS B C 1
ATOM 4724 O O . LYS B 1 280 ? 21.203 -33.375 -34.188 1 94.06 280 LYS B O 1
ATOM 4729 N N . LEU B 1 281 ? 21.312 -31.297 -33.562 1 94.12 281 LEU B N 1
ATOM 4730 C CA . LEU B 1 281 ? 20.281 -30.875 -34.5 1 94.12 281 LEU B CA 1
ATOM 4731 C C . LEU B 1 281 ? 20.719 -31.109 -35.938 1 94.12 281 LEU B C 1
ATOM 4733 O O . LEU B 1 281 ? 19.969 -31.656 -36.75 1 94.12 281 LEU B O 1
ATOM 4737 N N . ALA B 1 282 ? 21.859 -30.734 -36.281 1 91.31 282 ALA B N 1
ATOM 4738 C CA . ALA B 1 282 ? 22.391 -30.844 -37.625 1 91.31 282 ALA B CA 1
ATOM 4739 C C . ALA B 1 282 ? 22.547 -32.312 -38.031 1 91.31 282 ALA B C 1
ATOM 4741 O O . ALA B 1 282 ? 22.406 -32.656 -39.188 1 91.31 282 ALA B O 1
ATOM 4742 N N . ASN B 1 283 ? 22.688 -33.094 -37.031 1 90.5 283 ASN B N 1
ATOM 4743 C CA . ASN B 1 283 ? 23 -34.5 -37.312 1 90.5 283 ASN B CA 1
ATOM 4744 C C . ASN B 1 283 ? 21.719 -35.312 -37.531 1 90.5 283 ASN B C 1
ATOM 4746 O O . ASN B 1 283 ? 21.719 -36.281 -38.281 1 90.5 283 ASN B O 1
ATOM 4750 N N . ALA B 1 284 ? 20.703 -34.844 -36.812 1 91.88 284 ALA B N 1
ATOM 4751 C CA . ALA B 1 284 ? 19.656 -35.844 -36.812 1 91.88 284 ALA B CA 1
ATOM 4752 C C . ALA B 1 284 ? 18.281 -35.219 -36.906 1 91.88 284 ALA B C 1
ATOM 4754 O O . ALA B 1 284 ? 17.281 -35.906 -37.156 1 91.88 284 ALA B O 1
ATOM 4755 N N . TYR B 1 285 ? 18.156 -33.938 -36.844 1 95.06 285 TYR B N 1
ATOM 4756 C CA . TYR B 1 285 ? 16.812 -33.406 -36.625 1 95.06 285 TYR B CA 1
ATOM 4757 C C . TYR B 1 285 ? 16.391 -32.469 -37.719 1 95.06 285 TYR B C 1
ATOM 4759 O O . TYR B 1 285 ? 15.352 -31.812 -37.656 1 95.06 285 TYR B O 1
ATOM 4767 N N . LEU B 1 286 ? 17.219 -32.375 -38.75 1 94.62 286 LEU B N 1
ATOM 4768 C CA . LEU B 1 286 ? 16.828 -31.672 -39.969 1 94.62 286 LEU B CA 1
ATOM 4769 C C . LEU B 1 286 ? 16.391 -32.656 -41.031 1 94.62 286 LEU B C 1
ATOM 4771 O O . LEU B 1 286 ? 16.984 -33.719 -41.188 1 94.62 286 LEU B O 1
ATOM 4775 N N . ASP B 1 287 ? 15.367 -32.281 -41.688 1 93.31 287 ASP B N 1
ATOM 4776 C CA . ASP B 1 287 ? 14.906 -33.188 -42.719 1 93.31 287 ASP B CA 1
ATOM 4777 C C . ASP B 1 287 ? 15.742 -33.062 -43.969 1 93.31 287 ASP B C 1
ATOM 4779 O O . ASP B 1 287 ? 16.75 -32.375 -44 1 93.31 287 ASP B O 1
ATOM 4783 N N . LYS B 1 288 ? 15.344 -33.781 -45 1 92.38 288 LYS B N 1
ATOM 4784 C CA . LYS B 1 288 ? 16.125 -33.875 -46.25 1 92.38 288 LYS B CA 1
ATOM 4785 C C . LYS B 1 288 ? 16.219 -32.5 -46.938 1 92.38 288 LYS B C 1
ATOM 4787 O O . LYS B 1 288 ? 17.188 -32.219 -47.625 1 92.38 288 LYS B O 1
ATOM 4792 N N . GLN B 1 289 ? 15.227 -31.703 -46.688 1 93.75 289 GLN B N 1
ATOM 4793 C CA . GLN B 1 289 ? 15.195 -30.375 -47.312 1 93.75 289 GLN B CA 1
ATOM 4794 C C . GLN B 1 289 ? 15.789 -29.312 -46.375 1 93.75 289 GLN B C 1
ATOM 4796 O O . GLN B 1 289 ? 15.594 -28.125 -46.594 1 93.75 289 GLN B O 1
ATOM 4801 N N . ASP B 1 290 ? 16.422 -29.719 -45.281 1 95 290 ASP B N 1
ATOM 4802 C CA . ASP B 1 290 ? 17.062 -28.828 -44.344 1 95 290 ASP B CA 1
ATOM 4803 C C . ASP B 1 290 ? 16.031 -28.047 -43.531 1 95 290 ASP B C 1
ATOM 4805 O O . ASP B 1 290 ? 16.219 -26.859 -43.25 1 95 290 ASP B O 1
ATOM 4809 N N . SER B 1 291 ? 14.898 -28.703 -43.281 1 95.75 291 SER B N 1
ATOM 4810 C CA . SER B 1 291 ? 13.844 -28.031 -42.5 1 95.75 291 SER B CA 1
ATOM 4811 C C . SER B 1 291 ? 13.773 -28.547 -41.094 1 95.75 291 SER B C 1
ATOM 4813 O O . SER B 1 291 ? 13.977 -29.75 -40.844 1 95.75 291 SER B O 1
ATOM 4815 N N . LEU B 1 292 ? 13.562 -27.609 -40.188 1 96.06 292 LEU B N 1
ATOM 4816 C CA . LEU B 1 292 ? 13.344 -27.938 -38.781 1 96.06 292 LEU B CA 1
ATOM 4817 C C . LEU B 1 292 ? 11.852 -27.875 -38.438 1 96.06 292 LEU B C 1
ATOM 4819 O O . LEU B 1 292 ? 11.164 -26.922 -38.812 1 96.06 292 LEU B O 1
ATOM 4823 N N . LYS B 1 293 ? 11.344 -28.906 -37.75 1 95.25 293 LYS B N 1
ATOM 4824 C CA . LYS B 1 293 ? 9.953 -28.953 -37.312 1 95.25 293 LYS B CA 1
ATOM 4825 C C . LYS B 1 293 ? 9.852 -29.047 -35.812 1 95.25 293 LYS B C 1
ATOM 4827 O O . LYS B 1 293 ? 10.539 -29.844 -35.188 1 95.25 293 LYS B O 1
ATOM 4832 N N . ALA B 1 294 ? 9.148 -28.141 -35.281 1 94.44 294 ALA B N 1
ATOM 4833 C CA . ALA B 1 294 ? 8.906 -28.109 -33.844 1 94.44 294 ALA B CA 1
ATOM 4834 C C . ALA B 1 294 ? 7.41 -28.094 -33.531 1 94.44 294 ALA B C 1
ATOM 4836 O O . ALA B 1 294 ? 6.609 -27.609 -34.344 1 94.44 294 ALA B O 1
ATOM 4837 N N . GLU B 1 295 ? 7.051 -28.703 -32.438 1 94.69 295 GLU B N 1
ATOM 4838 C CA . GLU B 1 295 ? 5.664 -28.766 -31.969 1 94.69 295 GLU B CA 1
ATOM 4839 C C . GLU B 1 295 ? 5.539 -28.281 -30.531 1 94.69 295 GLU B C 1
ATOM 4841 O O . GLU B 1 295 ? 6.383 -28.594 -29.688 1 94.69 295 GLU B O 1
ATOM 4846 N N . ILE B 1 296 ? 4.539 -27.484 -30.344 1 94.5 296 ILE B N 1
ATOM 4847 C CA . ILE B 1 296 ? 4.191 -27.094 -28.984 1 94.5 296 ILE B CA 1
ATOM 4848 C C . ILE B 1 296 ? 2.793 -27.609 -28.641 1 94.5 296 ILE B C 1
ATOM 4850 O O . ILE B 1 296 ? 1.861 -27.453 -29.438 1 94.5 296 ILE B O 1
ATOM 4854 N N . GLU B 1 297 ? 2.689 -28.234 -27.547 1 95.25 297 GLU B N 1
ATOM 4855 C CA . GLU B 1 297 ? 1.399 -28.75 -27.078 1 95.25 297 GLU B CA 1
ATOM 4856 C C . GLU B 1 297 ? 1.069 -28.219 -25.688 1 95.25 297 GLU B C 1
ATOM 4858 O O . GLU B 1 297 ? 1.763 -28.531 -24.719 1 95.25 297 GLU B O 1
ATOM 4863 N N . PHE B 1 298 ? -0.007 -27.516 -25.594 1 94.12 298 PHE B N 1
ATOM 4864 C CA . PHE B 1 298 ? -0.436 -26.969 -24.312 1 94.12 298 PHE B CA 1
ATOM 4865 C C . PHE B 1 298 ? -1.227 -28.016 -23.516 1 94.12 298 PHE B C 1
ATOM 4867 O O . PHE B 1 298 ? -2.184 -28.594 -24.031 1 94.12 298 PHE B O 1
ATOM 4874 N N . ASP B 1 299 ? -0.82 -28.188 -22.281 1 93.38 299 ASP B N 1
ATOM 4875 C CA . ASP B 1 299 ? -1.538 -29.109 -21.406 1 93.38 299 ASP B CA 1
ATOM 4876 C C . ASP B 1 299 ? -2.471 -28.344 -20.469 1 93.38 299 ASP B C 1
ATOM 4878 O O . ASP B 1 299 ? -3.576 -28.812 -20.172 1 93.38 299 ASP B O 1
ATOM 4882 N N . VAL B 1 300 ? -1.998 -27.312 -19.984 1 92.19 300 VAL B N 1
ATOM 4883 C CA . VAL B 1 300 ? -2.766 -26.516 -19.031 1 92.19 300 VAL B CA 1
ATOM 4884 C C . VAL B 1 300 ? -2.523 -25.031 -19.281 1 92.19 300 VAL B C 1
ATOM 4886 O O . VAL B 1 300 ? -1.397 -24.625 -19.578 1 92.19 300 VAL B O 1
ATOM 4889 N N . VAL B 1 301 ? -3.549 -24.266 -19.219 1 91.56 301 VAL B N 1
ATOM 4890 C CA . VAL B 1 301 ? -3.455 -22.812 -19.281 1 91.56 301 VAL B CA 1
ATOM 4891 C C . VAL B 1 301 ? -4.398 -22.188 -18.25 1 91.56 301 VAL B C 1
ATOM 4893 O O . VAL B 1 301 ? -5.559 -22.594 -18.141 1 91.56 301 VAL B O 1
ATOM 4896 N N . SER B 1 302 ? -3.863 -21.297 -17.578 1 90.88 302 SER B N 1
ATOM 4897 C CA . SER B 1 302 ? -4.715 -20.625 -16.594 1 90.88 302 SER B CA 1
ATOM 4898 C C . SER B 1 302 ? -5.414 -19.422 -17.203 1 90.88 302 SER B C 1
ATOM 4900 O O . SER B 1 302 ? -4.922 -18.828 -18.156 1 90.88 302 SER B O 1
ATOM 4902 N N . THR B 1 303 ? -6.582 -19.188 -16.672 1 87.94 303 THR B N 1
ATOM 4903 C CA . THR B 1 303 ? -7.316 -17.969 -16.984 1 87.94 303 THR B CA 1
ATOM 4904 C C . THR B 1 303 ? -7.688 -17.219 -15.695 1 87.94 303 THR B C 1
ATOM 4906 O O . THR B 1 303 ? -8.039 -17.844 -14.688 1 87.94 303 THR B O 1
ATOM 4909 N N . THR B 1 304 ? -7.52 -15.93 -15.781 1 86.69 304 THR B N 1
ATOM 4910 C CA . THR B 1 304 ? -7.832 -15.109 -14.617 1 86.69 304 THR B CA 1
ATOM 4911 C C . THR B 1 304 ? -8.922 -14.094 -14.953 1 86.69 304 THR B C 1
ATOM 4913 O O . THR B 1 304 ? -8.844 -13.406 -15.977 1 86.69 304 THR B O 1
ATOM 4916 N N . LYS B 1 305 ? -9.914 -14.086 -14.102 1 84.06 305 LYS B N 1
ATOM 4917 C CA . LYS B 1 305 ? -10.961 -13.07 -14.172 1 84.06 305 LYS B CA 1
ATOM 4918 C C . LYS B 1 305 ? -10.961 -12.188 -12.93 1 84.06 305 LYS B C 1
ATOM 4920 O O . LYS B 1 305 ? -10.547 -12.617 -11.852 1 84.06 305 LYS B O 1
ATOM 4925 N N . TYR B 1 306 ? -11.328 -10.922 -13.18 1 78.88 306 TYR B N 1
ATOM 4926 C CA . TYR B 1 306 ? -11.391 -9.984 -12.07 1 78.88 306 TYR B CA 1
ATOM 4927 C C . TYR B 1 306 ? -12.82 -9.547 -11.797 1 78.88 306 TYR B C 1
ATOM 4929 O O . TYR B 1 306 ? -13.578 -9.258 -12.727 1 78.88 306 TYR B O 1
ATOM 4937 N N . SER B 1 307 ? -13.227 -9.656 -10.648 1 71.88 307 SER B N 1
ATOM 4938 C CA . SER B 1 307 ? -14.578 -9.227 -10.281 1 71.88 307 SER B CA 1
ATOM 4939 C C . SER B 1 307 ? -14.625 -7.727 -10.016 1 71.88 307 SER B C 1
ATOM 4941 O O . SER B 1 307 ? -13.617 -7.125 -9.641 1 71.88 307 SER B O 1
#

pLDDT: mean 89.39, std 11.41, range [24.38, 97.69]

Solvent-accessible surface area (backbone atoms only — not comparable to full-atom values): 32217 Å² total; per-residue (Å²): 131,85,72,72,71,78,51,65,52,69,89,51,90,49,56,47,74,49,77,38,76,74,63,41,50,58,40,52,38,32,37,56,41,49,69,56,49,40,70,74,22,45,37,83,43,57,47,69,51,52,56,43,68,48,73,93,39,43,31,26,48,32,38,13,67,46,1,29,52,90,62,74,2,64,61,9,29,14,44,33,39,33,51,63,42,95,77,47,86,55,76,41,59,34,34,50,36,38,34,37,40,21,65,74,78,64,27,24,45,32,44,29,42,77,57,66,43,73,31,30,78,92,40,35,62,53,71,40,34,34,51,38,47,40,71,57,42,67,34,53,88,65,12,34,22,39,96,87,35,19,36,39,42,29,32,32,63,41,25,50,59,87,57,41,37,35,39,40,74,40,69,57,46,74,72,35,63,46,78,47,76,41,70,45,52,88,70,61,80,70,66,66,46,71,53,71,76,44,68,50,93,90,38,50,28,27,40,41,36,12,75,54,13,76,44,84,91,29,42,63,12,27,14,41,32,42,30,67,29,90,84,69,84,70,59,91,54,48,56,35,42,35,30,30,40,39,30,44,42,28,71,85,58,85,72,51,49,75,45,80,46,76,48,73,29,46,96,80,36,47,70,37,58,70,67,40,47,46,68,60,36,73,71,57,31,44,36,96,76,35,28,38,43,36,36,38,36,42,43,31,39,42,47,78,45,74,97,131,88,71,76,72,76,52,64,52,69,88,49,90,49,57,47,72,48,77,38,76,73,63,43,49,57,40,54,39,32,35,56,40,50,69,55,48,39,70,75,23,45,36,82,43,56,47,69,51,52,57,42,68,47,75,94,40,43,32,26,48,30,36,12,68,46,1,28,52,90,62,75,3,65,61,10,29,13,43,33,39,33,52,63,42,95,78,48,86,56,77,42,58,33,33,50,36,38,34,37,43,21,64,74,76,64,28,24,46,33,42,29,42,78,57,63,43,74,30,29,77,92,41,34,61,52,71,39,34,38,51,38,47,38,71,57,42,67,33,52,89,65,12,36,23,39,94,87,34,19,34,38,42,29,32,30,62,42,25,49,57,88,56,41,37,36,39,40,73,41,68,57,48,76,72,34,64,48,78,46,75,42,71,44,50,90,71,62,79,69,65,68,46,71,53,71,74,44,67,51,96,90,36,50,27,28,39,39,36,12,76,53,13,76,45,82,92,30,42,62,12,27,14,40,33,42,30,68,29,92,84,70,83,69,58,91,55,48,57,35,43,36,31,30,40,40,29,43,42,28,71,85,58,85,73,51,48,75,44,80,46,75,45,71,30,46,97,80,36,47,69,36,58,71,67,40,47,45,68,59,36,71,70,56,31,44,36,96,76,36,30,38,42,36,37,40,36,41,43,31,40,42,46,77,45,74,96

Nearest PDB structures (foldseek):
  3ivq-assembly2_B  TM=8.622E-01  e=6.761E-08  Homo sapiens
  7kpk-assembly1_A  TM=8.285E-01  e=1.590E-07  Homo sapiens
  5yc1-assembly1_C  TM=8.132E-01  e=7.057E-06  Homo sapiens
  2xxn-assembly1_A  TM=7.835E-01  e=3.166E-06  Homo sapiens
  4ysi-assembly1_A  TM=7.808E-01  e=5.121E-06  Homo sapiens

Foldseek 3Di:
DPPPQCQVQDPPVQKDKDWDQDDADWDKDKDPALVVLPVVADLDAWDWDDWTDDPRWIKIKTWHLQFNVVVVLHQAIWIKMFTPPPPPPDKFWKWKKKWWAFQVVNTTIIMTGNGIDIADPVRRMDTTRGGDGSVLCQPVVNRQADPDGMIMMDMYIHTDDPKDKDKDKDFQWDPQKDKDKDFPLVPDDDQWDKADWDDTPRFTKIKIWGSQFPDPVLRQAIKMWIATDPPDDDPVPDWKWWWKWKWWQFPVDHPIQIDIDTDIDDHPTDIGRHRDGNVVCVVTRADPRRMTMMMMGTGMMMDMDMD/DPDPQPLVQDPPVQKDKDWAQDDADWDKDKDPALVVLPVVADLDGWDWDDWTDDPRWIKIKTWHLQFNVVVVLHQAIWIKMFTPPPPPPDKFWKWKKKWKAFQVVNTTIIMTGNGIDIADPVRRMDTTRGRDGSVLCQPCVNRQADPDGMIMMDMYIHTDDPKDKDKDKDFQWDPQKDKDKDFPLVPDDDQWDKADWDDTPRFTKIKIWGSQFPDPVLRQAIKMWIATDPPDDDPVPDWKWWWKWKWWDFPVDHPIQIDIDTDIDDRPTDIGRHRDGNVVCVVTRADPRRMTMMMMGTGMMMDMDMD

InterPro domains:
  IPR002083 MATH/TRAF domain [PF22486] (26-157)
  IPR002083 MATH/TRAF domain [PF22486] (177-296)
  IPR002083 MATH/TRAF domain [PS50144] (24-157)
  IPR002083 MATH/TRAF domain [PS50144] (175-298)
  IPR002083 MATH/TRAF domain [cd00121] (26-157)
  IPR002083 MATH/TRAF domain [cd00121] (176-300)
  IPR008974 TRAF-like [G3DSA:2.60.210.10] (10-163)
  IPR008974 TRAF-like [G3DSA:2.60.210.10] (164-305)

Secondary structure (DSSP, 8-state):
------------TTEEEEEESPPPSSEEEEES-HHHHHHHS-SSS-EEEEEEEETTEEEEEEEETT--GGGT-TTEEEEEEEE--TT--S-EEEEEEEEEEETTTTEEEEEEESS-EEE-SS--EEEEEEEEEHHHHH-GGGSSSBTTTBEEEEEEEE------EEEEEEES-SS-EEEEEESSGGG---S-EE---EEETTEEEEEEEETT-SSGGGTTEEEEEEEEPTT----TT--EEEEEEEEE--TTSS--EEEEEEEEE-TT-EEEEEEEEHHHHHHHTS-TTS-EEEEEEEEEEEEEEE-/------------TTEEEEEESPPPSSEEEEES-HHHHHHHS-SSS-EEEEEEEETTEEEEEEEETT--GGGT-TTEEEEEEEE--TT--S-EEEEEEEEEEETTTTEEEEEEESS-EEE-SS--EEEEEEEEEHHHHH-GGGSSSBTTTBEEEEEEEE------EEEEEEES-SS-EEEEEES-GGG---S-EE---EEETTEEEEEEEETT-SSGGGTTEEEEEEEEPTT----TT--EEEEEEEEE--TTSS--EEEEEEEEE-TT-EEEEEEEEHHHIIIIIS-TTS-EEEEEEEEEEEEEEE-